Protein AF-0000000084756197 (afdb_homodimer)

Nearest PDB structures (foldseek):
  5mmh-assembly3_A  TM=7.586E-01  e=6.371E-16  Pseudomonas aeruginosa PAO1
  6xtv-assembly1_B  TM=6.267E-01  e=1.224E-10  Corynebacterium glutamicum MB001
  6xtu-assembly1_B  TM=6.298E-01  e=1.630E-09  Corynebacterium glutamicum MB001
  6xtv-assembly1_A  TM=5.946E-01  e=2.918E-09  Corynebacterium glutamicum MB001
  7xbe-assembly1_A-2  TM=7.175E-01  e=1.720E-07  Staphylococcus aureus

Sequence (410 aa):
MRLKAPTCAIRWLVPKLLEIERRYPELQVALTTTTEHSVNFKTEPYDAAIIFGTHQSAGDLLFEEA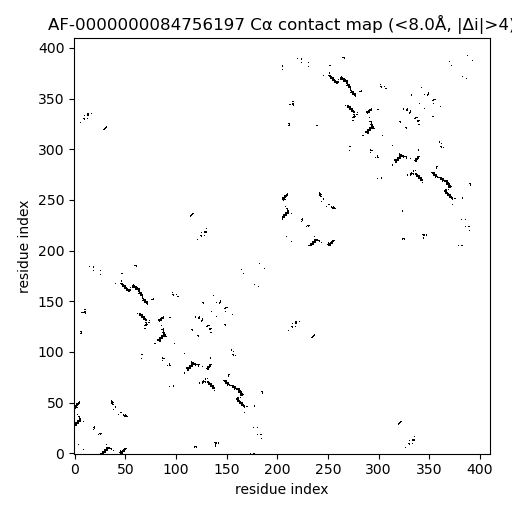LTPVASPDTPCDPQLSGTTFLHPTRDKTDWLLWLAHFPHETALKMHKNQYFDTMDLAITAAMQGLGVAMADETLVAGDLRTGRLCRPFSLSVKTGASYRLVVRRSQSKADGLARFRAALVNPASHDASSPDETAPAARAMRLKAPTCAIRWLVPKLLEIERRYPELQVALTTTTEHSVNFKTEPYDAAIIFGTHQSAGDLLFEEALTPVASPDTPCDPQLSGTTFLHPTRDKTDWLLWLAHFPHETALKMHKNQYFDTMDLAITAAMQGLGVAMADETLVAGDLRTGRLCRPFSLSVKTGASYRLVVRRSQSKADGLARFRAALVNPASHDASSPDETAPAARA

Secondary structure (DSSP, 8-state):
-EEEEEGGGHHHHHHHHHHHHHH-TT---EEEEES-----TTTS--SEEEEEEET--SSEEEEEEEEEEEE-TTS---TT-TTPEEEESSSSSHHHHHHHHHS--SS-----EEEE-SSHHHHHHHHHTTS-EEEEETTTTHHHHHTTSSB-S----EEEEEEEEEEE---STTHHHHHHHHHHHH-TTGGGG------------/-EEEEEGGGHHHHHHHHHHHHHH-TT---EEEEES-----TTTS--SEEEEEEET--SSEEEEEEEEEEEB-TTS---TT-TTPEEEESSSSSHHHHHHHTTS--SS-----EEEE-SSHHHHHHHHHTTS-EEEEETTTTHHHHHTTSSB-S----EEEEEEEEEEE---STTHHHHHHHHHHHH-TTGGGG------------

Radius of gyration: 24.74 Å; Cα contacts (8 Å, |Δi|>4): 752; chains: 2; bounding box: 66×105×84 Å

Organism: Klebsiella aerogenes (strain ATCC 13048 / DSM 30053 / CCUG 1429 / JCM 1235 / KCTC 2190 / NBRC 13534 / NCIMB 10102 / NCTC 10006 / CDC 819-56) (NCBI:txid1028307)

Foldseek 3Di:
DEEEEAPLCCLQVVVLVVVLCVVPVPQDYHYDHDNAQDDDVVVDPGQKYKHKDAPDDAAAFQWFFKKAKKAAPPADQDVLQVPFEEEEQPPDCVLVVQQQVPDDDPDRRDRPHYDYHHHQVVSVVCRLVGNGIYIDTCSSCVVCCVVRSMHGSDPDIGTPRMTIHMHGDPDDVCVVSVVSSSCCSRPVPPPPPPPPPCPDDPPPD/DEEEEAPLCCLQVVVLVVVLCVVPVVQDYHYDHDNAQDDDVVVDPGQKYKHKDAPDDAAAFQWFFKKAKKAAPPADQDVLQVPFEEEEQPPDCVLVVQQQVPDDDPDRRDRPHYDYHHHQVVSVVCRLVGNGIYIDTCSSCVVCCVVRSMHGSDPDIGTPNMTIHMHGDPDDPCVVSVVSSSCCSRPVPPPPPPPPPPPPPPPPD

pLDDT: mean 87.14, std 15.82, range [29.88, 98.5]

InterPro domains:
  IPR005119 LysR, substrate-binding [PF03466] (5-185)
  IPR058163 LysR-type transcriptional regulator, proteobacterial-type [PTHR30537] (5-197)

Solvent-accessible surface area (backbone atoms only — not comparable to full-atom values): 23181 Å² total; per-residue (Å²): 87,34,35,36,31,32,55,58,50,47,62,46,45,50,58,51,50,52,52,45,35,71,77,37,70,84,59,53,76,45,61,41,66,36,93,54,44,70,85,52,71,89,83,40,94,44,47,30,32,43,30,50,43,63,83,67,75,70,59,45,76,66,49,68,43,25,38,26,50,31,22,13,65,82,47,78,84,48,96,70,48,75,89,40,31,41,25,23,30,34,90,53,62,61,68,57,51,59,45,52,73,70,49,92,56,96,61,84,81,71,81,85,36,75,44,50,24,87,36,45,57,56,20,47,54,42,6,48,66,52,63,24,42,10,49,39,43,51,71,46,43,43,66,39,43,73,73,53,54,26,35,60,85,49,90,67,64,38,70,74,66,28,32,36,21,41,39,67,54,93,50,79,90,53,40,66,64,47,50,52,48,50,47,53,69,63,50,69,76,68,75,72,63,76,61,75,80,75,78,77,82,83,63,87,120,86,33,35,36,32,33,57,58,50,46,60,47,43,48,59,52,50,53,53,45,35,70,75,36,70,84,61,53,76,46,60,43,64,35,93,53,43,69,84,52,71,89,82,39,94,44,49,28,31,43,28,51,41,61,83,68,76,67,58,44,74,66,49,68,43,25,37,25,51,30,22,13,65,84,48,77,83,48,96,70,48,75,89,40,30,39,27,23,30,35,90,53,62,61,68,57,52,58,44,51,74,71,48,92,53,97,61,84,80,71,80,84,36,74,44,52,25,88,36,44,56,56,21,48,54,41,8,50,67,52,64,25,41,10,49,41,43,49,72,45,42,42,65,40,43,73,74,51,54,26,34,60,86,51,88,65,65,37,71,74,65,28,34,37,21,42,38,67,54,93,50,78,89,52,39,65,64,47,50,51,49,48,45,52,69,63,49,68,77,68,73,70,65,77,61,78,78,79,73,77,78,80,70,82,122

Structure (mmCIF, N/CA/C/O backbone):
data_AF-0000000084756197-model_v1
#
loop_
_entity.id
_entity.type
_entity.pdbx_description
1 polymer 'Transcriptional regulator, LysR family protein'
#
loop_
_atom_site.group_PDB
_atom_site.id
_atom_site.type_symbol
_atom_site.label_atom_id
_atom_site.label_alt_id
_atom_site.label_comp_id
_atom_site.label_asym_id
_atom_site.label_entity_id
_atom_site.label_seq_id
_atom_site.pdbx_PDB_ins_code
_atom_site.Cartn_x
_atom_site.Cartn_y
_atom_site.Cartn_z
_atom_site.occupancy
_atom_site.B_iso_or_equiv
_atom_site.auth_seq_id
_atom_site.auth_comp_id
_atom_site.auth_asym_id
_atom_site.auth_atom_id
_atom_site.pdbx_PDB_model_num
ATOM 1 N N . MET A 1 1 ? 8.32 -17.609 -15.234 1 91.81 1 MET A N 1
ATOM 2 C CA . MET A 1 1 ? 7.094 -17.141 -15.875 1 91.81 1 MET A CA 1
ATOM 3 C C . MET A 1 1 ? 6.742 -15.734 -15.422 1 91.81 1 MET A C 1
ATOM 5 O O . MET A 1 1 ? 6.969 -15.375 -14.258 1 91.81 1 MET A O 1
ATOM 9 N N . ARG A 1 2 ? 6.098 -14.938 -16.297 1 94.75 2 ARG A N 1
ATOM 10 C CA . ARG A 1 2 ? 5.715 -13.555 -16.016 1 94.75 2 ARG A CA 1
ATOM 11 C C . ARG A 1 2 ? 4.227 -13.445 -15.727 1 94.75 2 ARG A C 1
ATOM 13 O O . ARG A 1 2 ? 3.393 -13.828 -16.547 1 94.75 2 ARG A O 1
ATOM 20 N N . LEU A 1 3 ? 3.936 -12.945 -14.555 1 96.12 3 LEU A N 1
ATOM 21 C CA . LEU A 1 3 ? 2.559 -12.828 -14.086 1 96.12 3 LEU A CA 1
ATOM 22 C C . LEU A 1 3 ? 2.184 -11.359 -13.867 1 96.12 3 LEU A C 1
ATOM 24 O O . LEU A 1 3 ? 2.902 -10.633 -13.188 1 96.12 3 LEU A O 1
ATOM 28 N N . LYS A 1 4 ? 1.13 -10.914 -14.469 1 97.31 4 LYS A N 1
ATOM 29 C CA . LYS A 1 4 ? 0.555 -9.594 -14.25 1 97.31 4 LYS A CA 1
ATOM 30 C C . LYS A 1 4 ? -0.627 -9.656 -13.289 1 97.31 4 LYS A C 1
ATOM 32 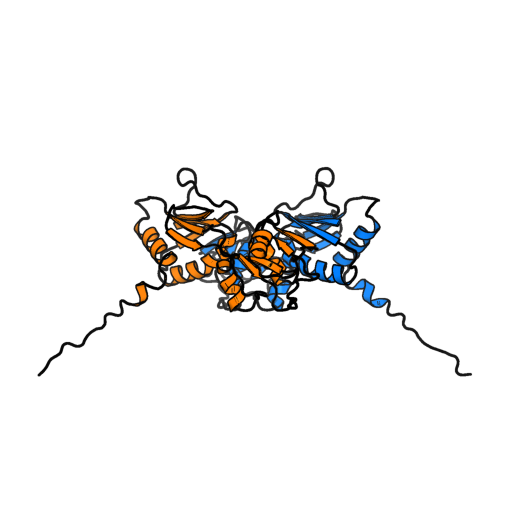O O . LYS A 1 4 ? -1.466 -10.555 -13.391 1 97.31 4 LYS A O 1
ATOM 37 N N . ALA A 1 5 ? -0.68 -8.781 -12.336 1 96.75 5 ALA A N 1
ATOM 38 C CA . ALA A 1 5 ? -1.797 -8.773 -11.398 1 96.75 5 ALA A CA 1
ATOM 39 C C . ALA A 1 5 ? -2.121 -7.352 -10.945 1 96.75 5 ALA A C 1
ATOM 41 O O . ALA A 1 5 ? -1.237 -6.496 -10.883 1 96.75 5 ALA A O 1
ATOM 42 N N . PRO A 1 6 ? -3.426 -7.102 -10.609 1 95.06 6 PRO A N 1
ATOM 43 C CA . PRO A 1 6 ? -3.729 -5.84 -9.938 1 95.06 6 PRO A CA 1
ATOM 44 C C . PRO A 1 6 ? -2.99 -5.688 -8.602 1 95.06 6 PRO A C 1
ATOM 46 O O . PRO A 1 6 ? -2.809 -6.672 -7.883 1 95.06 6 PRO A O 1
ATOM 49 N N . THR A 1 7 ? -2.631 -4.461 -8.227 1 91.81 7 THR A N 1
ATOM 50 C CA . THR A 1 7 ? -1.837 -4.184 -7.039 1 91.81 7 THR A CA 1
ATOM 51 C C . THR A 1 7 ? -2.535 -4.711 -5.789 1 91.81 7 THR A C 1
ATOM 53 O O . THR A 1 7 ? -1.888 -5.27 -4.898 1 91.81 7 THR A O 1
ATOM 56 N N . CYS A 1 8 ? -3.83 -4.609 -5.734 1 90.88 8 CYS A N 1
ATOM 57 C CA . CYS A 1 8 ? -4.539 -5.035 -4.535 1 90.88 8 CYS A CA 1
ATOM 58 C C . CYS A 1 8 ? -4.492 -6.551 -4.379 1 90.88 8 CYS A C 1
ATOM 60 O O . CYS A 1 8 ? -4.566 -7.066 -3.262 1 90.88 8 CYS A O 1
ATOM 62 N N . ALA A 1 9 ? -4.32 -7.25 -5.461 1 93.94 9 ALA A N 1
ATOM 63 C CA . ALA A 1 9 ? -4.344 -8.711 -5.426 1 93.94 9 ALA A CA 1
ATOM 64 C C . ALA A 1 9 ? -3.088 -9.266 -4.762 1 93.94 9 ALA A C 1
ATOM 66 O O . ALA A 1 9 ? -3.035 -10.445 -4.398 1 93.94 9 ALA A O 1
ATOM 67 N N . ILE A 1 10 ? -2.129 -8.453 -4.543 1 92.56 10 ILE A N 1
ATOM 68 C CA . ILE A 1 10 ? -0.869 -8.898 -3.961 1 92.56 10 ILE A CA 1
ATOM 69 C C . ILE A 1 10 ? -1.12 -9.484 -2.572 1 92.56 10 IL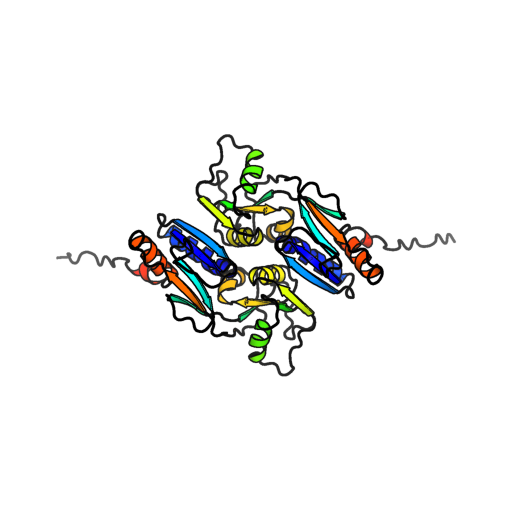E A C 1
ATOM 71 O O . ILE A 1 10 ? -0.471 -10.453 -2.174 1 92.56 10 ILE A O 1
ATOM 75 N N . ARG A 1 11 ? -2.014 -8.984 -1.9 1 93.44 11 ARG A N 1
ATOM 76 C CA . ARG A 1 11 ? -2.312 -9.398 -0.532 1 93.44 11 ARG A CA 1
ATOM 77 C C . ARG A 1 11 ? -2.777 -10.844 -0.484 1 93.44 11 ARG A C 1
ATOM 79 O O . ARG A 1 11 ? -2.49 -11.562 0.477 1 93.44 11 ARG A O 1
ATOM 86 N N . TRP A 1 12 ? -3.447 -11.219 -1.461 1 95.56 12 TRP A N 1
ATOM 87 C CA . TRP A 1 12 ? -3.914 -12.594 -1.588 1 95.56 12 TRP A CA 1
ATOM 88 C C . TRP A 1 12 ? -2.867 -13.461 -2.275 1 95.56 12 TRP A C 1
ATOM 90 O O . TRP A 1 12 ? -2.672 -14.625 -1.905 1 95.56 12 TRP A O 1
ATOM 100 N N . LEU A 1 13 ? -2.203 -12.914 -3.17 1 95.94 13 LEU A N 1
ATOM 101 C CA . LEU A 1 13 ? -1.354 -13.648 -4.102 1 95.94 13 LEU A CA 1
ATOM 102 C C . LEU A 1 13 ? -0.039 -14.047 -3.441 1 95.94 13 LEU A C 1
ATOM 104 O O . LEU A 1 13 ? 0.479 -15.141 -3.688 1 95.94 13 LEU A O 1
ATOM 108 N N . VAL A 1 14 ? 0.536 -13.266 -2.59 1 94.19 14 VAL A N 1
ATOM 109 C CA . VAL A 1 14 ? 1.859 -13.5 -2.023 1 94.19 14 VAL A CA 1
ATOM 110 C C . VAL A 1 14 ? 1.856 -14.805 -1.229 1 94.19 14 VAL A C 1
ATOM 112 O O . VAL A 1 14 ? 2.682 -15.688 -1.472 1 94.19 14 VAL A O 1
ATOM 115 N N . PRO A 1 15 ? 0.896 -15.016 -0.327 1 93 15 PRO A N 1
ATOM 116 C CA . PRO A 1 15 ? 0.879 -16.297 0.391 1 93 15 PRO A CA 1
ATOM 117 C C . PRO A 1 15 ? 0.755 -17.5 -0.544 1 93 15 PRO A C 1
ATOM 119 O O . PRO A 1 15 ? 1.354 -18.547 -0.291 1 93 15 PRO A O 1
ATOM 122 N N . LYS A 1 16 ? -0.017 -17.297 -1.565 1 94.5 16 LYS A N 1
ATOM 123 C CA . LYS A 1 16 ? -0.184 -18.391 -2.527 1 94.5 16 LYS A CA 1
ATOM 124 C C . LYS A 1 16 ? 1.117 -18.656 -3.271 1 94.5 16 LYS A C 1
ATOM 126 O O . LYS A 1 16 ? 1.471 -19.828 -3.502 1 94.5 16 LYS A O 1
ATOM 131 N N . LEU A 1 17 ? 1.787 -17.625 -3.658 1 93.5 17 LEU A N 1
ATOM 132 C CA . LEU A 1 17 ? 3.051 -17.766 -4.371 1 93.5 17 LEU A CA 1
ATOM 133 C C . LEU A 1 17 ? 4.09 -18.469 -3.504 1 93.5 17 LEU A C 1
ATOM 135 O O . LEU A 1 17 ? 4.863 -19.297 -3.998 1 93.5 17 LEU A O 1
ATOM 139 N N . LEU A 1 18 ? 4.125 -18.156 -2.254 1 91 18 LEU A N 1
ATOM 140 C CA . LEU A 1 18 ? 5.055 -18.797 -1.324 1 91 18 LEU A CA 1
ATOM 141 C C . LEU A 1 18 ? 4.797 -20.281 -1.229 1 91 18 LEU A C 1
ATOM 143 O O . LEU A 1 18 ? 5.738 -21.094 -1.235 1 91 18 LEU A O 1
ATOM 147 N N . GLU A 1 19 ? 3.559 -20.625 -1.162 1 92.19 19 GLU A N 1
ATOM 148 C CA . GLU A 1 19 ? 3.191 -22.047 -1.128 1 92.19 19 GLU A CA 1
ATOM 149 C C . GLU A 1 19 ? 3.592 -22.75 -2.42 1 92.19 19 GLU A C 1
ATOM 151 O O . GLU A 1 19 ? 4.113 -23.859 -2.389 1 92.19 19 GLU A O 1
ATOM 156 N N . ILE A 1 20 ? 3.35 -22.109 -3.492 1 92.38 20 ILE A N 1
ATOM 157 C CA . ILE A 1 20 ? 3.664 -22.672 -4.801 1 92.38 20 ILE A CA 1
ATOM 158 C C . ILE A 1 20 ? 5.176 -22.844 -4.934 1 92.38 20 ILE A C 1
ATOM 160 O O . ILE A 1 20 ? 5.641 -23.875 -5.438 1 92.38 20 ILE A O 1
ATOM 164 N N . GLU A 1 21 ? 5.906 -21.875 -4.531 1 87.62 21 GLU A N 1
ATOM 165 C CA . GLU A 1 21 ? 7.359 -21.953 -4.621 1 87.62 21 GLU A CA 1
ATOM 166 C C . GLU A 1 21 ? 7.902 -23.078 -3.746 1 87.62 21 GLU A C 1
ATOM 168 O O . GLU A 1 21 ? 8.898 -23.719 -4.094 1 87.62 21 GLU A O 1
ATOM 173 N N . ARG A 1 22 ? 7.34 -23.281 -2.633 1 89.06 22 ARG A N 1
ATOM 174 C CA . ARG A 1 22 ? 7.738 -24.375 -1.757 1 89.06 22 ARG A CA 1
ATOM 175 C C . ARG A 1 22 ? 7.465 -25.734 -2.412 1 89.06 22 ARG A C 1
ATOM 177 O O . ARG A 1 22 ? 8.297 -26.641 -2.344 1 89.06 22 ARG A O 1
ATOM 184 N N . ARG A 1 23 ? 6.332 -25.844 -3.072 1 90.12 23 ARG A N 1
ATOM 185 C CA . ARG A 1 23 ? 5.914 -27.094 -3.709 1 90.12 23 ARG A CA 1
ATOM 186 C C . ARG A 1 23 ? 6.66 -27.312 -5.02 1 90.12 23 ARG A C 1
ATOM 188 O O . ARG A 1 23 ? 7.004 -28.453 -5.363 1 90.12 23 ARG A O 1
ATOM 195 N N . TYR A 1 24 ? 6.883 -26.219 -5.699 1 91.44 24 TYR A N 1
ATOM 196 C CA . TYR A 1 24 ? 7.547 -26.266 -6.996 1 91.44 24 TYR A CA 1
ATOM 197 C C . TYR A 1 24 ? 8.688 -25.25 -7.062 1 91.44 24 TYR A C 1
ATOM 199 O O . TYR A 1 24 ? 8.578 -24.219 -7.727 1 91.44 24 TYR A O 1
ATOM 207 N N . PRO A 1 25 ? 9.844 -25.531 -6.527 1 87.88 25 PRO A N 1
ATOM 208 C CA . PRO A 1 25 ? 10.961 -24.594 -6.441 1 87.88 25 PRO A CA 1
ATOM 209 C C . PRO A 1 25 ? 11.484 -24.172 -7.812 1 87.88 25 PRO A C 1
ATOM 211 O O . PRO A 1 25 ? 12.125 -23.125 -7.938 1 87.88 25 PRO A O 1
ATOM 214 N N . GLU A 1 26 ? 11.203 -24.922 -8.781 1 87.44 26 GLU A N 1
ATOM 215 C CA . GLU A 1 26 ? 11.703 -24.641 -10.125 1 87.44 26 GLU A CA 1
ATOM 216 C C . GLU A 1 26 ? 10.844 -23.594 -10.828 1 87.44 26 GLU A C 1
ATOM 218 O O . GLU A 1 26 ? 11.25 -23.031 -11.844 1 87.44 26 GLU A O 1
ATOM 223 N N . LEU A 1 27 ? 9.648 -23.406 -10.273 1 87.56 27 LEU A N 1
ATOM 224 C CA . LEU A 1 27 ? 8.758 -22.406 -10.859 1 87.56 27 LEU A CA 1
ATOM 225 C C . LEU A 1 27 ? 9.141 -21 -10.406 1 87.56 27 LEU A C 1
ATOM 227 O O . LEU A 1 27 ? 9.078 -20.688 -9.219 1 87.56 27 LEU A O 1
ATOM 231 N N . GLN A 1 28 ? 9.758 -20.281 -11.188 1 85.25 28 GLN A N 1
ATOM 232 C CA . GLN A 1 28 ? 10.094 -18.891 -10.883 1 85.25 28 GLN A CA 1
ATOM 233 C C . GLN A 1 28 ? 9.047 -17.938 -11.445 1 85.25 28 GLN A C 1
ATOM 235 O O . GLN A 1 28 ? 8.828 -17.891 -12.656 1 85.25 28 GLN A O 1
ATOM 240 N N . VAL A 1 29 ? 8.391 -17.234 -10.594 1 91.56 29 VAL A N 1
ATOM 241 C CA . VAL A 1 29 ? 7.34 -16.312 -11 1 91.56 29 VAL A CA 1
ATOM 242 C C . VAL A 1 29 ? 7.84 -14.875 -10.875 1 91.56 29 VAL A C 1
ATOM 244 O O . VAL A 1 29 ? 8.273 -14.453 -9.797 1 91.56 29 VAL A O 1
ATOM 247 N N . ALA A 1 30 ? 7.859 -14.18 -11.961 1 92.81 30 ALA A N 1
ATOM 248 C CA . ALA A 1 30 ? 8.102 -12.734 -11.969 1 92.81 30 ALA A CA 1
ATOM 249 C C . ALA A 1 30 ? 6.785 -11.961 -11.961 1 92.81 30 ALA A C 1
ATOM 251 O O . ALA A 1 30 ? 6.082 -11.914 -12.977 1 92.81 30 ALA A O 1
ATOM 252 N N . LEU A 1 31 ? 6.535 -11.328 -10.883 1 95.06 31 LEU A N 1
ATOM 253 C CA . LEU A 1 31 ? 5.25 -10.664 -10.68 1 95.06 31 LEU A CA 1
ATOM 254 C C . LEU A 1 31 ? 5.34 -9.188 -11.047 1 95.06 31 LEU A C 1
ATOM 256 O O . LEU A 1 31 ? 6.262 -8.484 -10.617 1 95.06 31 LEU A O 1
ATOM 260 N N . THR A 1 32 ? 4.445 -8.742 -11.875 1 95.19 32 THR A N 1
ATOM 261 C CA . THR A 1 32 ? 4.234 -7.324 -12.141 1 95.19 32 THR A CA 1
ATOM 262 C C . THR A 1 32 ? 2.85 -6.887 -11.672 1 95.19 32 THR A C 1
ATOM 264 O O . THR A 1 32 ? 1.837 -7.441 -12.109 1 95.19 32 THR A O 1
ATOM 267 N N . THR A 1 33 ? 2.848 -5.902 -10.805 1 93 33 THR A N 1
ATOM 268 C CA . THR A 1 33 ? 1.572 -5.367 -10.336 1 93 33 THR A CA 1
ATOM 269 C C . THR A 1 33 ? 1.242 -4.059 -11.039 1 93 33 THR A C 1
ATOM 271 O O . THR A 1 33 ? 2.129 -3.238 -11.289 1 93 33 THR A O 1
ATOM 274 N N . THR A 1 34 ? -0.003 -3.922 -11.352 1 91.38 34 THR A N 1
ATOM 275 C CA . THR A 1 34 ? -0.477 -2.725 -12.039 1 91.38 34 THR A CA 1
ATOM 276 C C . THR A 1 34 ? -1.824 -2.277 -11.484 1 91.38 34 THR A C 1
ATOM 278 O O . THR A 1 34 ? -2.443 -2.994 -10.695 1 91.38 34 THR A O 1
ATOM 281 N N . THR A 1 35 ? -2.211 -1.047 -11.875 1 89.56 35 THR A N 1
ATOM 282 C CA . THR A 1 35 ? -3.551 -0.58 -11.531 1 89.56 35 THR A CA 1
ATOM 283 C C . THR A 1 35 ? -4.547 -0.952 -12.625 1 89.56 35 THR A C 1
ATOM 285 O O . THR A 1 35 ? -5.758 -0.787 -12.453 1 89.56 35 THR A O 1
ATOM 288 N N . GLU A 1 36 ? -4.02 -1.545 -13.664 1 90.5 36 GLU A N 1
ATOM 289 C CA . GLU A 1 36 ? -4.898 -2.035 -14.727 1 90.5 36 GLU A CA 1
ATOM 290 C C . GLU A 1 36 ? -5.531 -3.371 -14.344 1 90.5 36 GLU A C 1
ATOM 292 O O . GLU A 1 36 ? -4.906 -4.184 -13.656 1 90.5 36 GLU A O 1
ATOM 297 N N . HIS A 1 37 ? -6.746 -3.627 -14.883 1 92.81 37 HIS A N 1
ATOM 298 C CA . HIS A 1 37 ? -7.512 -4.793 -14.461 1 92.81 37 HIS A CA 1
ATOM 299 C C . HIS A 1 37 ? -7.652 -5.805 -15.594 1 92.81 37 HIS A C 1
ATOM 301 O O . HIS A 1 37 ? -8.453 -6.738 -15.5 1 92.81 37 HIS A O 1
ATOM 307 N N . SER A 1 38 ? -7.008 -5.508 -16.672 1 94.56 38 SER A N 1
ATOM 308 C CA . SER A 1 38 ? -7.07 -6.395 -17.828 1 94.56 38 SER A CA 1
ATOM 309 C C . SER A 1 38 ? -5.676 -6.695 -18.359 1 94.56 38 SER A C 1
ATOM 311 O O . SER A 1 38 ? -4.68 -6.199 -17.844 1 94.56 38 SER A O 1
ATOM 313 N N . VAL A 1 39 ? -5.586 -7.637 -19.312 1 96.25 39 VAL A N 1
ATOM 314 C CA . VAL A 1 39 ? -4.332 -7.984 -19.969 1 96.25 39 VAL A CA 1
ATOM 315 C C . VAL A 1 39 ? -4.57 -8.164 -21.469 1 96.25 39 VAL A C 1
ATOM 317 O O . VAL A 1 39 ? -5.637 -8.625 -21.891 1 96.25 39 VAL A O 1
ATOM 320 N N . ASN A 1 40 ? -3.729 -7.707 -22.266 1 96.81 40 ASN A N 1
ATOM 321 C CA . ASN A 1 40 ? -3.668 -8.008 -23.688 1 96.81 40 ASN A CA 1
ATOM 322 C C . ASN A 1 40 ? -2.418 -8.812 -24.047 1 96.81 40 ASN A C 1
ATOM 324 O O . ASN A 1 40 ? -1.341 -8.242 -24.234 1 96.81 40 ASN A O 1
ATOM 328 N N . PHE A 1 41 ? -2.559 -10.133 -24.234 1 95.12 41 PHE A N 1
ATOM 329 C CA . PHE A 1 41 ? -1.425 -11.023 -24.438 1 95.12 41 PHE A CA 1
ATOM 330 C C . PHE A 1 41 ? -0.76 -10.773 -25.781 1 95.12 41 PHE A C 1
ATOM 332 O O . PHE A 1 41 ? 0.365 -11.211 -26.016 1 95.12 41 PHE A O 1
ATOM 339 N N . LYS A 1 42 ? -1.436 -10.133 -26.641 1 94.94 42 LYS A N 1
ATOM 340 C CA . LYS A 1 42 ? -0.859 -9.836 -27.953 1 94.94 42 LYS A CA 1
ATOM 341 C C . LYS A 1 42 ? 0.167 -8.711 -27.859 1 94.94 42 LYS A C 1
ATOM 343 O O . LYS A 1 42 ? 1.143 -8.688 -28.609 1 94.94 42 LYS A O 1
ATOM 348 N N . THR A 1 43 ? -0.048 -7.832 -26.906 1 96.56 43 THR A N 1
ATOM 349 C CA . THR A 1 43 ? 0.782 -6.633 -26.875 1 96.56 43 THR A CA 1
ATOM 350 C C . THR A 1 43 ? 1.629 -6.59 -25.609 1 96.56 43 THR A C 1
ATOM 352 O O . THR A 1 43 ? 2.549 -5.777 -25.5 1 96.56 43 THR A O 1
ATOM 355 N N . GLU A 1 44 ? 1.281 -7.414 -24.656 1 96.06 44 GLU A N 1
ATOM 356 C CA . GLU A 1 44 ? 2.004 -7.406 -23.391 1 96.06 44 GLU A CA 1
ATOM 357 C C . GLU A 1 44 ? 2.762 -8.711 -23.172 1 96.06 44 GLU A C 1
ATOM 359 O O . GLU A 1 44 ? 2.279 -9.781 -23.547 1 96.06 44 GLU A O 1
ATOM 364 N N . PRO A 1 45 ? 3.896 -8.633 -22.547 1 95.06 45 PRO A N 1
ATOM 365 C CA . PRO A 1 45 ? 4.789 -9.789 -22.438 1 95.06 45 PRO A CA 1
ATOM 366 C C . PRO A 1 45 ? 4.523 -10.625 -21.188 1 95.06 45 PRO A C 1
ATOM 368 O O . PRO A 1 45 ? 5.453 -10.945 -20.453 1 95.06 45 PRO A O 1
ATOM 371 N N . TYR A 1 46 ? 3.328 -10.992 -20.922 1 96.5 46 TYR A N 1
ATOM 372 C CA . TYR A 1 46 ? 2.996 -11.789 -19.734 1 96.5 46 TYR A CA 1
ATOM 373 C C . TYR A 1 46 ? 2.553 -13.195 -20.141 1 96.5 46 TYR A C 1
ATOM 375 O O . TYR A 1 46 ? 2.006 -13.391 -21.234 1 96.5 46 TYR A O 1
ATOM 383 N N . ASP A 1 47 ? 2.902 -14.188 -19.312 1 96.12 47 ASP A N 1
ATOM 384 C CA . ASP A 1 47 ? 2.496 -15.578 -19.531 1 96.12 47 ASP A CA 1
ATOM 385 C C . ASP A 1 47 ? 1.121 -15.844 -18.922 1 96.12 47 ASP A C 1
ATOM 387 O O . ASP A 1 47 ? 0.392 -16.719 -19.391 1 96.12 47 ASP A O 1
ATOM 391 N N . ALA A 1 48 ? 0.813 -15.188 -17.891 1 96.5 48 ALA A N 1
ATOM 392 C CA . ALA A 1 48 ? -0.468 -15.266 -17.188 1 96.5 48 ALA A CA 1
ATOM 393 C C . ALA A 1 48 ? -0.827 -13.922 -16.562 1 96.5 48 ALA A C 1
ATOM 395 O O . ALA A 1 48 ? 0.028 -13.039 -16.422 1 96.5 48 ALA A O 1
ATOM 396 N N . ALA A 1 49 ? -2.092 -13.789 -16.25 1 97.38 49 ALA A N 1
ATOM 397 C CA . ALA A 1 49 ? -2.543 -12.57 -15.586 1 97.38 49 ALA A CA 1
ATOM 398 C C . ALA A 1 49 ? -3.734 -12.844 -14.672 1 97.38 49 ALA A C 1
ATOM 400 O O . ALA A 1 49 ? -4.543 -13.734 -14.953 1 97.38 49 ALA A O 1
ATOM 401 N N . ILE A 1 50 ? -3.754 -12.18 -13.625 1 97.19 50 ILE A N 1
ATOM 402 C CA . ILE A 1 50 ? -4.977 -12.047 -12.844 1 97.19 50 ILE A CA 1
ATOM 403 C C . ILE A 1 50 ? -5.738 -10.797 -13.281 1 97.19 50 ILE A C 1
ATOM 405 O O . ILE A 1 50 ? -5.188 -9.695 -13.273 1 97.19 50 ILE A O 1
ATOM 409 N N . ILE A 1 51 ? -6.93 -10.984 -13.695 1 97.38 51 ILE A N 1
ATOM 410 C CA . ILE A 1 51 ? -7.754 -9.867 -14.156 1 97.38 51 ILE A CA 1
ATOM 411 C C . ILE A 1 51 ? -8.93 -9.664 -13.195 1 97.38 51 ILE A C 1
ATOM 413 O O . ILE A 1 51 ? -9.227 -10.539 -12.383 1 97.38 51 ILE A O 1
ATOM 417 N N . PHE A 1 52 ? -9.516 -8.523 -13.242 1 96.56 52 PHE A N 1
ATOM 418 C CA . PHE A 1 52 ? -10.602 -8.148 -12.344 1 96.56 52 PHE A CA 1
ATOM 419 C C . PHE A 1 52 ? -11.703 -7.426 -13.109 1 96.56 52 PHE A C 1
ATOM 421 O O . PHE A 1 52 ? -11.43 -6.59 -13.977 1 96.56 52 PHE A O 1
ATOM 428 N N . GLY A 1 53 ? -12.898 -7.734 -12.773 1 95.44 53 GLY A N 1
ATOM 429 C CA . GLY A 1 53 ? -14.031 -7.035 -13.352 1 95.44 53 GLY A CA 1
ATOM 430 C C . GLY A 1 53 ? -15.359 -7.738 -13.102 1 95.44 53 GLY A C 1
ATOM 431 O O . GLY A 1 53 ? -15.391 -8.82 -12.516 1 95.44 53 GLY A O 1
ATOM 432 N N . THR A 1 54 ? -16.328 -6.988 -13.523 1 91 54 THR A N 1
ATOM 433 C CA . THR A 1 54 ? -17.672 -7.551 -13.414 1 91 54 THR A CA 1
ATOM 434 C C . THR A 1 54 ? -18 -8.406 -14.641 1 91 54 THR A C 1
ATOM 436 O O . THR A 1 54 ? -17.5 -8.141 -15.734 1 91 54 THR A O 1
ATOM 439 N N . HIS A 1 55 ? -18.797 -9.43 -14.445 1 82.38 55 HIS A N 1
ATOM 440 C CA . HIS A 1 55 ? -19.328 -10.273 -15.508 1 82.38 55 HIS A CA 1
ATOM 441 C C . HIS A 1 55 ? -18.219 -10.852 -16.375 1 82.38 55 HIS A C 1
ATOM 443 O O . HIS A 1 55 ? -18.344 -10.898 -17.609 1 82.38 55 HIS A O 1
ATOM 449 N N . GLN A 1 56 ? -17.141 -11.047 -15.789 1 82 56 GLN A N 1
ATOM 450 C CA . GLN A 1 56 ? -16.047 -11.68 -16.516 1 82 56 GLN A CA 1
ATOM 451 C C . GLN A 1 56 ? -16.234 -13.195 -16.594 1 82 56 GLN A C 1
ATOM 453 O O . GLN A 1 56 ? -16.656 -13.82 -15.617 1 82 56 GLN A O 1
ATOM 458 N N . SER A 1 57 ? -15.977 -13.703 -17.766 1 85.88 57 SER A N 1
ATOM 459 C CA . SER A 1 57 ? -16.094 -15.148 -17.891 1 85.88 57 SER A CA 1
ATOM 460 C C . SER A 1 57 ? -14.789 -15.773 -18.375 1 85.88 57 SER A C 1
ATOM 462 O O . SER A 1 57 ? -14.656 -17 -18.406 1 85.88 57 SER A O 1
ATOM 464 N N . ALA A 1 58 ? -13.891 -14.953 -18.609 1 90.75 58 ALA A N 1
ATOM 465 C CA . ALA A 1 58 ? -12.625 -15.469 -19.125 1 90.75 58 ALA A CA 1
ATOM 466 C C . ALA A 1 58 ? -11.797 -16.094 -18 1 90.75 58 ALA A C 1
ATOM 468 O O . ALA A 1 58 ? -11.797 -15.594 -16.859 1 90.75 58 ALA A O 1
ATOM 469 N N . GLY A 1 59 ? -11.117 -17.172 -18.344 1 94.5 59 GLY A N 1
ATOM 470 C CA . GLY A 1 59 ? -10.141 -17.75 -17.422 1 94.5 59 GLY A CA 1
ATOM 471 C C . GLY A 1 59 ? -10.781 -18.469 -16.25 1 94.5 59 GLY A C 1
ATOM 472 O O . GLY A 1 59 ? -11.938 -18.891 -16.328 1 94.5 59 GLY A O 1
ATOM 473 N N . ASP A 1 60 ? -10.016 -18.75 -15.195 1 96.38 60 ASP A N 1
ATOM 474 C CA . ASP A 1 60 ? -10.445 -19.469 -14 1 96.38 60 ASP A CA 1
ATOM 475 C C . ASP A 1 60 ? -10.805 -18.516 -12.875 1 96.38 60 ASP A C 1
ATOM 477 O O . ASP A 1 60 ? -10.047 -17.578 -12.578 1 96.38 60 ASP A O 1
ATOM 481 N N . LEU A 1 61 ? -11.953 -18.812 -12.273 1 96.25 61 LEU A N 1
ATOM 482 C CA . LEU A 1 61 ? -12.344 -18.016 -11.109 1 96.25 61 LEU A CA 1
ATOM 483 C C . LEU A 1 61 ? -11.414 -18.281 -9.938 1 96.25 61 LEU A C 1
ATOM 485 O O . LEU A 1 61 ? -11.211 -19.438 -9.547 1 96.25 61 LEU A O 1
ATOM 489 N N . LEU A 1 62 ? -10.797 -17.25 -9.445 1 96.5 62 LEU A N 1
ATOM 490 C CA . LEU A 1 62 ? -9.992 -17.391 -8.234 1 96.5 62 LEU A CA 1
ATOM 491 C C . LEU A 1 62 ? -10.836 -17.109 -6.996 1 96.5 62 LEU A C 1
ATOM 493 O O . LEU A 1 62 ? -10.945 -17.969 -6.113 1 96.5 62 LEU A O 1
ATOM 497 N N . PHE A 1 63 ? -11.469 -15.914 -6.941 1 96 63 PHE A N 1
ATOM 498 C CA . PHE A 1 63 ? -12.414 -15.562 -5.891 1 96 63 PHE A CA 1
ATOM 499 C C . PHE A 1 63 ? -13.266 -14.367 -6.309 1 96 63 PHE A C 1
ATOM 501 O O . PHE A 1 63 ? -12.906 -13.633 -7.227 1 96 63 PHE A O 1
ATOM 508 N N . GLU A 1 64 ? -14.406 -14.266 -5.66 1 96.88 64 GLU A N 1
ATOM 509 C CA . GLU A 1 64 ? -15.312 -13.148 -5.898 1 96.88 64 GLU A CA 1
ATOM 510 C C . GLU A 1 64 ? -15.047 -12 -4.934 1 96.88 64 GLU A C 1
ATOM 512 O O . GLU A 1 64 ? -14.703 -12.227 -3.773 1 96.88 64 GLU A O 1
ATOM 517 N N . GLU A 1 65 ? -15.219 -10.805 -5.461 1 97.38 65 GLU A N 1
ATOM 518 C CA . GLU A 1 65 ? -15.086 -9.648 -4.582 1 97.38 65 GLU A CA 1
ATOM 519 C C . GLU A 1 65 ? -16.234 -9.578 -3.578 1 97.38 65 GLU A C 1
ATOM 521 O O . GLU A 1 65 ? -17.406 -9.68 -3.953 1 97.38 65 GLU A O 1
ATOM 526 N N . ALA A 1 66 ? -15.922 -9.445 -2.379 1 98.38 66 ALA A N 1
ATOM 527 C CA . ALA A 1 66 ? -16.859 -9.164 -1.291 1 98.38 66 ALA A CA 1
ATOM 528 C C . ALA A 1 66 ? -16.344 -8.039 -0.402 1 98.38 66 ALA A C 1
ATOM 530 O O . ALA A 1 66 ? -15.258 -8.125 0.163 1 98.38 66 ALA A O 1
ATOM 531 N N . LEU A 1 67 ? -17.156 -7.004 -0.283 1 98.44 67 LEU A N 1
ATOM 532 C CA . LEU A 1 67 ? -16.75 -5.793 0.42 1 98.44 67 LEU A CA 1
ATOM 533 C C . LEU A 1 67 ? -17.078 -5.895 1.907 1 98.44 67 LEU A C 1
ATOM 535 O O . LEU A 1 67 ? -18.141 -6.387 2.285 1 98.44 67 LEU A O 1
ATOM 539 N N . THR A 1 68 ? -16.188 -5.422 2.715 1 97.81 68 THR A N 1
ATOM 540 C CA . THR A 1 68 ? -16.391 -5.363 4.16 1 97.81 68 THR A CA 1
ATOM 541 C C . THR A 1 68 ? -15.602 -4.207 4.766 1 97.81 68 THR A C 1
ATOM 543 O O . THR A 1 68 ? -14.484 -3.912 4.328 1 97.81 68 THR A O 1
ATOM 546 N N . PRO A 1 69 ? -16.141 -3.525 5.762 1 96.5 69 PRO A N 1
ATOM 547 C CA . PRO A 1 69 ? -15.367 -2.502 6.465 1 96.5 69 PRO A CA 1
ATOM 548 C C . PRO A 1 69 ? -14.273 -3.096 7.352 1 96.5 69 PRO A C 1
ATOM 550 O O . PRO A 1 69 ? -14.484 -4.137 7.98 1 96.5 69 PRO A O 1
ATOM 553 N N . VAL A 1 70 ? -13.094 -2.42 7.363 1 97.06 70 VAL A N 1
ATOM 554 C CA . VAL A 1 70 ? -12.008 -2.84 8.242 1 97.06 70 VAL A CA 1
ATOM 555 C C . VAL A 1 70 ? -11.398 -1.62 8.93 1 97.06 70 VAL A C 1
ATOM 557 O O . VAL A 1 70 ? -11.469 -0.505 8.406 1 97.06 70 VAL A O 1
ATOM 560 N N . ALA A 1 71 ? -10.82 -1.862 10.086 1 96.38 71 ALA A N 1
ATOM 561 C CA . ALA A 1 71 ? -10.203 -0.814 10.891 1 96.38 71 ALA A CA 1
ATOM 562 C C . ALA A 1 71 ? -9.055 -1.374 11.727 1 96.38 71 ALA A C 1
ATOM 564 O O . ALA A 1 71 ? -8.836 -2.588 11.766 1 96.38 71 ALA A O 1
ATOM 565 N N . SER A 1 72 ? -8.281 -0.427 12.234 1 94.25 72 SER A N 1
ATOM 566 C CA . SER A 1 72 ? -7.289 -0.852 13.219 1 94.25 72 SER A CA 1
ATOM 567 C C . SER A 1 72 ? -7.957 -1.494 14.43 1 94.25 72 SER A C 1
ATOM 569 O O . SER A 1 72 ? -9.023 -1.059 14.859 1 94.25 72 SER A O 1
ATOM 571 N N . PRO A 1 73 ? -7.332 -2.521 15.039 1 91.81 73 PRO A N 1
ATOM 572 C CA . PRO A 1 73 ? -7.898 -3.139 16.234 1 91.81 73 PRO A CA 1
ATOM 573 C C . PRO A 1 73 ? -8.039 -2.152 17.391 1 91.81 73 PRO A C 1
ATOM 575 O O . PRO A 1 73 ? -8.828 -2.383 18.312 1 91.81 73 PRO A O 1
ATOM 578 N N . ASP A 1 74 ? -7.312 -1.103 17.344 1 86.06 74 ASP A N 1
ATOM 579 C CA . ASP A 1 74 ? -7.328 -0.113 18.406 1 86.06 74 ASP A CA 1
ATOM 580 C C . ASP A 1 74 ? -8.438 0.914 18.188 1 86.06 74 ASP A C 1
ATOM 582 O O . ASP A 1 74 ? -8.68 1.762 19.047 1 86.06 74 ASP A O 1
ATOM 586 N N . THR A 1 75 ? -9 0.818 17.062 1 80.81 75 THR A N 1
ATOM 587 C CA . THR A 1 75 ? -10.078 1.748 16.766 1 80.81 75 THR A CA 1
ATOM 588 C C . THR A 1 75 ? -11.352 1.358 17.516 1 80.81 75 THR A C 1
ATOM 590 O O . THR A 1 75 ? -11.789 0.209 17.453 1 80.81 75 THR A O 1
ATOM 593 N N . PRO A 1 76 ? -11.859 2.287 18.266 1 72.69 76 PRO A N 1
ATOM 594 C CA . PRO A 1 76 ? -13.078 1.967 19.016 1 72.69 76 PRO A CA 1
ATOM 595 C C . PRO A 1 76 ? -14.227 1.525 18.109 1 72.69 76 PRO A C 1
ATOM 597 O O . PRO A 1 76 ? -14.383 2.049 17 1 72.69 76 PRO A O 1
ATOM 600 N N . CYS A 1 77 ? -14.812 0.53 18.609 1 66.69 77 CYS A N 1
ATOM 601 C CA . CYS A 1 77 ? -15.992 0.043 17.891 1 66.69 77 CYS A CA 1
ATOM 602 C C . CYS A 1 77 ? -17.172 0.992 18.078 1 66.69 77 CYS A C 1
AT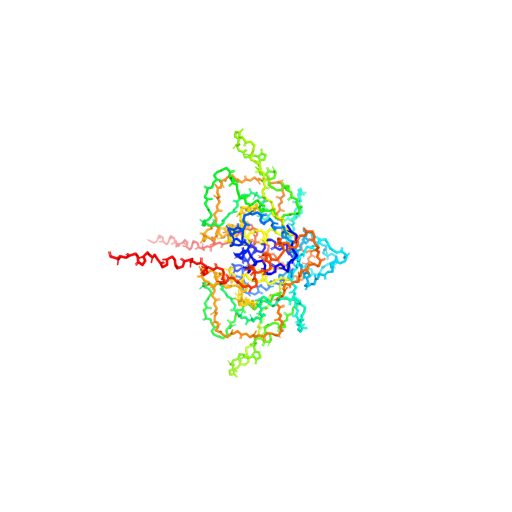OM 604 O O . CYS A 1 77 ? -17.609 1.243 19.203 1 66.69 77 CYS A O 1
ATOM 606 N N . ASP A 1 78 ? -17.469 1.711 17.156 1 75.56 78 ASP A N 1
ATOM 607 C CA . ASP A 1 78 ? -18.703 2.496 17.125 1 75.56 78 ASP A CA 1
ATOM 608 C C . ASP A 1 78 ? -19.656 1.97 16.047 1 75.56 78 ASP A C 1
ATOM 610 O O . ASP A 1 78 ? -19.422 2.154 14.852 1 75.56 78 ASP A O 1
ATOM 614 N N . PRO A 1 79 ? -20.672 1.292 16.578 1 72.06 79 PRO A N 1
ATOM 615 C CA . PRO A 1 79 ? -21.594 0.72 15.594 1 72.06 79 PRO A CA 1
ATOM 616 C C . PRO A 1 79 ? -22.203 1.773 14.672 1 72.06 79 PRO A C 1
ATOM 618 O O . PRO A 1 79 ? -22.672 1.447 13.578 1 72.06 79 PRO A O 1
ATOM 621 N N . GLN A 1 80 ? -22.203 2.98 15.133 1 75.44 80 GLN A N 1
ATOM 622 C CA . GLN A 1 80 ? -22.812 4.031 14.328 1 75.44 80 GLN A CA 1
ATOM 623 C C . GLN A 1 80 ? -21.766 4.766 13.5 1 75.44 80 GLN A C 1
ATOM 625 O O . GLN A 1 80 ? -22.094 5.641 12.695 1 75.44 80 GLN A O 1
ATOM 630 N N . LEU A 1 81 ? -20.594 4.398 13.602 1 82.31 81 LEU A N 1
ATOM 631 C CA . LEU A 1 81 ? -19.469 4.988 12.883 1 82.31 81 LEU A CA 1
ATOM 632 C C . LEU A 1 81 ? -19.5 6.512 12.977 1 82.31 81 LEU A C 1
ATOM 634 O O . LEU A 1 81 ? -19.156 7.207 12.023 1 82.31 81 LEU A O 1
ATOM 638 N N . SER A 1 82 ? -20.078 6.914 14.164 1 80.44 82 SER A N 1
ATOM 639 C CA . SER A 1 82 ? -20.188 8.359 14.359 1 80.44 82 SER A CA 1
ATOM 640 C C . SER A 1 82 ? -18.812 8.992 14.531 1 80.44 82 SER A C 1
ATOM 642 O O . SER A 1 82 ? -17.984 8.5 15.312 1 80.44 82 SER A O 1
ATOM 644 N N . GLY A 1 83 ? -18.438 9.867 13.711 1 81.19 83 GLY A N 1
ATOM 645 C CA . GLY A 1 83 ? -17.203 10.602 13.859 1 81.19 83 GLY A CA 1
ATOM 646 C C . GLY A 1 83 ? -16.031 9.938 13.164 1 81.19 83 GLY A C 1
ATOM 647 O O . GLY A 1 83 ? -14.906 10.453 13.195 1 81.19 83 GLY A O 1
ATOM 648 N N . THR A 1 84 ? -16.297 8.781 12.609 1 88.94 84 THR A N 1
ATOM 649 C CA . THR A 1 84 ? -15.242 8.039 11.93 1 88.94 84 THR A CA 1
ATOM 650 C C . THR A 1 84 ? -14.969 8.625 10.547 1 88.94 84 THR A C 1
ATOM 652 O O . THR A 1 84 ? -15.867 9.188 9.922 1 88.94 84 THR A O 1
ATOM 655 N N . THR A 1 85 ? -13.711 8.578 10.195 1 93.19 85 THR A N 1
ATOM 656 C CA . THR A 1 85 ? -13.391 8.883 8.805 1 93.19 85 THR A CA 1
ATOM 657 C C . THR A 1 85 ? -13.625 7.668 7.91 1 93.19 85 THR A C 1
ATOM 659 O O . THR A 1 85 ? -13.062 6.598 8.156 1 93.19 85 THR A O 1
ATOM 662 N N . PHE A 1 86 ? -14.547 7.859 6.918 1 95.69 86 PHE A N 1
ATOM 663 C CA . PHE A 1 86 ? -14.758 6.809 5.93 1 95.69 86 PHE A CA 1
ATOM 664 C C . PHE A 1 86 ? -13.641 6.801 4.895 1 95.69 86 PHE A C 1
ATOM 666 O O . PHE A 1 86 ? -13.43 7.793 4.195 1 95.69 86 PHE A O 1
ATOM 673 N N . LEU A 1 87 ? -12.914 5.719 4.875 1 97.12 87 LEU A N 1
ATOM 674 C CA . LEU A 1 87 ? -11.82 5.578 3.918 1 97.12 87 LEU A CA 1
ATOM 675 C C . LEU A 1 87 ? -12.281 4.832 2.672 1 97.12 87 LEU A C 1
ATOM 677 O O . LEU A 1 87 ? -12.734 3.686 2.758 1 97.12 87 LEU A O 1
ATOM 681 N N . HIS A 1 88 ? -12.203 5.523 1.579 1 98.06 88 HIS A N 1
ATOM 682 C CA . HIS A 1 88 ? -12.656 4.992 0.3 1 98.06 88 HIS A CA 1
ATOM 683 C C . HIS A 1 88 ? -11.484 4.48 -0.534 1 98.06 88 HIS A C 1
ATOM 685 O O . HIS A 1 88 ? -10.531 5.215 -0.782 1 98.06 88 HIS A O 1
ATOM 691 N N . PRO A 1 89 ? -11.547 3.197 -1.027 1 96 89 PRO A N 1
ATOM 692 C CA . PRO A 1 89 ? -10.438 2.646 -1.811 1 96 89 PRO A CA 1
ATOM 693 C C . PRO A 1 89 ? -10.438 3.141 -3.256 1 96 89 PRO A C 1
ATOM 695 O O . PRO A 1 89 ? -9.633 2.676 -4.07 1 96 89 PRO A O 1
ATOM 698 N N . THR A 1 90 ? -11.398 3.949 -3.654 1 92.69 90 THR A N 1
ATOM 699 C CA . THR A 1 90 ? -11.523 4.594 -4.957 1 92.69 90 THR A CA 1
ATOM 700 C C . THR A 1 90 ? -11.758 6.094 -4.797 1 92.69 90 THR A C 1
ATOM 702 O O . THR A 1 90 ? -11.781 6.605 -3.678 1 92.69 90 THR A O 1
ATOM 705 N N . ARG A 1 91 ? -11.898 6.727 -5.914 1 91.25 91 ARG A N 1
ATOM 706 C CA . ARG A 1 91 ? -12.039 8.18 -5.883 1 91.25 91 ARG A CA 1
ATOM 707 C C . ARG A 1 91 ? -13.5 8.586 -5.688 1 91.25 91 ARG A C 1
ATOM 709 O O . ARG A 1 91 ? -13.867 9.727 -5.945 1 91.25 91 ARG A O 1
ATOM 716 N N . ASP A 1 92 ? -14.297 7.645 -5.352 1 95.25 92 ASP A N 1
ATOM 717 C CA . ASP A 1 92 ? -15.711 7.922 -5.094 1 95.25 92 ASP A CA 1
ATOM 718 C C . ASP A 1 92 ? -16.234 7.09 -3.922 1 95.25 92 ASP A C 1
ATOM 720 O O . ASP A 1 92 ? -15.445 6.441 -3.225 1 95.25 92 ASP A O 1
ATOM 724 N N . LYS A 1 93 ? -17.547 7.184 -3.686 1 96.62 93 LYS A N 1
ATOM 725 C CA . LYS A 1 93 ? -18.141 6.543 -2.514 1 96.62 93 LYS A CA 1
ATOM 726 C C . LYS A 1 93 ? -18.812 5.223 -2.887 1 96.62 93 LYS A C 1
ATOM 728 O O . LYS A 1 93 ? -19.562 4.66 -2.094 1 96.62 93 LYS A O 1
ATOM 733 N N . THR A 1 94 ? -18.531 4.703 -4.082 1 96.12 94 THR A N 1
ATOM 734 C CA . THR A 1 94 ? -19.281 3.602 -4.68 1 96.12 94 THR A CA 1
ATOM 735 C C . THR A 1 94 ? -19.25 2.377 -3.77 1 96.12 94 THR A C 1
ATOM 737 O O . THR A 1 94 ? -20.312 1.805 -3.465 1 96.12 94 THR A O 1
ATOM 740 N N . ASP A 1 95 ? -18.125 2.035 -3.266 1 97.12 95 ASP A N 1
ATOM 741 C CA . ASP A 1 95 ? -18 0.801 -2.496 1 97.12 95 ASP A CA 1
ATOM 742 C C . ASP A 1 95 ? -18.719 0.91 -1.157 1 97.12 95 ASP A C 1
ATOM 744 O O . ASP A 1 95 ? -19.422 -0.019 -0.746 1 97.12 95 ASP A O 1
ATOM 748 N N . TRP A 1 96 ? -18.578 1.995 -0.51 1 96.38 96 TRP A N 1
ATOM 749 C CA . TRP A 1 96 ? -19.281 2.203 0.751 1 96.38 96 TRP A CA 1
ATOM 750 C C . TRP A 1 96 ? -20.797 2.223 0.537 1 96.38 96 TRP A C 1
ATOM 752 O O . TRP A 1 96 ? -21.547 1.638 1.318 1 96.38 96 TRP A O 1
ATOM 762 N N . LEU A 1 97 ? -21.203 2.93 -0.482 1 95.31 97 LEU A N 1
ATOM 763 C CA . LEU A 1 97 ? -22.641 3.012 -0.762 1 95.31 97 LEU A CA 1
ATOM 764 C C . LEU A 1 97 ? -23.219 1.634 -1.066 1 95.31 97 LEU A C 1
ATOM 766 O O . LEU A 1 97 ? -24.312 1.309 -0.633 1 95.31 97 LEU A O 1
ATOM 770 N N . LEU A 1 98 ? -22.484 0.842 -1.821 1 95.56 98 LEU A N 1
ATOM 771 C CA . LEU A 1 98 ? -22.922 -0.523 -2.105 1 95.56 98 LEU A CA 1
ATOM 772 C C . LEU A 1 98 ? -23.062 -1.327 -0.817 1 95.56 98 LEU A C 1
ATOM 774 O O . LEU A 1 98 ? -24.062 -2.023 -0.621 1 95.56 98 LEU A O 1
ATOM 778 N N . TRP A 1 99 ? -22.078 -1.247 0.04 1 95.88 99 TRP A N 1
ATOM 779 C CA . TRP A 1 99 ? -22.109 -1.967 1.31 1 95.88 99 TRP A CA 1
ATOM 780 C C . TRP A 1 99 ? -23.266 -1.469 2.182 1 95.88 99 TRP A C 1
ATOM 782 O O . TRP A 1 99 ? -24.016 -2.27 2.746 1 95.88 99 TRP A O 1
ATOM 792 N N . LEU A 1 100 ? -23.469 -0.169 2.271 1 92.38 100 LEU A N 1
ATOM 793 C CA . LEU A 1 100 ? -24.484 0.439 3.121 1 92.38 100 LEU A CA 1
ATOM 794 C C . LEU A 1 100 ? -25.875 0.057 2.652 1 92.38 100 LEU A C 1
ATOM 796 O O . LEU A 1 100 ? -26.812 -0.028 3.459 1 92.38 100 LEU A O 1
ATOM 800 N N . ALA A 1 101 ? -26.031 -0.116 1.38 1 93.06 101 ALA A N 1
ATOM 801 C CA . ALA A 1 101 ? -27.328 -0.502 0.828 1 93.06 101 ALA A CA 1
ATOM 802 C C . ALA A 1 101 ? -27.797 -1.833 1.408 1 93.06 101 ALA A C 1
ATOM 804 O O . ALA A 1 101 ? -29 -2.117 1.436 1 93.06 101 ALA A O 1
ATOM 805 N N . HIS A 1 102 ? -26.844 -2.621 1.883 1 93.56 102 HIS A N 1
ATOM 806 C CA . HIS A 1 102 ? -27.188 -3.936 2.414 1 93.56 102 HIS A CA 1
ATOM 807 C C . HIS A 1 102 ? -27.094 -3.955 3.936 1 93.56 102 HIS A C 1
ATOM 809 O O . HIS A 1 102 ? -27.422 -4.965 4.566 1 93.56 102 HIS A O 1
ATOM 815 N N . PHE A 1 103 ? -26.562 -2.912 4.461 1 87.5 103 PHE A N 1
ATOM 816 C CA . PHE A 1 103 ? -26.406 -2.811 5.91 1 87.5 103 PHE A CA 1
ATOM 817 C C . PHE A 1 103 ? -27.734 -2.459 6.57 1 87.5 103 PHE A C 1
ATOM 819 O O . PHE A 1 103 ? -28.406 -1.515 6.156 1 87.5 103 PHE A O 1
ATOM 826 N N . PRO A 1 104 ? -28.141 -3.416 7.598 1 78.25 104 PRO A N 1
ATOM 827 C CA . PRO A 1 104 ? -29.406 -3.133 8.281 1 78.25 104 PRO A CA 1
ATOM 828 C C . PRO A 1 104 ? -29.344 -1.903 9.18 1 78.25 104 PRO A C 1
ATOM 830 O O . PRO A 1 104 ? -28.438 -1.808 10.023 1 78.25 104 PRO A O 1
ATOM 833 N N . HIS A 1 105 ? -29.625 -0.783 8.75 1 67.81 105 HIS A N 1
ATOM 834 C CA . HIS A 1 105 ? -29.609 0.335 9.688 1 67.81 105 HIS A CA 1
ATOM 835 C C . HIS A 1 105 ? -30.969 1.033 9.742 1 67.81 105 HIS A C 1
ATOM 837 O O . HIS A 1 105 ? -31.656 1.134 8.727 1 67.81 105 HIS A O 1
ATOM 843 N N . GLU A 1 106 ? -31.469 1.073 10.992 1 61.5 106 GLU A N 1
ATOM 844 C CA . GLU A 1 106 ? -32.688 1.838 11.18 1 61.5 106 GLU A CA 1
ATOM 845 C C . GLU A 1 106 ? -32.531 3.275 10.695 1 61.5 106 GLU A C 1
ATOM 847 O O . GLU A 1 106 ? -33.438 3.842 10.094 1 61.5 106 GLU A O 1
ATOM 852 N N . THR A 1 107 ? -31.359 3.902 11.07 1 63.31 107 THR A N 1
ATOM 853 C CA . THR A 1 107 ? -31.047 5.273 10.672 1 63.31 107 THR A CA 1
ATOM 854 C C . THR A 1 107 ? -29.922 5.301 9.641 1 63.31 107 THR A C 1
ATOM 856 O O . THR A 1 107 ? -28.969 4.523 9.727 1 63.31 107 THR A O 1
ATOM 859 N N . ALA A 1 108 ? -30.172 5.98 8.625 1 68.88 108 ALA A N 1
ATOM 860 C CA . ALA A 1 108 ? -29.234 6.109 7.52 1 68.88 108 ALA A CA 1
ATOM 861 C C . ALA A 1 108 ? -27.859 6.551 8.016 1 68.88 108 ALA A C 1
ATOM 863 O O . ALA A 1 108 ? -27.734 7.582 8.68 1 68.88 108 ALA A O 1
ATOM 864 N N . LEU A 1 109 ? -26.828 5.684 7.961 1 77.81 109 LEU A N 1
ATOM 865 C CA . LEU A 1 109 ? -25.453 6.031 8.266 1 77.81 109 LEU A CA 1
ATOM 866 C C . LEU A 1 109 ? -24.938 7.102 7.309 1 77.81 109 LEU A C 1
ATOM 868 O O . LEU A 1 109 ? -25.016 6.945 6.09 1 77.81 109 LEU A O 1
ATOM 872 N N . LYS A 1 110 ? -24.672 8.289 7.934 1 84.56 110 LYS A N 1
ATOM 873 C CA . LYS A 1 110 ? -24.141 9.383 7.133 1 84.56 110 LYS A CA 1
ATOM 874 C C . LYS A 1 110 ? -22.609 9.406 7.18 1 84.56 110 LYS A C 1
ATOM 876 O O . LYS A 1 110 ? -22.016 9.305 8.258 1 84.56 110 LYS A O 1
ATOM 881 N N . MET A 1 111 ? -22.016 9.492 6.012 1 91.38 111 MET A N 1
ATOM 882 C CA . MET A 1 111 ? -20.562 9.578 5.906 1 91.38 111 MET A CA 1
ATOM 883 C C . MET A 1 111 ? -20.094 11.023 6.02 1 91.38 111 MET A C 1
ATOM 885 O O . MET A 1 111 ? -19.828 11.672 5.008 1 91.38 111 MET A O 1
ATOM 889 N N . HIS A 1 112 ? -19.906 11.508 7.25 1 89.56 112 HIS A N 1
ATOM 890 C CA . HIS A 1 112 ? -19.594 12.906 7.512 1 89.56 112 HIS A CA 1
ATOM 891 C C . HIS A 1 112 ? -18.156 13.242 7.102 1 89.56 112 HIS A C 1
ATOM 893 O O . HIS A 1 112 ? -17.906 14.305 6.527 1 89.56 112 HIS A O 1
ATOM 899 N N . LYS A 1 113 ? -17.219 12.406 7.438 1 92 113 LYS A N 1
ATOM 900 C CA . LYS A 1 113 ? -15.805 12.578 7.074 1 92 113 LYS A CA 1
ATOM 901 C C . LYS A 1 113 ? -15.352 11.5 6.094 1 92 113 LYS A C 1
ATOM 903 O O . LYS A 1 113 ? -15.547 10.312 6.34 1 92 113 LYS A O 1
ATOM 908 N N . ASN A 1 114 ? -14.773 11.992 4.969 1 95.44 114 ASN A N 1
ATOM 909 C CA . ASN A 1 114 ? -14.383 11.07 3.902 1 95.44 114 ASN A CA 1
ATOM 910 C C . ASN A 1 114 ? -12.945 11.312 3.457 1 95.44 114 ASN A C 1
ATOM 912 O O . ASN A 1 114 ? -12.508 12.453 3.34 1 95.44 114 ASN A O 1
ATOM 916 N N . GLN A 1 115 ? -12.219 10.258 3.309 1 95.69 115 GLN A N 1
ATOM 917 C CA . GLN A 1 115 ? -10.898 10.273 2.688 1 95.69 115 GLN A CA 1
ATOM 918 C C . GLN A 1 115 ? -10.82 9.266 1.542 1 95.69 115 GLN A C 1
ATOM 920 O O . GLN A 1 115 ? -11.188 8.102 1.707 1 95.69 115 GLN A O 1
ATOM 925 N N . TYR A 1 116 ? -10.344 9.75 0.394 1 96.31 116 TYR A N 1
ATOM 926 C CA . TYR A 1 116 ? -10.289 8.938 -0.815 1 96.31 116 TYR A CA 1
ATOM 927 C C . TYR A 1 116 ? -8.859 8.523 -1.137 1 96.31 116 TYR A C 1
ATOM 929 O O . TYR A 1 116 ? -7.93 9.32 -0.99 1 96.31 116 TYR A O 1
ATOM 937 N N . PHE A 1 117 ? -8.703 7.312 -1.58 1 94.69 117 PHE A N 1
ATOM 938 C CA . PHE A 1 117 ? -7.41 6.789 -1.999 1 94.69 117 PHE A CA 1
ATOM 939 C C . PHE A 1 117 ? -7.484 6.223 -3.412 1 94.69 117 PHE A C 1
ATOM 941 O O . PHE A 1 117 ? -8.562 5.824 -3.869 1 94.69 117 PHE A O 1
ATOM 948 N N . ASP A 1 118 ? -6.305 6.113 -4.043 1 89.94 118 ASP A N 1
ATOM 949 C CA . ASP A 1 118 ? -6.262 5.625 -5.414 1 89.94 118 ASP A CA 1
ATOM 950 C C . ASP A 1 118 ? -6.297 4.098 -5.453 1 89.94 118 ASP A C 1
ATOM 952 O O . ASP A 1 118 ? -6.621 3.504 -6.484 1 89.94 118 ASP A O 1
ATOM 956 N N . THR A 1 119 ? -5.852 3.514 -4.371 1 91.38 119 THR A N 1
ATOM 957 C CA . THR A 1 119 ? -5.84 2.057 -4.324 1 91.38 119 THR A CA 1
ATOM 958 C C . THR A 1 119 ? -6.398 1.553 -2.994 1 91.38 119 THR A C 1
ATOM 960 O O . THR A 1 119 ? -6.32 2.248 -1.98 1 91.38 119 THR A O 1
ATOM 963 N N . MET A 1 120 ? -6.918 0.388 -3.043 1 93.88 120 MET A N 1
ATOM 964 C CA . MET A 1 120 ? -7.422 -0.256 -1.833 1 93.88 120 MET A CA 1
ATOM 965 C C . MET A 1 120 ? -6.297 -0.473 -0.824 1 93.88 120 MET A C 1
ATOM 967 O O . MET A 1 120 ? -6.5 -0.311 0.38 1 93.88 120 MET A O 1
ATOM 971 N N . ASP A 1 121 ? -5.152 -0.797 -1.319 1 91.88 121 ASP A N 1
ATOM 972 C CA . ASP A 1 121 ? -4.004 -1.031 -0.449 1 91.88 121 ASP A CA 1
ATOM 973 C C . ASP A 1 121 ? -3.689 0.204 0.39 1 91.88 121 ASP A C 1
ATOM 975 O O . ASP A 1 121 ? -3.361 0.091 1.573 1 91.88 121 ASP A O 1
ATOM 979 N N . LEU A 1 122 ? -3.77 1.348 -0.174 1 93.19 122 LEU A N 1
ATOM 980 C CA . LEU A 1 122 ? -3.512 2.588 0.549 1 93.19 122 LEU A CA 1
ATOM 981 C C . LEU A 1 122 ? -4.57 2.822 1.623 1 93.19 122 LEU A C 1
ATOM 983 O O . LEU A 1 122 ? -4.242 3.213 2.746 1 93.19 122 LEU A O 1
ATOM 987 N N . ALA A 1 123 ? -5.777 2.576 1.279 1 96.38 123 ALA A N 1
ATOM 988 C CA . ALA A 1 123 ? -6.863 2.73 2.246 1 96.38 123 ALA A CA 1
ATOM 989 C C . ALA A 1 123 ? -6.684 1.782 3.428 1 96.38 123 ALA A C 1
ATOM 991 O O . ALA A 1 123 ? -6.879 2.174 4.582 1 96.38 123 ALA A O 1
ATOM 992 N N . ILE A 1 124 ? -6.305 0.591 3.117 1 95.56 124 ILE A N 1
ATOM 993 C CA . ILE A 1 124 ? -6.094 -0.419 4.148 1 95.56 124 ILE A CA 1
ATOM 994 C C . ILE A 1 124 ? -4.941 0.002 5.055 1 95.56 124 ILE A C 1
ATOM 996 O O . ILE A 1 124 ? -5.035 -0.098 6.281 1 95.56 124 ILE A O 1
ATOM 1000 N N . THR A 1 125 ? -3.852 0.489 4.484 1 92.5 125 THR A N 1
ATOM 1001 C CA . THR A 1 125 ? -2.701 0.955 5.25 1 92.5 125 THR A CA 1
ATOM 1002 C C . THR A 1 125 ? -3.104 2.09 6.191 1 92.5 125 THR A C 1
ATOM 1004 O O . THR A 1 125 ? -2.73 2.09 7.367 1 92.5 125 THR A O 1
ATOM 1007 N N . ALA A 1 126 ? -3.881 3.002 5.699 1 94.75 126 ALA A N 1
ATOM 1008 C CA . ALA A 1 126 ? -4.363 4.109 6.516 1 94.75 126 ALA A CA 1
ATOM 1009 C C . ALA A 1 126 ? -5.246 3.609 7.656 1 94.75 126 ALA A C 1
ATOM 1011 O O . ALA A 1 126 ? -5.137 4.086 8.789 1 94.75 126 ALA A O 1
ATOM 1012 N N . ALA A 1 127 ? -6.094 2.652 7.352 1 95.56 127 ALA A N 1
ATOM 1013 C CA . ALA A 1 127 ? -6.961 2.07 8.375 1 95.56 127 ALA A CA 1
ATOM 1014 C C . ALA A 1 127 ? -6.145 1.386 9.461 1 95.56 127 ALA A C 1
ATOM 1016 O O . ALA A 1 127 ? -6.434 1.538 10.648 1 95.56 127 ALA A O 1
ATOM 1017 N N . MET A 1 128 ? -5.133 0.707 9.055 1 92.62 128 MET A N 1
ATOM 1018 C CA . MET A 1 128 ? -4.27 0.002 10 1 92.62 128 MET A CA 1
ATOM 1019 C C . MET A 1 128 ? -3.623 0.976 10.977 1 92.62 128 MET A C 1
ATOM 1021 O O . MET A 1 128 ? -3.346 0.618 12.125 1 92.62 128 MET A O 1
ATOM 1025 N N . GLN A 1 129 ? -3.473 2.18 10.578 1 91.69 129 GLN A N 1
ATOM 1026 C CA . GLN A 1 129 ? -2.826 3.186 11.414 1 91.69 129 GLN A CA 1
ATOM 1027 C C . GLN A 1 129 ? -3.855 3.988 12.203 1 91.69 129 GLN A C 1
ATOM 1029 O O . GLN A 1 129 ? -3.504 4.934 12.914 1 91.69 129 GLN A O 1
ATOM 1034 N N . GLY A 1 130 ? -5.121 3.666 11.969 1 92.25 130 GLY A N 1
ATOM 1035 C CA . GLY A 1 130 ? -6.16 4.23 12.812 1 92.25 130 GLY A CA 1
ATOM 1036 C C . GLY A 1 130 ? -6.824 5.453 12.211 1 92.25 130 GLY A C 1
ATOM 1037 O O . GLY A 1 130 ? -7.559 6.168 12.891 1 92.25 130 GLY A O 1
ATOM 1038 N N . LEU A 1 131 ? -6.57 5.73 10.938 1 93.44 131 LEU A N 1
ATOM 1039 C CA . LEU A 1 131 ? -7.121 6.945 10.344 1 93.44 131 LEU A CA 1
ATOM 1040 C C . LEU A 1 131 ? -8.641 6.875 10.281 1 93.44 131 LEU A C 1
ATOM 1042 O O . LEU A 1 131 ? -9.32 7.906 10.336 1 93.44 131 LEU A O 1
ATOM 1046 N N . GLY A 1 132 ? -9.148 5.676 10.117 1 94.94 132 GLY A N 1
ATOM 1047 C CA . GLY A 1 132 ? -10.578 5.477 9.961 1 94.94 132 GLY A CA 1
ATOM 1048 C C . GLY A 1 132 ? -10.953 4.039 9.656 1 94.94 132 GLY A C 1
ATOM 1049 O O . GLY A 1 132 ? -10.242 3.113 10.047 1 94.94 132 GLY A O 1
ATOM 1050 N N . VAL A 1 133 ? -12.18 3.9 9.055 1 96.19 133 VAL A N 1
ATOM 1051 C CA . VAL A 1 133 ? -12.695 2.604 8.641 1 96.19 133 VAL A CA 1
ATOM 1052 C C . VAL A 1 133 ? -12.672 2.502 7.117 1 96.19 133 VAL A C 1
ATOM 1054 O O . VAL A 1 133 ? -13.266 3.328 6.422 1 96.19 133 VAL A O 1
ATOM 1057 N N . ALA A 1 134 ? -11.969 1.514 6.613 1 97.56 134 ALA A N 1
ATOM 1058 C CA . ALA A 1 134 ? -11.781 1.373 5.172 1 97.56 134 ALA A CA 1
ATOM 1059 C C . ALA A 1 134 ? -12.688 0.283 4.605 1 97.56 134 ALA A C 1
ATOM 1061 O O . ALA A 1 134 ? -12.883 -0.76 5.234 1 97.56 134 ALA A O 1
ATOM 1062 N N . MET A 1 135 ? -13.281 0.576 3.457 1 97.75 135 MET A N 1
ATOM 1063 C CA . MET A 1 135 ? -13.883 -0.512 2.695 1 97.75 135 MET A CA 1
ATOM 1064 C C . MET A 1 135 ? -12.812 -1.355 2.008 1 97.75 135 MET A C 1
ATOM 1066 O O . MET A 1 135 ? -11.953 -0.823 1.308 1 97.75 135 MET A O 1
ATOM 1070 N N . ALA A 1 136 ? -12.812 -2.645 2.256 1 98.25 136 ALA A N 1
ATOM 1071 C CA . ALA A 1 136 ? -11.828 -3.566 1.691 1 98.25 136 ALA A CA 1
ATOM 1072 C C . ALA A 1 136 ? -12.508 -4.801 1.103 1 98.25 136 ALA A C 1
ATOM 1074 O O . ALA A 1 136 ? -13.734 -4.914 1.131 1 98.25 136 ALA A O 1
ATOM 1075 N N . ASP A 1 137 ? -11.766 -5.59 0.381 1 98.06 137 ASP A N 1
ATOM 1076 C CA . ASP A 1 137 ? -12.18 -6.926 -0.032 1 98.06 137 ASP A CA 1
ATOM 1077 C C . ASP A 1 137 ? -11.859 -7.957 1.045 1 98.06 137 ASP A C 1
ATOM 1079 O O . ASP A 1 137 ? -10.719 -8.039 1.514 1 98.06 137 ASP A O 1
ATOM 1083 N N . GLU A 1 138 ? -12.828 -8.719 1.412 1 97.56 138 GLU A N 1
ATOM 1084 C CA . GLU A 1 138 ? -12.68 -9.664 2.516 1 97.56 138 GLU A CA 1
ATOM 1085 C C . GLU A 1 138 ? -11.531 -10.633 2.264 1 97.56 138 GLU A C 1
ATOM 1087 O O . GLU A 1 138 ? -10.773 -10.961 3.18 1 97.56 138 GLU A O 1
ATOM 1092 N N . THR A 1 139 ? -11.406 -11.102 1.064 1 97.44 139 THR A N 1
ATOM 1093 C CA . THR A 1 139 ? -10.359 -12.055 0.714 1 97.44 139 THR A CA 1
ATOM 1094 C C . THR A 1 139 ? -8.984 -11.406 0.785 1 97.44 139 THR A C 1
ATOM 1096 O O . THR A 1 139 ? -8.023 -12.023 1.253 1 97.44 139 THR A O 1
ATOM 1099 N N . LEU A 1 140 ? -8.883 -10.18 0.396 1 97.12 140 LEU A N 1
ATOM 1100 C CA . LEU A 1 140 ? -7.598 -9.484 0.32 1 97.12 140 LEU A CA 1
ATOM 1101 C C . LEU A 1 140 ? -7.094 -9.125 1.713 1 97.12 140 LEU A C 1
ATOM 1103 O O . LEU A 1 140 ? -5.887 -9.023 1.933 1 97.12 140 LEU A O 1
ATOM 1107 N N . VAL A 1 141 ? -7.98 -8.992 2.672 1 96.94 141 VAL A N 1
ATOM 1108 C CA . VAL A 1 141 ? -7.547 -8.586 4.004 1 96.94 141 VAL A CA 1
ATOM 1109 C C . VAL A 1 141 ? -7.598 -9.781 4.953 1 96.94 141 VAL A C 1
ATOM 1111 O O . VAL A 1 141 ? -7.402 -9.633 6.16 1 96.94 141 VAL A O 1
ATOM 1114 N N . ALA A 1 142 ? -7.828 -11 4.488 1 96.06 142 ALA A N 1
ATOM 1115 C CA . ALA A 1 142 ? -7.992 -12.18 5.332 1 96.06 142 ALA A CA 1
ATOM 1116 C C . ALA A 1 142 ? -6.762 -12.406 6.207 1 96.06 142 ALA A C 1
ATOM 1118 O O . ALA A 1 142 ? -6.887 -12.695 7.398 1 96.06 142 ALA A O 1
ATOM 1119 N N . GLY A 1 143 ? -5.621 -12.273 5.598 1 92.19 143 GLY A N 1
ATOM 1120 C CA . GLY A 1 143 ? -4.402 -12.461 6.367 1 92.19 143 GLY A CA 1
ATOM 1121 C C . GLY A 1 143 ? -4.254 -11.453 7.496 1 92.19 143 GLY A C 1
ATOM 1122 O O . GLY A 1 143 ? -3.852 -11.812 8.609 1 92.19 143 GLY A O 1
ATOM 1123 N N . ASP A 1 144 ? -4.523 -10.195 7.207 1 92.94 144 ASP A N 1
ATOM 1124 C CA . ASP A 1 144 ? -4.426 -9.133 8.203 1 92.94 144 ASP A CA 1
ATOM 1125 C C . ASP A 1 144 ? -5.445 -9.344 9.32 1 92.94 144 ASP A C 1
ATOM 1127 O O . ASP A 1 144 ? -5.164 -9.031 10.484 1 92.94 144 ASP A O 1
ATOM 1131 N N . LEU A 1 145 ? -6.586 -9.844 8.984 1 94.69 145 LEU A N 1
ATOM 1132 C CA . LEU A 1 145 ? -7.605 -10.125 9.992 1 94.69 145 LEU A CA 1
ATOM 1133 C C . LEU A 1 145 ? -7.18 -11.297 10.883 1 94.69 145 LEU A C 1
ATOM 1135 O O . LEU A 1 145 ? -7.316 -11.227 12.102 1 94.69 145 LEU A O 1
ATOM 1139 N N . ARG A 1 146 ? -6.605 -12.25 10.281 1 92.81 146 ARG A N 1
ATOM 1140 C CA . ARG A 1 146 ? -6.176 -13.445 11 1 92.81 146 ARG A CA 1
ATOM 1141 C C . ARG A 1 146 ? -5.059 -13.117 11.984 1 92.81 146 ARG A C 1
ATOM 1143 O O . ARG A 1 146 ? -5.035 -13.641 13.102 1 92.81 146 ARG A O 1
ATOM 1150 N N . THR A 1 147 ? -4.191 -12.258 11.617 1 87.06 147 THR A N 1
ATOM 1151 C CA . THR A 1 147 ? -3.025 -11.945 12.438 1 87.06 147 THR A CA 1
ATOM 1152 C C . THR A 1 147 ? -3.326 -10.805 13.398 1 87.06 147 THR A C 1
ATOM 1154 O O . THR A 1 147 ? -2.469 -10.406 14.195 1 87.06 147 THR A O 1
ATOM 1157 N N . GLY A 1 148 ? -4.535 -10.219 13.227 1 89.75 148 GLY A N 1
ATOM 1158 C CA . GLY A 1 148 ? -4.957 -9.18 14.156 1 89.75 148 GLY A CA 1
ATOM 1159 C C . GLY A 1 148 ? -4.438 -7.805 13.797 1 89.75 148 GLY A C 1
ATOM 1160 O O . GLY A 1 148 ? -4.508 -6.875 14.602 1 89.75 148 GLY A O 1
ATOM 1161 N N . ARG A 1 149 ? -3.9 -7.617 12.688 1 89 149 ARG A N 1
ATOM 1162 C CA . ARG A 1 149 ? -3.453 -6.309 12.219 1 89 149 ARG A CA 1
ATOM 1163 C C . ARG A 1 149 ? -4.641 -5.414 11.875 1 89 149 ARG A C 1
ATOM 1165 O O . ARG A 1 149 ? -4.523 -4.188 11.898 1 89 149 ARG A O 1
ATOM 1172 N N . LEU A 1 150 ? -5.719 -6.07 11.469 1 94.38 150 LEU A N 1
ATOM 1173 C CA . LEU A 1 150 ? -6.992 -5.406 11.211 1 94.38 150 LEU A CA 1
ATOM 1174 C C . LEU A 1 150 ? -8.125 -6.09 11.969 1 94.38 150 LEU A C 1
ATOM 1176 O O . LEU A 1 150 ? -7.98 -7.227 12.422 1 94.38 150 LEU A O 1
ATOM 1180 N N . CYS A 1 151 ? -9.211 -5.43 12.117 1 95.38 151 CYS A N 1
ATOM 1181 C CA . CYS A 1 151 ? -10.453 -6.004 12.609 1 95.38 151 CYS A CA 1
ATOM 1182 C C . CYS A 1 151 ? -11.625 -5.629 11.711 1 95.38 151 CYS A C 1
ATOM 1184 O O . CYS A 1 151 ? -11.508 -4.723 10.883 1 95.38 151 CYS A O 1
ATOM 1186 N N . ARG A 1 152 ? -12.664 -6.359 11.828 1 94.5 152 ARG A N 1
ATOM 1187 C CA . ARG A 1 152 ? -13.922 -6.086 11.148 1 94.5 152 ARG A CA 1
ATOM 1188 C C . ARG A 1 152 ? -14.969 -5.562 12.125 1 94.5 152 ARG A C 1
ATOM 1190 O O . ARG A 1 152 ? -15.578 -6.34 12.867 1 94.5 152 ARG A O 1
ATOM 1197 N N . PRO A 1 153 ? -15.234 -4.289 12.07 1 92.31 153 PRO A N 1
ATOM 1198 C CA . PRO A 1 153 ? -16.234 -3.766 13.008 1 92.31 153 PRO A CA 1
ATOM 1199 C C . PRO A 1 153 ? -17.641 -4.309 12.742 1 92.31 153 PRO A C 1
ATOM 1201 O O . PRO A 1 153 ? -18.5 -4.246 13.625 1 92.31 153 PRO A O 1
ATOM 1204 N N . PHE A 1 154 ? -17.859 -4.793 11.562 1 91.31 154 PHE A N 1
ATOM 1205 C CA . PHE A 1 154 ? -19.125 -5.398 11.18 1 91.31 154 PHE A CA 1
ATOM 1206 C C . PHE A 1 154 ? -18.906 -6.742 10.492 1 91.31 154 PHE A C 1
ATOM 1208 O O . PHE A 1 154 ? -17.938 -6.906 9.734 1 91.31 154 PHE A O 1
ATOM 1215 N N . SER A 1 155 ? -19.812 -7.629 10.672 1 91.94 155 SER A N 1
ATOM 1216 C CA . SER A 1 155 ? -19.656 -8.969 10.109 1 91.94 155 SER A CA 1
ATOM 1217 C C . SER A 1 155 ? -20.141 -9.016 8.656 1 91.94 155 SER A C 1
ATOM 1219 O O . SER A 1 155 ? -19.766 -9.922 7.91 1 91.94 155 SER A O 1
ATOM 1221 N N . LEU A 1 156 ? -20.891 -8 8.281 1 93.88 156 LEU A N 1
ATOM 1222 C CA . LEU A 1 156 ? -21.516 -8.016 6.961 1 93.88 156 LEU A CA 1
ATOM 1223 C C . LEU A 1 156 ? -20.453 -7.91 5.867 1 93.88 156 LEU A C 1
ATOM 1225 O O . LEU A 1 156 ? -19.547 -7.074 5.945 1 93.88 156 LEU A O 1
ATOM 1229 N N . SER A 1 157 ? -20.469 -8.75 4.883 1 97.5 157 SER A N 1
ATOM 1230 C CA . SER A 1 157 ? -19.734 -8.711 3.625 1 97.5 157 SER A CA 1
ATOM 1231 C C . SER A 1 157 ? -20.688 -8.711 2.43 1 97.5 157 SER A C 1
ATOM 1233 O O . SER A 1 157 ? -21.656 -9.469 2.398 1 97.5 157 SER A O 1
ATOM 1235 N N . VAL A 1 158 ? -20.438 -7.852 1.477 1 97.94 158 VAL A N 1
ATOM 1236 C CA . VAL A 1 158 ? -21.359 -7.691 0.358 1 97.94 158 VAL A CA 1
ATOM 1237 C C . VAL A 1 158 ? -20.641 -8.031 -0.951 1 97.94 158 VAL A C 1
ATOM 1239 O O . VAL A 1 158 ? -19.641 -7.402 -1.302 1 97.94 158 VAL A O 1
ATOM 1242 N N . LYS A 1 159 ? -21.188 -9.008 -1.655 1 97.5 159 LYS A N 1
ATOM 1243 C CA . LYS A 1 159 ? -20.672 -9.336 -2.982 1 97.5 159 LYS A CA 1
ATOM 1244 C C . LYS A 1 159 ? -21.031 -8.25 -3.996 1 97.5 159 LYS A C 1
ATOM 1246 O O . LYS A 1 159 ? -22.156 -7.758 -4.004 1 97.5 159 LYS A O 1
ATOM 1251 N N . THR A 1 160 ? -20.094 -7.887 -4.812 1 96.56 160 THR A N 1
ATOM 1252 C CA . THR A 1 160 ? -20.328 -6.805 -5.766 1 96.56 160 THR A CA 1
ATOM 1253 C C . THR A 1 160 ? -20.703 -7.363 -7.137 1 96.56 160 THR A C 1
ATOM 1255 O O . THR A 1 160 ? -21.188 -6.625 -8 1 96.56 160 THR A O 1
ATOM 1258 N N . GLY A 1 161 ? -20.438 -8.625 -7.371 1 95.88 161 GLY A N 1
ATOM 1259 C CA . GLY A 1 161 ? -20.578 -9.219 -8.688 1 95.88 161 GLY A CA 1
ATOM 1260 C C . GLY A 1 161 ? -19.281 -9.258 -9.469 1 95.88 161 GLY A C 1
ATOM 1261 O O . GLY A 1 161 ? -19.172 -9.945 -10.484 1 95.88 161 GLY A O 1
ATOM 1262 N N . ALA A 1 162 ? -18.328 -8.555 -9 1 96.5 162 ALA A N 1
ATOM 1263 C CA . ALA A 1 162 ? -17 -8.609 -9.617 1 96.5 162 ALA A CA 1
ATOM 1264 C C . ALA A 1 162 ? -16.203 -9.812 -9.117 1 96.5 162 ALA A C 1
ATOM 1266 O O . ALA A 1 162 ? -16.547 -10.406 -8.094 1 96.5 162 ALA A O 1
ATOM 1267 N N . SER A 1 163 ? -15.203 -10.18 -9.875 1 97.06 163 SER A N 1
ATOM 1268 C CA . SER A 1 163 ? -14.391 -11.328 -9.477 1 97.06 163 SER A CA 1
ATOM 1269 C C . SER A 1 163 ? -12.961 -11.195 -9.984 1 97.06 163 SER A C 1
ATOM 1271 O O . SER A 1 163 ? -12.695 -10.461 -10.938 1 97.06 163 SER A O 1
ATOM 1273 N N . TYR A 1 164 ? -12.062 -11.852 -9.328 1 97 164 TYR A N 1
ATOM 1274 C CA . TYR A 1 164 ? -10.68 -12.055 -9.75 1 97 164 TYR A CA 1
ATOM 1275 C C . TYR A 1 164 ? -10.516 -13.391 -10.469 1 97 164 TYR A C 1
ATOM 1277 O O . TYR A 1 164 ? -10.922 -14.438 -9.945 1 97 164 TYR A O 1
ATOM 1285 N N . ARG A 1 165 ? -9.938 -13.312 -11.625 1 97.81 165 ARG A N 1
ATOM 1286 C CA . ARG A 1 165 ? -9.828 -14.508 -12.453 1 97.81 165 ARG A CA 1
ATOM 1287 C C . ARG A 1 165 ? -8.43 -14.656 -13.031 1 97.81 165 ARG A C 1
ATOM 1289 O O . ARG A 1 165 ? -7.75 -13.656 -13.297 1 97.81 165 ARG A O 1
ATOM 1296 N N . LEU A 1 166 ? -7.977 -15.891 -13.219 1 97.25 166 LEU A N 1
ATOM 1297 C CA . LEU A 1 166 ? -6.684 -16.188 -13.836 1 97.25 166 LEU A CA 1
ATOM 1298 C C . LEU A 1 166 ? -6.84 -16.469 -15.32 1 97.25 166 LEU A C 1
ATOM 1300 O O . LEU A 1 166 ? -7.629 -17.344 -15.711 1 97.25 166 LEU A O 1
ATOM 1304 N N . VAL A 1 167 ? -6.152 -15.695 -16.141 1 96.75 167 VAL A N 1
ATOM 1305 C CA . VAL A 1 167 ? -6.074 -15.984 -17.562 1 96.75 167 VAL A CA 1
ATOM 1306 C C . VAL A 1 167 ? -4.641 -16.359 -17.938 1 96.75 167 VAL A C 1
ATOM 1308 O O . VAL A 1 167 ? -3.684 -15.789 -17.406 1 96.75 167 VAL A O 1
ATOM 1311 N N . VAL A 1 168 ? -4.48 -17.344 -18.766 1 95.31 168 VAL A N 1
ATOM 1312 C CA . VAL A 1 168 ? -3.168 -17.859 -19.141 1 95.31 168 VAL A CA 1
ATOM 1313 C C . VAL A 1 168 ? -2.982 -17.766 -20.656 1 95.31 168 VAL A C 1
ATOM 1315 O O . VAL A 1 168 ? -3.91 -18.047 -21.406 1 95.31 168 VAL A O 1
ATOM 1318 N N . ARG A 1 169 ? -1.796 -17.25 -20.969 1 93.56 169 ARG A N 1
ATOM 1319 C CA . ARG A 1 169 ? -1.446 -17.203 -22.391 1 93.56 169 ARG A CA 1
ATOM 1320 C C . ARG A 1 169 ? -1.412 -18.594 -22.984 1 93.56 169 ARG A C 1
ATOM 1322 O O . ARG A 1 169 ? -0.866 -19.531 -22.391 1 93.56 169 ARG A O 1
ATOM 1329 N N . ARG A 1 170 ? -1.995 -18.672 -24.172 1 85.44 170 ARG A N 1
ATOM 1330 C CA . ARG A 1 170 ? -1.926 -19.953 -24.891 1 85.44 170 ARG A CA 1
ATOM 1331 C C . ARG A 1 170 ? -0.549 -20.141 -25.516 1 85.44 170 ARG A C 1
ATOM 1333 O O . ARG A 1 170 ? -0.125 -19.359 -26.359 1 85.44 170 ARG A O 1
ATOM 1340 N N . SER A 1 171 ? 0.388 -20.562 -24.719 1 75.75 171 SER A N 1
ATOM 1341 C CA . SER A 1 171 ? 1.702 -20.797 -25.312 1 75.75 171 SER A CA 1
ATOM 1342 C C . SER A 1 171 ? 2.145 -22.25 -25.109 1 75.75 171 SER A C 1
ATOM 1344 O O . SER A 1 171 ? 1.825 -22.859 -24.078 1 75.75 171 SER A O 1
ATOM 1346 N N . GLN A 1 172 ? 2.779 -22.812 -26.125 1 68.44 172 GLN A N 1
ATOM 1347 C CA . GLN A 1 172 ? 3.297 -24.188 -26.062 1 68.44 172 GLN A CA 1
ATOM 1348 C C . GLN A 1 172 ? 4.586 -24.25 -25.266 1 68.44 172 GLN A C 1
ATOM 1350 O O . GLN A 1 172 ? 4.836 -25.234 -24.562 1 68.44 172 GLN A O 1
ATOM 1355 N N . SER A 1 173 ? 5.457 -23.281 -25.25 1 70.12 173 SER A N 1
ATOM 1356 C CA . SER A 1 173 ? 6.805 -23.359 -24.688 1 70.12 173 SER A CA 1
ATOM 1357 C C . SER A 1 173 ? 6.766 -23.438 -23.172 1 70.12 173 SER A C 1
ATOM 1359 O O . SER A 1 173 ? 7.602 -24.094 -22.547 1 70.12 173 SER A O 1
ATOM 1361 N N . LYS A 1 174 ? 5.816 -22.891 -22.531 1 77.25 174 LYS A N 1
ATOM 1362 C CA . LYS A 1 174 ? 5.762 -22.875 -21.062 1 77.25 174 LYS A CA 1
ATOM 1363 C C . LYS A 1 174 ? 4.527 -23.609 -20.562 1 77.25 174 LYS A C 1
ATOM 1365 O O . LYS A 1 174 ? 4.027 -23.312 -19.469 1 77.25 174 LYS A O 1
ATOM 1370 N N . ALA A 1 175 ? 4.145 -24.594 -21.266 1 80.56 175 ALA A N 1
ATOM 1371 C CA . ALA A 1 175 ? 2.836 -25.188 -21.016 1 80.56 175 ALA A CA 1
ATOM 1372 C C . ALA A 1 175 ? 2.818 -25.938 -19.688 1 80.56 175 ALA A C 1
ATOM 1374 O O . ALA A 1 175 ? 1.896 -25.781 -18.891 1 80.56 175 ALA A O 1
ATOM 1375 N N . ASP A 1 176 ? 3.926 -26.609 -19.422 1 85.31 176 ASP A N 1
ATOM 1376 C CA . ASP A 1 176 ? 3.932 -27.422 -18.219 1 85.31 176 ASP A CA 1
ATOM 1377 C C . ASP A 1 176 ? 3.984 -26.562 -16.969 1 85.31 176 ASP A C 1
ATOM 1379 O O . ASP A 1 176 ? 3.201 -26.75 -16.031 1 85.31 176 ASP A O 1
ATOM 1383 N N . GLY A 1 177 ? 4.934 -25.578 -16.953 1 87.69 177 GLY A N 1
ATOM 1384 C CA . GLY A 1 177 ? 5.051 -24.672 -15.82 1 87.69 177 GLY A CA 1
ATOM 1385 C C . GLY A 1 177 ? 3.783 -23.891 -15.555 1 87.69 177 GLY A C 1
ATOM 1386 O O . GLY A 1 177 ? 3.363 -23.734 -14.398 1 87.69 177 GLY A O 1
ATOM 1387 N N . LEU A 1 178 ? 3.172 -23.5 -16.625 1 91 178 LEU A N 1
ATOM 1388 C CA . LEU A 1 178 ? 1.943 -22.719 -16.516 1 91 178 LEU A CA 1
ATOM 1389 C C . LEU A 1 178 ? 0.796 -23.578 -16 1 91 178 LEU A C 1
ATOM 1391 O O . LEU A 1 178 ? -0.025 -23.109 -15.211 1 91 178 LEU A O 1
ATOM 1395 N N . ALA A 1 179 ? 0.743 -24.766 -16.469 1 90.88 179 ALA A N 1
ATOM 1396 C CA . ALA A 1 179 ? -0.298 -25.688 -16.016 1 90.88 179 ALA A CA 1
ATOM 1397 C C . ALA A 1 179 ? -0.17 -25.969 -14.531 1 90.88 179 ALA A C 1
ATOM 1399 O O . ALA A 1 179 ? -1.171 -26.016 -13.812 1 90.88 179 ALA A O 1
ATOM 1400 N N . ARG A 1 180 ? 1.034 -26.172 -14.109 1 90.38 180 ARG A N 1
ATOM 1401 C CA . ARG A 1 180 ? 1.277 -26.406 -12.688 1 90.38 180 ARG A CA 1
ATOM 1402 C C . ARG A 1 180 ? 0.904 -25.188 -11.859 1 90.38 180 ARG A C 1
ATOM 1404 O O . ARG A 1 180 ? 0.272 -25.312 -10.805 1 90.38 180 ARG A O 1
ATOM 1411 N N . PHE A 1 181 ? 1.323 -24.062 -12.367 1 93.75 181 PHE A N 1
ATOM 1412 C CA . PHE A 1 181 ? 1 -22.812 -11.688 1 93.75 181 PHE A CA 1
ATOM 1413 C C . PHE A 1 181 ? -0.509 -22.641 -11.57 1 93.75 181 PHE A C 1
ATOM 1415 O O . PHE A 1 181 ? -1.023 -22.344 -10.484 1 93.75 181 PHE A O 1
ATOM 1422 N N . ARG A 1 182 ? -1.168 -22.797 -12.664 1 93.69 182 ARG A N 1
ATOM 1423 C CA . ARG A 1 182 ? -2.621 -22.672 -12.719 1 93.69 182 ARG A CA 1
ATOM 1424 C C . ARG A 1 182 ? -3.291 -23.625 -11.734 1 93.69 182 ARG A C 1
ATOM 1426 O O . ARG A 1 182 ? -4.172 -23.219 -10.969 1 93.69 182 ARG A O 1
ATOM 1433 N N . ALA A 1 183 ? -2.93 -24.844 -11.719 1 92.06 183 ALA A N 1
ATOM 1434 C CA . ALA A 1 183 ? -3.516 -25.859 -10.844 1 92.06 183 ALA A CA 1
ATOM 1435 C C . ALA A 1 183 ? -3.301 -25.5 -9.375 1 92.06 183 ALA A C 1
ATOM 1437 O O . ALA A 1 183 ? -4.211 -25.641 -8.555 1 92.06 183 ALA A O 1
ATOM 1438 N N . ALA A 1 184 ? -2.123 -25.031 -9.062 1 92 184 ALA A N 1
ATOM 1439 C CA . ALA A 1 184 ? -1.777 -24.688 -7.684 1 92 184 ALA A CA 1
ATOM 1440 C C . ALA A 1 184 ? -2.564 -23.469 -7.203 1 92 184 ALA A C 1
ATOM 1442 O O . ALA A 1 184 ? -2.912 -23.375 -6.027 1 92 184 ALA A O 1
ATOM 1443 N N . LEU A 1 185 ? -2.816 -22.516 -8.078 1 93 185 LEU A N 1
ATOM 1444 C CA . LEU A 1 185 ? -3.471 -21.266 -7.703 1 93 185 LEU A CA 1
ATOM 1445 C C . LEU A 1 185 ? -4.98 -21.453 -7.625 1 93 185 LEU A C 1
ATOM 1447 O O . LEU A 1 185 ? -5.637 -20.859 -6.758 1 93 185 LEU A O 1
ATOM 1451 N N . VAL A 1 186 ? -5.574 -22.203 -8.5 1 91.69 186 VAL A N 1
ATOM 1452 C CA . VAL A 1 186 ? -7.02 -22.375 -8.617 1 91.69 186 VAL A CA 1
ATOM 1453 C C . VAL A 1 186 ? -7.504 -23.422 -7.625 1 91.69 186 VAL A C 1
ATOM 1455 O O . VAL A 1 186 ? -8.547 -23.25 -6.992 1 91.69 186 VAL A O 1
ATOM 1458 N N . ASN A 1 187 ? -6.852 -24.656 -7.465 1 77.94 187 ASN A N 1
ATOM 1459 C CA . ASN A 1 187 ? -7.242 -25.766 -6.598 1 77.94 187 ASN A CA 1
ATOM 1460 C C . ASN A 1 187 ? -6.164 -26.078 -5.562 1 77.94 187 ASN A C 1
ATOM 1462 O O . ASN A 1 187 ? -5.438 -27.062 -5.691 1 77.94 187 ASN A O 1
ATOM 1466 N N . PRO A 1 188 ? -6 -25.312 -4.52 1 64.69 188 PRO A N 1
ATOM 1467 C CA . PRO A 1 188 ? -4.883 -25.578 -3.611 1 64.69 188 PRO A CA 1
ATOM 1468 C C . PRO A 1 188 ? -4.992 -26.938 -2.916 1 64.69 188 PRO A C 1
ATOM 1470 O O . PRO A 1 188 ? -3.975 -27.531 -2.568 1 64.69 188 PRO A O 1
ATOM 1473 N N . ALA A 1 189 ? -6.152 -27.531 -2.352 1 56.94 189 ALA A N 1
ATOM 1474 C CA . ALA A 1 189 ? -6.301 -28.75 -1.573 1 56.94 189 ALA A CA 1
ATOM 1475 C C . ALA A 1 189 ? -5.863 -29.969 -2.383 1 56.94 189 ALA A C 1
ATOM 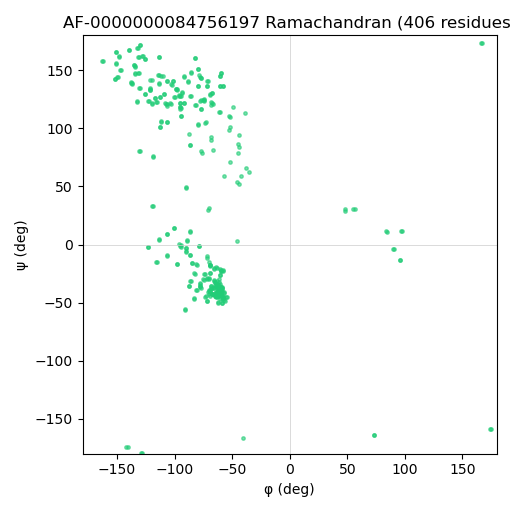1477 O O . ALA A 1 189 ? -5.59 -31.031 -1.82 1 56.94 189 ALA A O 1
ATOM 1478 N N . SER A 1 190 ? -5.98 -30.062 -3.604 1 45.53 190 SER A N 1
ATOM 1479 C CA . SER A 1 190 ? -6.082 -31.359 -4.262 1 45.53 190 SER A CA 1
ATOM 1480 C C . SER A 1 190 ? -4.84 -32.219 -4.008 1 45.53 190 SER A C 1
ATOM 1482 O O . SER A 1 190 ? -4.898 -33.438 -4.09 1 45.53 190 SER A O 1
ATOM 1484 N N . HIS A 1 191 ? -3.588 -31.781 -4.059 1 47.5 191 HIS A N 1
ATOM 1485 C CA . HIS A 1 191 ? -2.578 -32.812 -4.254 1 47.5 191 HIS A CA 1
ATOM 1486 C C . HIS A 1 191 ? -2.098 -33.375 -2.918 1 47.5 191 HIS A C 1
ATOM 1488 O O . HIS A 1 191 ? -1.094 -34.094 -2.863 1 47.5 191 HIS A O 1
ATOM 1494 N N . ASP A 1 192 ? -2.615 -33 -1.775 1 41.12 192 ASP A N 1
ATOM 1495 C CA . ASP A 1 192 ? -2.002 -33.719 -0.677 1 41.12 192 ASP A CA 1
ATOM 1496 C C . ASP A 1 192 ? -2.254 -35.219 -0.819 1 41.12 192 ASP A C 1
ATOM 1498 O O . ASP A 1 192 ? -1.778 -36.031 -0.005 1 41.12 192 ASP A O 1
ATOM 1502 N N . ALA A 1 193 ? -3.369 -35.656 -1.425 1 40.72 193 ALA A N 1
ATOM 1503 C CA . ALA A 1 193 ? -3.879 -36.969 -1.065 1 40.72 193 ALA A CA 1
ATOM 1504 C C . ALA A 1 193 ? -2.953 -38.062 -1.572 1 40.72 193 ALA A C 1
ATOM 1506 O O . ALA A 1 193 ? -3.268 -39.25 -1.454 1 40.72 193 ALA A O 1
ATOM 1507 N N . SER A 1 194 ? -2.104 -37.844 -2.469 1 39.38 194 SER A N 1
ATOM 1508 C CA . SER A 1 194 ? -1.659 -39.156 -2.928 1 39.38 194 SER A CA 1
ATOM 1509 C C . SER A 1 194 ? -0.798 -39.844 -1.874 1 39.38 194 SER A C 1
ATOM 1511 O O . SER A 1 194 ? 0.432 -39.812 -1.94 1 39.38 194 SER A O 1
ATOM 1513 N N . SER A 1 195 ? -1.043 -39.562 -0.534 1 39.62 195 SER A N 1
ATOM 1514 C CA . SER A 1 195 ? -0.309 -40.5 0.31 1 39.62 195 SER A CA 1
ATOM 1515 C C . SER A 1 195 ? -0.597 -41.938 -0.086 1 39.62 195 SER A C 1
ATOM 1517 O O . SER A 1 195 ? -1.758 -42.344 -0.201 1 39.62 195 SER A O 1
ATOM 1519 N N . PRO A 1 196 ? 0.243 -42.562 -0.835 1 38.12 196 PRO A N 1
ATOM 1520 C CA . PRO A 1 196 ? 0.075 -44 -1.142 1 38.12 196 PRO A CA 1
ATOM 1521 C C . PRO A 1 196 ? -0.275 -44.812 0.091 1 38.12 196 PRO A C 1
ATOM 1523 O O . PRO A 1 196 ? 0.326 -44.625 1.153 1 38.12 196 PRO A O 1
ATOM 1526 N N . ASP A 1 197 ? -1.575 -44.969 0.522 1 37.78 197 ASP A N 1
ATOM 1527 C CA . ASP A 1 197 ? -1.987 -46.031 1.462 1 37.78 197 ASP A CA 1
ATOM 1528 C C . ASP A 1 197 ? -1.202 -47.312 1.235 1 37.78 197 ASP A C 1
ATOM 1530 O O . ASP A 1 197 ? -1.394 -48 0.226 1 37.78 197 ASP A O 1
ATOM 1534 N N . GLU A 1 198 ? 0.122 -47.312 1.415 1 37.44 198 GLU A N 1
ATOM 1535 C CA . GLU A 1 198 ? 0.9 -48.531 1.436 1 37.44 198 GLU A CA 1
ATOM 1536 C C . GLU A 1 198 ? 0.233 -49.594 2.309 1 37.44 198 GLU A C 1
ATOM 1538 O O . GLU A 1 198 ? 0.214 -49.469 3.535 1 37.44 198 GLU A O 1
ATOM 1543 N N . THR A 1 199 ? -1.04 -49.969 2.111 1 39.53 199 THR A N 1
ATOM 1544 C CA . THR A 1 199 ? -1.608 -51.188 2.676 1 39.53 199 THR A CA 1
ATOM 1545 C C . THR A 1 199 ? -0.653 -52.375 2.498 1 39.53 199 THR A C 1
ATOM 1547 O O . THR A 1 199 ? -0.388 -52.781 1.371 1 39.53 199 THR A O 1
ATOM 1550 N N . ALA A 1 200 ? 0.387 -52.5 3.338 1 38.56 200 ALA A N 1
ATOM 1551 C CA . ALA A 1 200 ? 1.406 -53.531 3.465 1 38.56 200 ALA A CA 1
ATOM 1552 C C . ALA A 1 200 ? 0.797 -54.938 3.297 1 38.56 200 ALA A C 1
ATOM 1554 O O . ALA A 1 200 ? -0.406 -55.125 3.496 1 38.56 200 ALA A O 1
ATOM 1555 N N . PRO A 1 201 ? 1.664 -56.062 3.713 1 40.75 201 PRO A N 1
ATOM 1556 C CA . PRO A 1 201 ? 2.039 -57.406 3.236 1 40.75 201 PRO A CA 1
ATOM 1557 C C . PRO A 1 201 ? 1.083 -58.5 3.715 1 40.75 201 PRO A C 1
ATOM 1559 O O . PRO A 1 201 ? 0.757 -58.531 4.902 1 40.75 201 PRO A O 1
ATOM 1562 N N . ALA A 1 202 ? 0.097 -58.906 3.002 1 41.94 202 ALA A N 1
ATOM 1563 C CA . ALA A 1 202 ? -0.843 -60 3.135 1 41.94 202 ALA A CA 1
ATOM 1564 C C . ALA A 1 202 ? -0.117 -61.312 3.502 1 41.94 202 ALA A C 1
ATOM 1566 O O . ALA A 1 202 ? -0.724 -62.375 3.531 1 41.94 202 ALA A O 1
ATOM 1567 N N . ALA A 1 203 ? 1.267 -61.25 3.705 1 36.88 203 ALA A N 1
ATOM 1568 C CA . ALA A 1 203 ? 1.82 -62.562 3.475 1 36.88 203 ALA A CA 1
ATOM 1569 C C . ALA A 1 203 ? 1.398 -63.531 4.574 1 36.88 203 ALA A C 1
ATOM 1571 O O . ALA A 1 203 ? 1.814 -64.688 4.582 1 36.88 203 ALA A O 1
ATOM 1572 N N . ARG A 1 204 ? 0.909 -63.156 5.77 1 36.88 204 ARG A N 1
ATOM 1573 C CA . ARG A 1 204 ? 1.263 -64.188 6.746 1 36.88 204 ARG A CA 1
ATOM 1574 C C . ARG A 1 204 ? 0.55 -65.5 6.449 1 36.88 204 ARG A C 1
ATOM 1576 O O . ARG A 1 204 ? -0.675 -65.562 6.566 1 36.88 204 ARG A O 1
ATOM 1583 N N . ALA A 1 205 ? 1.069 -66.25 5.551 1 30.92 205 ALA A N 1
ATOM 1584 C CA . ALA A 1 205 ? 0.816 -67.688 5.453 1 30.92 205 ALA A CA 1
ATOM 1585 C C . ALA A 1 205 ? 1.276 -68.438 6.711 1 30.92 205 ALA A C 1
ATOM 1587 O O . ALA A 1 205 ? 2.359 -68.125 7.234 1 30.92 205 ALA A O 1
ATOM 1588 N N . MET B 1 1 ? -8.453 22.109 4.492 1 91.69 1 MET B N 1
ATOM 1589 C CA . MET B 1 1 ? -7.273 22.359 3.666 1 91.69 1 MET B CA 1
ATOM 1590 C C . MET B 1 1 ? -6.938 21.125 2.824 1 91.69 1 MET B C 1
ATOM 1592 O O . MET B 1 1 ? -7.09 20 3.283 1 91.69 1 MET B O 1
ATOM 1596 N N . ARG B 1 2 ? -6.363 21.328 1.618 1 94.69 2 ARG B N 1
ATOM 1597 C CA . ARG B 1 2 ? -6.004 20.266 0.684 1 94.69 2 ARG B CA 1
ATOM 1598 C C . ARG B 1 2 ? -4.5 20 0.701 1 94.69 2 ARG B C 1
ATOM 1600 O O . ARG B 1 2 ? -3.707 20.906 0.438 1 94.69 2 ARG B O 1
ATOM 1607 N N . LEU B 1 3 ? -4.16 18.797 1.022 1 96.12 3 LEU B N 1
ATOM 1608 C CA . LEU B 1 3 ? -2.76 18.406 1.137 1 96.12 3 LEU B CA 1
ATOM 1609 C C . LEU B 1 3 ? -2.412 17.328 0.112 1 96.12 3 LEU B C 1
ATOM 1611 O O . LEU B 1 3 ? -3.104 16.312 0.013 1 96.12 3 LEU B O 1
ATOM 1615 N N . LYS B 1 4 ? -1.402 17.547 -0.682 1 97.31 4 LYS B N 1
ATOM 1616 C CA . LYS B 1 4 ? -0.849 16.562 -1.608 1 97.31 4 LYS B CA 1
ATOM 1617 C C . LYS B 1 4 ? 0.385 15.891 -1.019 1 97.31 4 LYS B C 1
ATOM 1619 O O . LYS B 1 4 ? 1.239 16.547 -0.425 1 97.31 4 LYS B O 1
ATOM 1624 N N . ALA B 1 5 ? 0.468 14.602 -1.11 1 96.75 5 ALA B N 1
ATOM 1625 C CA . ALA B 1 5 ? 1.635 13.891 -0.59 1 96.75 5 ALA B CA 1
ATOM 1626 C C . ALA B 1 5 ? 1.947 12.656 -1.432 1 96.75 5 ALA B C 1
ATOM 1628 O O . ALA B 1 5 ? 1.046 12.055 -2.016 1 96.75 5 ALA B O 1
ATOM 1629 N N . PRO B 1 6 ? 3.262 12.281 -1.489 1 95 6 PRO B N 1
ATOM 1630 C CA . PRO B 1 6 ? 3.57 10.977 -2.068 1 95 6 PRO B CA 1
ATOM 1631 C C . PRO B 1 6 ? 2.906 9.828 -1.316 1 95 6 PRO B C 1
ATOM 1633 O O . PRO B 1 6 ? 2.791 9.867 -0.089 1 95 6 PRO B O 1
ATOM 1636 N N . THR B 1 7 ? 2.535 8.75 -2.031 1 91.69 7 THR B N 1
ATOM 1637 C CA . THR B 1 7 ? 1.803 7.625 -1.463 1 91.69 7 THR B CA 1
ATOM 1638 C C . THR B 1 7 ? 2.584 6.996 -0.312 1 91.69 7 THR B C 1
ATOM 1640 O O . THR B 1 7 ? 2.004 6.633 0.713 1 91.69 7 THR B O 1
ATOM 1643 N N . CYS B 1 8 ? 3.875 6.93 -0.441 1 90.81 8 CYS B N 1
ATOM 1644 C CA . CYS B 1 8 ? 4.66 6.273 0.598 1 90.81 8 CYS B CA 1
ATOM 1645 C C . CYS B 1 8 ? 4.664 7.094 1.881 1 90.81 8 CYS B C 1
ATOM 1647 O O . CYS B 1 8 ? 4.824 6.547 2.973 1 90.81 8 CYS B O 1
ATOM 1649 N N . ALA B 1 9 ? 4.453 8.375 1.771 1 94 9 ALA B N 1
ATOM 1650 C CA . ALA B 1 9 ? 4.52 9.258 2.932 1 94 9 ALA B CA 1
ATOM 1651 C C . ALA B 1 9 ? 3.318 9.055 3.85 1 94 9 ALA B C 1
ATOM 1653 O O . ALA B 1 9 ? 3.322 9.5 5 1 94 9 ALA B O 1
ATOM 1654 N N . ILE B 1 10 ? 2.352 8.336 3.42 1 92.5 10 ILE B N 1
ATOM 1655 C CA . ILE B 1 10 ? 1.141 8.125 4.207 1 92.5 10 ILE B CA 1
ATOM 1656 C C . ILE B 1 10 ? 1.49 7.414 5.512 1 92.5 10 ILE B C 1
ATOM 1658 O O . ILE B 1 10 ? 0.894 7.691 6.555 1 92.5 10 ILE B O 1
ATOM 1662 N N . ARG B 1 11 ? 2.41 6.609 5.477 1 93.44 11 ARG B N 1
ATOM 1663 C CA . ARG B 1 11 ? 2.803 5.809 6.633 1 93.44 11 ARG B CA 1
ATOM 1664 C C . ARG B 1 11 ? 3.307 6.695 7.766 1 93.44 11 ARG B C 1
ATOM 1666 O O . ARG B 1 11 ? 3.1 6.383 8.938 1 93.44 11 ARG B O 1
ATOM 1673 N N . TRP B 1 12 ? 3.93 7.703 7.414 1 95.56 12 TRP B N 1
ATOM 1674 C CA . TRP B 1 12 ? 4.426 8.68 8.375 1 95.56 12 TRP B CA 1
ATOM 1675 C C . TRP B 1 12 ? 3.365 9.727 8.688 1 95.56 12 TRP B C 1
ATOM 1677 O O . TRP B 1 12 ? 3.223 10.156 9.836 1 95.56 12 TRP B O 1
ATOM 1687 N N . LEU B 1 13 ? 2.631 10.07 7.738 1 95.88 13 LEU B N 1
ATOM 1688 C CA . LEU B 1 13 ? 1.75 11.227 7.777 1 95.88 13 LEU B CA 1
ATOM 1689 C C . LEU B 1 13 ? 0.489 10.93 8.578 1 95.88 13 LEU B C 1
ATOM 1691 O O . LEU B 1 13 ? -0.011 11.789 9.305 1 95.88 13 LEU B O 1
ATOM 1695 N N . VAL B 1 14 ? -0.053 9.75 8.531 1 94.06 14 VAL B N 1
ATOM 1696 C CA . VAL B 1 14 ? -1.336 9.414 9.148 1 94.06 14 VAL B CA 1
ATOM 1697 C C . VAL B 1 14 ? -1.251 9.609 10.664 1 94.06 14 VAL B C 1
ATOM 1699 O O . VAL B 1 14 ? -2.064 10.328 11.25 1 94.06 14 VAL B O 1
ATOM 1702 N N . PRO B 1 15 ? -0.23 9.078 11.32 1 92.94 15 PRO B N 1
ATOM 1703 C CA . PRO B 1 15 ? -0.134 9.312 12.766 1 92.94 15 PRO B CA 1
ATOM 1704 C C . PRO B 1 15 ? -0.032 10.797 13.117 1 92.94 15 PRO B C 1
ATOM 1706 O O . PRO B 1 15 ? -0.585 11.234 14.125 1 92.94 15 PRO B O 1
ATOM 1709 N N . LYS B 1 16 ? 0.666 11.484 12.273 1 94.5 16 LYS B N 1
ATOM 1710 C CA . LYS B 1 16 ? 0.806 12.922 12.516 1 94.5 16 LYS B CA 1
ATOM 1711 C C . LYS B 1 16 ? -0.53 13.641 12.344 1 94.5 16 LYS B C 1
ATOM 1713 O O . LYS B 1 16 ? -0.865 14.531 13.125 1 94.5 16 LYS B O 1
ATOM 1718 N N . LEU B 1 17 ? -1.243 13.273 11.336 1 93.44 17 LEU B N 1
ATOM 1719 C CA . LEU B 1 17 ? -2.543 13.883 11.07 1 93.44 17 LEU B CA 1
ATOM 1720 C C . LEU B 1 17 ? -3.508 13.617 12.219 1 93.44 17 LEU B C 1
ATOM 1722 O O . LEU B 1 17 ? -4.289 14.492 12.602 1 93.44 17 LEU B O 1
ATOM 1726 N N . LEU B 1 18 ? -3.484 12.445 12.766 1 90.94 18 LEU B N 1
ATOM 1727 C CA . LEU B 1 18 ? -4.34 12.086 13.891 1 90.94 18 LEU B CA 1
ATOM 1728 C C . LEU B 1 18 ? -4.039 12.961 15.102 1 90.94 18 LEU B C 1
ATOM 1730 O O . LEU B 1 18 ? -4.957 13.43 15.781 1 90.94 18 LEU B O 1
ATOM 1734 N N . GLU B 1 19 ? -2.791 13.148 15.336 1 92.12 19 GLU B N 1
ATOM 1735 C CA . GLU B 1 19 ? -2.385 14.016 16.438 1 92.12 19 GLU B CA 1
ATOM 1736 C C . GLU B 1 19 ? -2.842 15.453 16.203 1 92.12 19 GLU B C 1
ATOM 1738 O O . GLU B 1 19 ? -3.332 16.109 17.125 1 92.12 19 GLU B O 1
ATOM 1743 N N . ILE B 1 20 ? -2.678 15.898 15.031 1 92.31 20 ILE B N 1
ATOM 1744 C CA . ILE B 1 20 ? -3.053 17.266 14.672 1 92.31 20 ILE B CA 1
ATOM 1745 C C . ILE B 1 20 ? -4.562 17.438 14.82 1 92.31 20 ILE B C 1
ATOM 1747 O O . ILE B 1 20 ? -5.031 18.453 15.328 1 92.31 20 ILE B O 1
ATOM 1751 N N . GLU B 1 21 ? -5.301 16.484 14.352 1 87.5 21 GLU B N 1
ATOM 1752 C CA . GLU B 1 21 ? -6.754 16.562 14.438 1 87.5 21 GLU B CA 1
ATOM 1753 C C . GLU B 1 21 ? -7.215 16.562 15.898 1 87.5 21 GLU B C 1
ATOM 1755 O O . GLU B 1 21 ? -8.211 17.203 16.234 1 87.5 21 GLU B O 1
ATOM 1760 N N . ARG B 1 22 ? -6.578 15.844 16.719 1 89.06 22 ARG B N 1
ATOM 1761 C CA . ARG B 1 22 ? -6.891 15.836 18.141 1 89.06 22 ARG B CA 1
ATOM 1762 C C . ARG B 1 22 ? -6.625 17.203 18.766 1 89.06 22 ARG B C 1
ATOM 1764 O O . ARG B 1 22 ? -7.426 17.688 19.578 1 89.06 22 ARG B O 1
ATOM 1771 N N . ARG B 1 23 ? -5.535 17.812 18.375 1 90.25 23 ARG B N 1
ATOM 1772 C CA . ARG B 1 23 ? -5.125 19.109 18.922 1 90.25 23 ARG B CA 1
ATOM 1773 C C . ARG B 1 23 ? -5.941 20.234 18.328 1 90.25 23 ARG B C 1
ATOM 1775 O O . ARG B 1 23 ? -6.281 21.203 19.016 1 90.25 23 ARG B O 1
ATOM 1782 N N . TYR B 1 24 ? -6.234 20.078 17.062 1 91.38 24 TYR B N 1
ATOM 1783 C CA . TYR B 1 24 ? -6.973 21.094 16.328 1 91.38 24 TYR B CA 1
ATOM 1784 C C . TYR B 1 24 ? -8.141 20.484 15.57 1 91.38 24 TYR B C 1
ATOM 1786 O O . TYR B 1 24 ? -8.094 20.359 14.344 1 91.38 24 TYR B O 1
ATOM 1794 N N . PRO B 1 25 ? -9.258 20.203 16.188 1 87.81 25 PRO B N 1
ATOM 1795 C CA . PRO B 1 25 ? -10.383 19.5 15.562 1 87.81 25 PRO B CA 1
ATOM 1796 C C . PRO B 1 25 ? -11 20.297 14.414 1 87.81 25 PRO B C 1
ATOM 1798 O O . PRO B 1 25 ? -11.68 19.719 13.555 1 87.81 25 PRO B O 1
ATOM 1801 N N . GLU B 1 26 ? -10.766 21.531 14.383 1 87.38 26 GLU B N 1
ATOM 1802 C CA . GLU B 1 26 ? -11.352 22.391 13.359 1 87.38 26 GLU B CA 1
ATOM 1803 C C . GLU B 1 26 ? -10.562 22.297 12.055 1 87.38 26 GLU B C 1
ATOM 1805 O O . GLU B 1 26 ? -11.047 22.734 11 1 87.38 26 GLU B O 1
ATOM 1810 N N . LEU B 1 27 ? -9.352 21.797 12.18 1 87.5 27 LEU B N 1
ATOM 1811 C CA . LEU B 1 27 ? -8.523 21.656 10.984 1 87.5 27 LEU B CA 1
ATOM 1812 C C . LEU B 1 27 ? -8.922 20.406 10.195 1 87.5 27 LEU B C 1
ATOM 1814 O O . LEU B 1 27 ? -8.812 19.297 10.695 1 87.5 27 LEU B O 1
ATOM 1818 N N . GLN B 1 28 ? -9.586 20.547 9.172 1 85.12 28 GLN B N 1
ATOM 1819 C CA . GLN B 1 28 ? -9.938 19.438 8.297 1 85.12 28 GLN B CA 1
ATOM 1820 C C . GLN B 1 28 ? -8.945 19.312 7.141 1 85.12 28 GLN B C 1
ATOM 1822 O O . GLN B 1 28 ? -8.805 20.234 6.34 1 85.12 28 GLN B O 1
ATOM 1827 N N . VAL B 1 29 ? -8.266 18.234 7.094 1 91.5 29 VAL B N 1
ATOM 1828 C CA . VAL B 1 29 ? -7.266 18.016 6.055 1 91.5 29 VAL B CA 1
ATOM 1829 C C . VAL B 1 29 ? -7.793 17 5.039 1 91.5 29 VAL B C 1
ATOM 1831 O O . VAL B 1 29 ? -8.172 15.883 5.402 1 91.5 29 VAL B O 1
ATOM 1834 N N . ALA B 1 30 ? -7.887 17.406 3.814 1 92.75 30 ALA B N 1
ATOM 1835 C CA . ALA B 1 30 ? -8.164 16.516 2.695 1 92.75 30 ALA B CA 1
ATOM 1836 C C . ALA B 1 30 ? -6.875 16.062 2.02 1 92.75 30 ALA B C 1
ATOM 1838 O O . ALA B 1 30 ? -6.234 16.844 1.311 1 92.75 30 ALA B O 1
ATOM 1839 N N . LEU B 1 31 ? -6.574 14.836 2.182 1 95 31 LEU B N 1
ATOM 1840 C CA . LEU B 1 31 ? -5.301 14.305 1.717 1 95 31 LEU B CA 1
ATOM 1841 C C . LEU B 1 31 ? -5.449 13.664 0.339 1 95 31 LEU B C 1
ATOM 1843 O O . LEU B 1 31 ? -6.363 12.867 0.115 1 95 31 LEU B O 1
ATOM 1847 N N . THR B 1 32 ? -4.609 14.055 -0.57 1 95.12 32 THR B N 1
ATOM 1848 C CA . THR B 1 32 ? -4.449 13.383 -1.855 1 95.12 32 THR B CA 1
ATOM 1849 C C . THR B 1 32 ? -3.051 12.789 -1.987 1 95.12 32 THR B C 1
ATOM 1851 O O . THR B 1 32 ? -2.055 13.5 -1.877 1 95.12 32 THR B O 1
ATOM 1854 N N . THR B 1 33 ? -3.033 11.5 -2.215 1 93 33 THR B N 1
ATOM 1855 C CA . THR B 1 33 ? -1.748 10.836 -2.412 1 93 33 THR B CA 1
ATOM 1856 C C . THR B 1 33 ? -1.492 10.586 -3.895 1 93 33 THR B C 1
ATOM 1858 O O . THR B 1 33 ? -2.412 10.234 -4.637 1 93 33 THR B O 1
ATOM 1861 N N . THR B 1 34 ? -0.271 10.781 -4.266 1 91.31 34 THR B N 1
ATOM 1862 C CA . THR B 1 34 ? 0.132 10.578 -5.652 1 91.31 34 THR B CA 1
ATOM 1863 C C . THR B 1 34 ? 1.498 9.906 -5.727 1 91.31 34 THR B C 1
ATOM 1865 O O . THR B 1 34 ? 2.18 9.758 -4.711 1 91.31 34 THR B O 1
ATOM 1868 N N . THR B 1 35 ? 1.838 9.445 -6.949 1 89.56 35 THR B N 1
ATOM 1869 C CA . THR B 1 35 ? 3.184 8.922 -7.176 1 89.56 35 THR B CA 1
ATOM 1870 C C . THR B 1 35 ? 4.121 10.039 -7.625 1 89.56 35 THR B C 1
ATOM 1872 O O . THR B 1 35 ? 5.336 9.844 -7.711 1 89.56 35 THR B O 1
ATOM 1875 N N . GLU B 1 36 ? 3.543 11.211 -7.781 1 90.5 36 GLU B N 1
ATOM 1876 C CA . GLU B 1 36 ? 4.367 12.375 -8.109 1 90.5 36 GLU B CA 1
ATOM 1877 C C . GLU B 1 36 ? 5.051 12.93 -6.863 1 90.5 36 GLU B C 1
ATOM 1879 O O . GLU B 1 36 ? 4.477 12.914 -5.77 1 90.5 36 GLU B O 1
ATOM 1884 N N . HIS B 1 37 ? 6.238 13.539 -7.074 1 92.81 37 HIS B N 1
ATOM 1885 C CA . HIS B 1 37 ? 7.055 13.953 -5.938 1 92.81 37 HIS B CA 1
ATOM 1886 C C . HIS B 1 37 ? 7.152 15.477 -5.859 1 92.81 37 HIS B C 1
ATOM 1888 O O . HIS B 1 37 ? 7.973 16.016 -5.109 1 92.81 37 HIS B O 1
ATOM 1894 N N . SER B 1 38 ? 6.445 16.125 -6.73 1 94.56 38 SER B N 1
ATOM 1895 C CA . SER B 1 38 ? 6.465 17.578 -6.758 1 94.56 38 SER B CA 1
ATOM 1896 C C . SER B 1 38 ? 5.047 18.141 -6.773 1 94.56 38 SER B C 1
ATOM 1898 O O . SER B 1 38 ? 4.07 17.391 -6.77 1 94.56 38 SER B O 1
ATOM 1900 N N . VAL B 1 39 ? 4.93 19.453 -6.625 1 96.31 39 VAL B N 1
ATOM 1901 C CA . VAL B 1 39 ? 3.65 20.156 -6.695 1 96.31 39 VAL B CA 1
ATOM 1902 C C . VAL B 1 39 ? 3.807 21.438 -7.5 1 96.31 39 VAL B C 1
ATOM 1904 O O . VAL B 1 39 ? 4.855 22.078 -7.457 1 96.31 39 VAL B O 1
ATOM 1907 N N . ASN B 1 40 ? 2.912 21.75 -8.305 1 96.75 40 ASN B N 1
ATOM 1908 C CA . ASN B 1 40 ? 2.775 23.047 -8.953 1 96.75 40 ASN B CA 1
ATOM 1909 C C . ASN B 1 40 ? 1.53 23.797 -8.469 1 96.75 40 ASN B C 1
ATOM 1911 O O . ASN B 1 40 ? 0.43 23.547 -8.969 1 96.75 40 ASN B O 1
ATOM 1915 N N . PHE B 1 41 ? 1.694 24.766 -7.574 1 95.06 41 PHE B N 1
ATOM 1916 C CA . PHE B 1 41 ? 0.576 25.453 -6.934 1 95.06 41 PHE B CA 1
ATOM 1917 C C . PHE B 1 41 ? -0.171 26.328 -7.934 1 95.06 41 PHE B C 1
ATOM 1919 O O . PHE B 1 41 ? -1.296 26.75 -7.672 1 95.06 41 PHE B O 1
ATOM 1926 N N . LYS B 1 42 ? 0.438 26.625 -9.008 1 94.88 42 LYS B N 1
ATOM 1927 C CA . LYS B 1 42 ? -0.219 27.438 -10.023 1 94.88 42 LYS B CA 1
ATOM 1928 C C . LYS B 1 42 ? -1.271 26.641 -10.781 1 94.88 42 LYS B C 1
ATOM 1930 O O . LYS B 1 42 ? -2.287 27.188 -11.211 1 94.88 42 LYS B O 1
ATOM 1935 N N . THR B 1 43 ? -1.024 25.344 -10.891 1 96.5 43 THR B N 1
ATOM 1936 C CA . THR B 1 43 ? -1.885 24.547 -11.758 1 96.5 43 THR B CA 1
ATOM 1937 C C . THR B 1 43 ? -2.658 23.516 -10.953 1 96.5 43 THR B C 1
ATOM 1939 O O . THR B 1 43 ? -3.592 22.891 -11.461 1 96.5 43 THR B O 1
ATOM 1942 N N . GLU B 1 44 ? -2.236 23.297 -9.742 1 96 44 GLU B N 1
ATOM 1943 C CA . GLU B 1 44 ? -2.887 22.281 -8.914 1 96 44 GLU B CA 1
ATOM 1944 C C . GLU B 1 44 ? -3.596 22.906 -7.719 1 96 44 GLU B C 1
ATOM 1946 O O . GLU B 1 44 ? -3.105 23.875 -7.145 1 96 44 GLU B O 1
ATOM 1951 N N . PRO B 1 45 ? -4.691 22.344 -7.324 1 95 45 PRO B N 1
ATOM 1952 C CA . PRO B 1 45 ? -5.547 22.953 -6.305 1 95 45 PRO B CA 1
ATOM 1953 C C . PRO B 1 45 ? -5.188 22.516 -4.891 1 95 45 PRO B C 1
ATOM 1955 O O . PRO B 1 45 ? -6.066 22.125 -4.117 1 95 45 PRO B O 1
ATOM 1958 N N . TYR B 1 46 ? -3.965 22.547 -4.508 1 96.38 46 TYR B N 1
ATOM 1959 C CA . TYR B 1 46 ? -3.547 22.141 -3.17 1 96.38 46 TYR B CA 1
ATOM 1960 C C . TYR B 1 46 ? -3.09 23.344 -2.352 1 96.38 46 TYR B C 1
ATOM 1962 O O . TYR B 1 46 ? -2.598 24.328 -2.906 1 96.38 46 TYR B O 1
ATOM 1970 N N . ASP B 1 47 ? -3.367 23.312 -1.032 1 96.06 47 ASP B N 1
ATOM 1971 C CA . ASP B 1 47 ? -2.938 24.359 -0.107 1 96.06 47 ASP B CA 1
ATOM 1972 C C . ASP B 1 47 ? -1.522 24.094 0.402 1 96.06 47 ASP B C 1
ATOM 1974 O O . ASP B 1 47 ? -0.797 25.031 0.753 1 96.06 47 ASP B O 1
ATOM 1978 N N . ALA B 1 48 ? -1.177 22.891 0.509 1 96.44 48 ALA B N 1
ATOM 1979 C CA . ALA B 1 48 ? 0.143 22.422 0.931 1 96.44 48 ALA B CA 1
ATOM 1980 C C . ALA B 1 48 ? 0.502 21.109 0.255 1 96.44 48 ALA B C 1
ATOM 1982 O O . ALA B 1 48 ? -0.367 20.422 -0.298 1 96.44 48 ALA B O 1
ATOM 1983 N N . ALA B 1 49 ? 1.786 20.812 0.288 1 97.31 49 ALA B N 1
ATOM 1984 C CA . ALA B 1 49 ? 2.24 19.547 -0.282 1 97.31 49 ALA B CA 1
ATOM 1985 C C . ALA B 1 49 ? 3.49 19.031 0.432 1 97.31 49 ALA B C 1
ATOM 1987 O O . ALA B 1 49 ? 4.309 19.828 0.902 1 97.31 49 ALA B O 1
ATOM 1988 N N . ILE B 1 50 ? 3.551 17.797 0.561 1 97.19 50 ILE B N 1
ATOM 1989 C CA . ILE B 1 50 ? 4.816 17.141 0.87 1 97.19 50 ILE B CA 1
ATOM 1990 C C . ILE B 1 50 ? 5.512 16.734 -0.424 1 97.19 50 ILE B C 1
ATOM 1992 O O . ILE B 1 50 ? 4.934 16.016 -1.249 1 97.19 50 ILE B O 1
ATOM 1996 N N . ILE B 1 51 ? 6.68 17.219 -0.601 1 97.38 51 ILE B N 1
ATOM 1997 C CA . ILE B 1 51 ? 7.445 16.891 -1.803 1 97.38 51 ILE B CA 1
ATOM 1998 C C . ILE B 1 51 ? 8.664 16.062 -1.433 1 97.38 51 ILE B C 1
ATOM 2000 O O . ILE B 1 51 ? 9.039 15.977 -0.26 1 97.38 51 ILE B O 1
ATOM 2004 N N . PHE B 1 52 ? 9.219 15.391 -2.387 1 96.56 52 PHE B N 1
ATOM 2005 C CA . PHE B 1 52 ? 10.344 14.484 -2.191 1 96.56 52 PHE B CA 1
ATOM 2006 C C . PHE B 1 52 ? 11.383 14.664 -3.291 1 96.56 52 PHE B C 1
ATOM 2008 O O . PHE B 1 52 ? 11.031 14.805 -4.465 1 96.56 52 PHE B O 1
ATOM 2015 N N . GLY B 1 53 ? 12.602 14.648 -2.916 1 95.38 53 GLY B N 1
ATOM 2016 C CA . GLY B 1 53 ? 13.688 14.695 -3.887 1 95.38 53 GLY B CA 1
ATOM 2017 C C . GLY B 1 53 ? 15.039 14.977 -3.26 1 95.38 53 GLY B C 1
ATOM 2018 O O . GLY B 1 53 ? 15.133 15.203 -2.051 1 95.38 53 GLY B O 1
ATOM 2019 N N . THR B 1 54 ? 15.969 14.859 -4.156 1 91 54 THR B N 1
ATOM 2020 C CA . THR B 1 54 ? 17.328 15.164 -3.732 1 91 54 THR B CA 1
ATOM 2021 C C . THR B 1 54 ? 17.609 16.656 -3.852 1 91 54 THR B C 1
ATOM 2023 O O . THR B 1 54 ? 17.047 17.328 -4.719 1 91 54 THR B O 1
ATOM 2026 N N . HIS B 1 55 ? 18.438 17.188 -2.984 1 82.44 55 HIS B N 1
ATOM 2027 C CA . HIS B 1 55 ? 18.938 18.547 -3.025 1 82.44 55 HIS B CA 1
ATOM 2028 C C . HIS B 1 55 ? 17.781 19.562 -3.039 1 82.44 55 HIS B C 1
ATOM 2030 O O . HIS B 1 55 ? 17.844 20.547 -3.764 1 82.44 55 HIS B O 1
ATOM 2036 N N . GLN B 1 56 ? 16.75 19.188 -2.447 1 82.19 56 GLN B N 1
ATOM 2037 C CA . GLN B 1 56 ? 15.633 20.109 -2.334 1 82.19 56 GLN B CA 1
ATOM 2038 C C . GLN B 1 56 ? 15.859 21.109 -1.209 1 82.19 56 GLN B C 1
ATOM 2040 O O . GLN B 1 56 ? 16.375 20.766 -0.15 1 82.19 56 GLN B O 1
ATOM 2045 N N . SER B 1 57 ? 15.539 22.328 -1.519 1 85.94 57 SER B N 1
ATOM 2046 C CA . SER B 1 57 ? 15.695 23.344 -0.477 1 85.94 57 SER B CA 1
ATOM 2047 C C . SER B 1 57 ? 14.383 24.078 -0.216 1 85.94 57 SER B C 1
ATOM 2049 O O . SER B 1 57 ? 14.281 24.859 0.73 1 85.94 57 SER B O 1
ATOM 2051 N N . ALA B 1 58 ? 13.445 23.719 -0.946 1 90.75 58 ALA B N 1
ATOM 2052 C CA . ALA B 1 58 ? 12.164 24.391 -0.789 1 90.75 58 ALA B CA 1
ATOM 2053 C C . ALA B 1 58 ? 11.43 23.891 0.447 1 90.75 58 ALA B C 1
ATOM 2055 O O . ALA B 1 58 ? 11.484 22.703 0.769 1 90.75 58 ALA B O 1
ATOM 2056 N N . GLY B 1 59 ? 10.75 24.828 1.112 1 94.56 59 GLY B N 1
ATOM 2057 C CA . GLY B 1 59 ? 9.844 24.438 2.186 1 94.56 59 GLY B CA 1
ATOM 2058 C C . GLY B 1 59 ? 10.57 23.984 3.441 1 94.56 59 GLY B C 1
ATOM 2059 O O . GLY B 1 59 ? 11.734 24.344 3.656 1 94.56 59 GLY B O 1
ATOM 2060 N N . ASP B 1 60 ? 9.875 23.312 4.355 1 96.38 60 ASP B N 1
ATOM 2061 C CA . ASP B 1 60 ? 10.391 22.844 5.637 1 96.38 60 ASP B CA 1
ATOM 2062 C C . ASP B 1 60 ? 10.789 21.375 5.57 1 96.38 60 ASP B C 1
ATOM 2064 O O . ASP B 1 60 ? 10.031 20.547 5.07 1 96.38 60 ASP B O 1
ATOM 2068 N N . LEU B 1 61 ? 11.984 21.125 6.102 1 96.31 61 LEU B N 1
ATOM 2069 C CA . LEU B 1 61 ? 12.422 19.734 6.188 1 96.31 61 LEU B CA 1
ATOM 2070 C C . LEU B 1 61 ? 11.57 18.953 7.184 1 96.31 61 LEU B C 1
ATOM 2072 O O . LEU B 1 61 ? 11.422 19.375 8.336 1 96.31 61 LEU B O 1
ATOM 2076 N N . LEU B 1 62 ? 10.961 17.922 6.715 1 96.5 62 LEU B N 1
ATOM 2077 C CA . LEU B 1 62 ? 10.234 17.031 7.621 1 96.5 62 LEU B CA 1
ATOM 2078 C C . LEU B 1 62 ? 11.133 15.914 8.125 1 96.5 62 LEU B C 1
ATOM 2080 O O . LEU B 1 62 ? 11.32 15.758 9.336 1 96.5 62 LEU B O 1
ATOM 2084 N N . PHE B 1 63 ? 11.734 15.148 7.184 1 96.06 63 PHE B N 1
ATOM 2085 C CA . PHE B 1 63 ? 12.734 14.133 7.504 1 96.06 63 PHE B CA 1
ATOM 2086 C C . PHE B 1 63 ? 13.531 13.742 6.262 1 96.06 63 PHE B C 1
ATOM 2088 O O . PHE B 1 63 ? 13.094 13.984 5.137 1 96.06 63 PHE B O 1
ATOM 2095 N N . GLU B 1 64 ? 14.711 13.203 6.52 1 96.88 64 GLU B N 1
ATOM 2096 C CA . GLU B 1 64 ? 15.57 12.719 5.449 1 96.88 64 GLU B CA 1
ATOM 2097 C C . GLU B 1 64 ? 15.328 11.234 5.168 1 96.88 64 GLU B C 1
ATOM 2099 O O . GLU B 1 64 ? 15.055 10.461 6.09 1 96.88 64 GLU B O 1
ATOM 2104 N N . GLU B 1 65 ? 15.438 10.906 3.9 1 97.38 65 GLU B N 1
ATOM 2105 C CA . GLU B 1 65 ? 15.32 9.492 3.553 1 97.38 65 GLU B CA 1
ATOM 2106 C C . GLU B 1 65 ? 16.516 8.695 4.059 1 97.38 65 GLU B C 1
ATOM 2108 O O . GLU B 1 65 ? 17.672 9.086 3.836 1 97.38 65 GLU B O 1
ATOM 2113 N N . ALA B 1 66 ? 16.281 7.672 4.715 1 98.38 66 ALA B N 1
ATOM 2114 C CA . ALA B 1 66 ? 17.281 6.68 5.117 1 98.38 66 ALA B CA 1
ATOM 2115 C C . ALA B 1 66 ? 16.781 5.266 4.816 1 98.38 66 ALA B C 1
ATOM 2117 O O . ALA B 1 66 ? 15.734 4.848 5.305 1 98.38 66 ALA B O 1
ATOM 2118 N N . LEU B 1 67 ? 17.578 4.547 4.035 1 98.5 67 LEU B N 1
ATOM 2119 C CA . LEU B 1 67 ? 17.172 3.23 3.553 1 98.5 67 LEU B CA 1
ATOM 2120 C C . LEU B 1 67 ? 17.578 2.141 4.539 1 98.5 67 LEU B C 1
ATOM 2122 O O . LEU B 1 67 ? 18.672 2.188 5.102 1 98.5 67 LEU B O 1
ATOM 2126 N N . THR B 1 68 ? 16.734 1.192 4.719 1 97.88 68 THR B N 1
ATOM 2127 C CA . THR B 1 68 ? 17.016 0.032 5.555 1 97.88 68 THR B CA 1
ATOM 2128 C C . THR B 1 68 ? 16.234 -1.184 5.074 1 97.88 68 THR B C 1
ATOM 2130 O O . THR B 1 68 ? 15.086 -1.055 4.633 1 97.88 68 THR B O 1
ATOM 2133 N N . PRO B 1 69 ? 16.812 -2.371 5.125 1 96.56 69 PRO B N 1
ATOM 2134 C CA . PRO B 1 69 ? 16.047 -3.582 4.809 1 96.56 69 PRO B CA 1
ATOM 2135 C C . PRO B 1 69 ? 15.023 -3.938 5.887 1 96.56 69 PRO B C 1
ATOM 2137 O O . PRO B 1 69 ? 15.297 -3.768 7.078 1 96.56 69 PRO B O 1
ATOM 2140 N N . VAL B 1 70 ? 13.836 -4.406 5.441 1 97.12 70 VAL B N 1
ATOM 2141 C CA . VAL B 1 70 ? 12.812 -4.863 6.379 1 97.12 70 VAL B CA 1
ATOM 2142 C C . VAL B 1 70 ? 12.219 -6.184 5.891 1 97.12 70 VAL B C 1
ATOM 2144 O O . VAL B 1 70 ? 12.227 -6.469 4.691 1 97.12 70 VAL B O 1
ATOM 2147 N N . ALA B 1 71 ? 11.719 -6.949 6.828 1 96.44 71 ALA B N 1
ATOM 2148 C CA . ALA B 1 71 ? 11.109 -8.25 6.547 1 96.44 71 ALA B CA 1
ATOM 2149 C C . ALA B 1 71 ? 10.031 -8.586 7.574 1 96.44 71 ALA B C 1
ATOM 2151 O O . ALA B 1 71 ? 9.852 -7.863 8.555 1 96.44 71 ALA B O 1
ATOM 2152 N N . SER B 1 72 ? 9.266 -9.594 7.195 1 94.31 72 SER B N 1
ATOM 2153 C CA . SER B 1 72 ? 8.344 -10.117 8.195 1 94.31 72 SER B CA 1
ATOM 2154 C C . SER B 1 72 ? 9.094 -10.648 9.414 1 94.31 72 SER B C 1
ATOM 2156 O O . SER B 1 72 ? 10.172 -11.227 9.273 1 94.31 72 SER B O 1
ATOM 2158 N N . PRO B 1 73 ? 8.539 -10.5 10.625 1 91.75 73 PRO B N 1
ATOM 2159 C CA . PRO B 1 73 ? 9.188 -11.039 11.82 1 91.75 73 PRO B CA 1
ATOM 2160 C C . PRO B 1 73 ? 9.375 -12.555 11.758 1 91.75 73 PRO B C 1
ATOM 2162 O O . PRO B 1 73 ? 10.227 -13.102 12.461 1 91.75 73 PRO B O 1
ATOM 2165 N N . ASP B 1 74 ? 8.609 -13.195 10.953 1 86.25 74 ASP B N 1
ATOM 2166 C CA . ASP B 1 74 ? 8.664 -14.648 10.844 1 86.25 74 ASP B CA 1
ATOM 2167 C C . ASP B 1 74 ? 9.727 -15.086 9.844 1 86.25 74 ASP B C 1
ATOM 2169 O O . ASP B 1 74 ? 10.008 -16.281 9.711 1 86.25 74 ASP B O 1
ATOM 2173 N N . THR B 1 75 ? 10.219 -14.133 9.18 1 81.06 75 THR B N 1
ATOM 2174 C CA . THR B 1 75 ? 11.258 -14.438 8.211 1 81.06 75 THR B CA 1
ATOM 2175 C C . THR B 1 75 ? 12.586 -14.734 8.906 1 81.06 75 THR B C 1
ATOM 2177 O O . THR B 1 75 ? 13.047 -13.938 9.727 1 81.06 75 THR B O 1
ATOM 2180 N N . PRO B 1 76 ? 13.117 -15.875 8.633 1 73.06 76 PRO B N 1
ATOM 2181 C CA . PRO B 1 76 ? 14.391 -16.203 9.281 1 73.06 76 PRO B CA 1
ATOM 2182 C C . PRO B 1 76 ? 15.492 -15.195 8.977 1 73.06 76 PRO B C 1
ATOM 2184 O O . PRO B 1 76 ? 15.562 -14.68 7.855 1 73.06 76 PRO B O 1
ATOM 2187 N N . CYS B 1 77 ? 16.125 -14.922 10.031 1 66.81 77 CYS B N 1
ATOM 2188 C CA . CYS B 1 77 ? 17.266 -14.023 9.875 1 66.81 77 CYS B CA 1
ATOM 2189 C C . CYS B 1 77 ? 18.422 -14.734 9.203 1 66.81 77 CYS B C 1
ATOM 2191 O O . CYS B 1 77 ? 18.922 -15.742 9.703 1 66.81 77 CYS B O 1
ATOM 2193 N N . ASP B 1 78 ? 18.656 -14.477 8.039 1 75.94 78 ASP B N 1
ATOM 2194 C CA . ASP B 1 78 ? 19.875 -14.914 7.348 1 75.94 78 ASP B CA 1
ATOM 2195 C C . ASP B 1 78 ? 20.766 -13.727 7.02 1 75.94 78 ASP B C 1
ATOM 2197 O O . ASP B 1 78 ? 20.469 -12.93 6.125 1 75.94 78 ASP B O 1
ATOM 2201 N N . PRO B 1 79 ? 21.828 -13.672 7.812 1 72.38 79 PRO B N 1
ATOM 2202 C CA . PRO B 1 79 ? 22.703 -12.523 7.582 1 72.38 79 PRO B CA 1
ATOM 2203 C C . PRO B 1 79 ? 23.234 -12.469 6.148 1 72.38 79 PRO B C 1
ATOM 2205 O O . PRO B 1 79 ? 23.641 -11.398 5.68 1 72.38 79 PRO B O 1
ATOM 2208 N N . GLN B 1 80 ? 23.234 -13.586 5.52 1 75.75 80 GLN B N 1
ATOM 2209 C CA . GLN B 1 80 ? 23.75 -13.617 4.16 1 75.75 80 GLN B CA 1
ATOM 2210 C C . GLN B 1 80 ? 22.641 -13.461 3.133 1 75.75 80 GLN B C 1
ATOM 2212 O O . GLN B 1 80 ? 22.906 -13.383 1.93 1 75.75 80 GLN B O 1
ATOM 2217 N N . LEU B 1 81 ? 21.469 -13.336 3.549 1 82.69 81 LEU B N 1
ATOM 2218 C CA . LEU B 1 81 ? 20.297 -13.172 2.701 1 82.69 81 LEU B CA 1
ATOM 2219 C C . LEU B 1 81 ? 20.281 -14.203 1.579 1 82.69 81 LEU B C 1
ATOM 2221 O O . LEU B 1 81 ? 19.859 -13.898 0.458 1 82.69 81 LEU B O 1
ATOM 2225 N N . SER B 1 82 ? 20.922 -15.359 1.971 1 80.56 82 SER B N 1
ATOM 2226 C CA . SER B 1 82 ? 20.984 -16.422 0.969 1 80.56 82 SER B CA 1
ATOM 2227 C C . SER B 1 82 ? 19.609 -16.984 0.67 1 80.56 82 SER B C 1
ATOM 2229 O O . SER B 1 82 ? 18.844 -17.312 1.589 1 80.56 82 SER B O 1
ATOM 2231 N N . GLY B 1 83 ? 19.172 -16.922 -0.504 1 81.44 83 GLY B N 1
ATOM 2232 C CA . GLY B 1 83 ? 17.906 -17.531 -0.911 1 81.44 83 GLY B CA 1
ATOM 2233 C C . GLY B 1 83 ? 16.719 -16.594 -0.756 1 81.44 83 GLY B C 1
ATOM 2234 O O . GLY B 1 83 ? 15.594 -16.969 -1.079 1 81.44 83 GLY B O 1
ATOM 2235 N N . THR B 1 84 ? 17 -15.43 -0.217 1 89.06 84 THR B N 1
ATOM 2236 C CA . THR B 1 84 ? 15.922 -14.469 -0.001 1 89.06 84 THR B CA 1
ATOM 2237 C C . THR B 1 84 ? 15.562 -13.758 -1.303 1 89.06 84 THR B C 1
ATOM 2239 O O . THR B 1 84 ? 16.406 -13.594 -2.18 1 89.06 84 THR B O 1
ATOM 2242 N N . THR B 1 85 ? 14.289 -13.461 -1.429 1 93.31 85 THR B N 1
ATOM 2243 C CA . THR B 1 85 ? 13.883 -12.578 -2.514 1 93.31 85 THR B CA 1
ATOM 2244 C C . THR B 1 85 ? 14.094 -11.117 -2.129 1 93.31 85 THR B C 1
ATOM 2246 O O . THR B 1 85 ? 13.578 -10.656 -1.108 1 93.31 85 THR B O 1
ATOM 2249 N N . PHE B 1 86 ? 14.961 -10.438 -2.945 1 95.81 86 PHE B N 1
ATOM 2250 C CA . PHE B 1 86 ? 15.148 -9.008 -2.75 1 95.81 86 PHE B CA 1
ATOM 2251 C C . PHE B 1 86 ? 13.977 -8.219 -3.322 1 95.81 86 PHE B C 1
ATOM 2253 O O . PHE B 1 86 ? 13.695 -8.297 -4.52 1 95.81 86 PHE B O 1
ATOM 2260 N N . LEU B 1 87 ? 13.281 -7.543 -2.457 1 97.19 87 LEU B N 1
ATOM 2261 C CA . LEU B 1 87 ? 12.133 -6.738 -2.875 1 97.19 87 LEU B CA 1
ATOM 2262 C C . LEU B 1 87 ? 12.547 -5.285 -3.094 1 97.19 87 LEU B C 1
ATOM 2264 O O . LEU B 1 87 ? 13.039 -4.629 -2.174 1 97.19 87 LEU B O 1
ATOM 2268 N N . HIS B 1 88 ? 12.383 -4.855 -4.301 1 98.12 88 HIS B N 1
ATOM 2269 C CA . HIS B 1 88 ? 12.781 -3.512 -4.707 1 98.12 88 HIS B CA 1
ATOM 2270 C C . HIS B 1 88 ? 11.578 -2.576 -4.766 1 98.12 88 HIS B C 1
ATOM 2272 O O . HIS B 1 88 ? 10.586 -2.871 -5.445 1 98.12 88 HIS B O 1
ATOM 2278 N N . PRO B 1 89 ? 11.633 -1.396 -4.086 1 96.06 89 PRO B N 1
ATOM 2279 C CA . PRO B 1 89 ? 10.492 -0.473 -4.086 1 96.06 89 PRO B CA 1
ATOM 2280 C C . PRO B 1 89 ? 10.398 0.346 -5.371 1 96.06 89 PRO B C 1
ATOM 2282 O O . PRO B 1 89 ? 9.562 1.252 -5.469 1 96.06 89 PRO B O 1
ATOM 2285 N N . THR B 1 90 ? 11.312 0.18 -6.297 1 92.81 90 THR B N 1
ATOM 2286 C CA . THR B 1 90 ? 11.359 0.8 -7.617 1 92.81 90 THR B CA 1
ATOM 2287 C C . THR B 1 90 ? 11.555 -0.254 -8.703 1 92.81 90 THR B C 1
ATOM 2289 O O . THR B 1 90 ? 11.625 -1.449 -8.406 1 92.81 90 THR B O 1
ATOM 2292 N N . ARG B 1 91 ? 11.625 0.224 -9.898 1 91.31 91 ARG B N 1
ATOM 2293 C CA . ARG B 1 91 ? 11.727 -0.703 -11.023 1 91.31 91 ARG B CA 1
ATOM 2294 C C . ARG B 1 91 ? 13.188 -1.07 -11.289 1 91.31 91 ARG B C 1
ATOM 2296 O O . ARG B 1 91 ? 13.508 -1.588 -12.359 1 91.31 91 ARG B O 1
ATOM 2303 N N . ASP B 1 92 ? 14.023 -0.715 -10.414 1 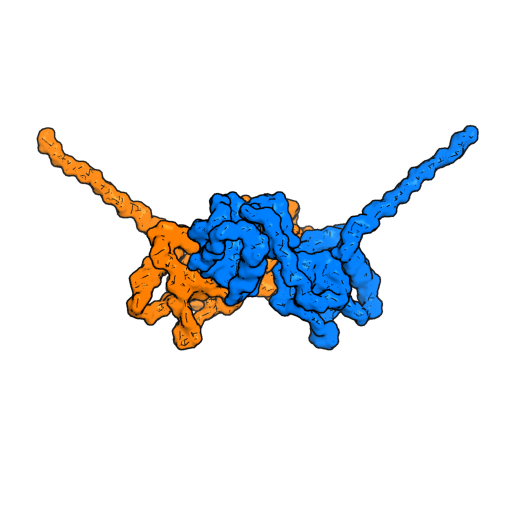95.38 92 ASP B N 1
ATOM 2304 C CA . ASP B 1 92 ? 15.438 -1.05 -10.547 1 95.38 92 ASP B CA 1
ATOM 2305 C C . ASP B 1 92 ? 16.047 -1.433 -9.195 1 95.38 92 ASP B C 1
ATOM 2307 O O . ASP B 1 92 ? 15.32 -1.603 -8.211 1 95.38 92 ASP B O 1
ATOM 2311 N N . LYS B 1 93 ? 17.359 -1.637 -9.188 1 96.75 93 LYS B N 1
ATOM 2312 C CA . LYS B 1 93 ? 18.031 -2.137 -7.992 1 96.75 93 LYS B CA 1
ATOM 2313 C C . LYS B 1 93 ? 18.719 -1.004 -7.23 1 96.75 93 LYS B C 1
ATOM 2315 O O . LYS B 1 93 ? 19.531 -1.252 -6.34 1 96.75 93 LYS B O 1
ATOM 2320 N N . THR B 1 94 ? 18.391 0.247 -7.547 1 96.12 94 THR B N 1
ATOM 2321 C CA . THR B 1 94 ? 19.125 1.42 -7.102 1 96.12 94 THR B CA 1
ATOM 2322 C C . THR B 1 94 ? 19.188 1.474 -5.578 1 96.12 94 THR B C 1
ATOM 2324 O O . THR B 1 94 ? 20.266 1.622 -5.004 1 96.12 94 THR B O 1
ATOM 2327 N N . ASP B 1 95 ? 18.109 1.264 -4.934 1 97.19 95 ASP B N 1
ATOM 2328 C CA . ASP B 1 95 ? 18.047 1.429 -3.486 1 97.19 95 ASP B CA 1
ATOM 2329 C C . ASP B 1 95 ? 18.859 0.337 -2.779 1 97.19 95 ASP B C 1
ATOM 2331 O O . ASP B 1 95 ? 19.594 0.616 -1.839 1 97.19 95 ASP B O 1
ATOM 2335 N N . TRP B 1 96 ? 18.719 -0.851 -3.213 1 96.44 96 TRP B N 1
ATOM 2336 C CA . TRP B 1 96 ? 19.5 -1.943 -2.631 1 96.44 96 TRP B CA 1
ATOM 2337 C C . TRP B 1 96 ? 20.984 -1.741 -2.867 1 96.44 96 TRP B C 1
ATOM 2339 O O . TRP B 1 96 ? 21.797 -1.963 -1.966 1 96.44 96 TRP B O 1
ATOM 2349 N N . LEU B 1 97 ? 21.328 -1.373 -4.078 1 95.31 97 LEU B N 1
ATOM 2350 C CA . LEU B 1 97 ? 22.734 -1.163 -4.398 1 95.31 97 LEU B CA 1
ATOM 2351 C C . LEU B 1 97 ? 23.312 -0.045 -3.547 1 95.31 97 LEU B C 1
ATOM 2353 O O . LEU B 1 97 ? 24.453 -0.145 -3.088 1 95.31 97 LEU B O 1
ATOM 2357 N N . LEU B 1 98 ? 22.578 1.014 -3.355 1 95.56 98 LEU B N 1
ATOM 2358 C CA . LEU B 1 98 ? 23.016 2.102 -2.49 1 95.56 98 LEU B CA 1
ATOM 2359 C C . LEU B 1 98 ? 23.266 1.603 -1.068 1 95.56 98 LEU B C 1
ATOM 2361 O O . LEU B 1 98 ? 24.281 1.917 -0.46 1 95.56 98 LEU B O 1
ATOM 2365 N N . TRP B 1 99 ? 22.328 0.845 -0.552 1 95.94 99 TRP B N 1
ATOM 2366 C CA . TRP B 1 99 ? 22.469 0.304 0.797 1 95.94 99 TRP B CA 1
ATOM 2367 C C . TRP B 1 99 ? 23.656 -0.651 0.885 1 95.94 99 TRP B C 1
ATOM 2369 O O . TRP B 1 99 ? 24.453 -0.57 1.817 1 95.94 99 TRP B O 1
ATOM 2379 N N . LEU B 1 100 ? 23.812 -1.519 -0.081 1 92.5 100 LEU B N 1
ATOM 2380 C CA . LEU B 1 100 ? 24.859 -2.531 -0.085 1 92.5 100 LEU B CA 1
ATOM 2381 C C . LEU B 1 100 ? 26.25 -1.886 -0.159 1 92.5 100 LEU B C 1
ATOM 2383 O O . LEU B 1 100 ? 27.219 -2.434 0.358 1 92.5 100 LEU B O 1
ATOM 2387 N N . ALA B 1 101 ? 26.328 -0.785 -0.826 1 93.12 101 ALA B N 1
ATOM 2388 C CA . ALA B 1 101 ? 27.594 -0.075 -0.942 1 93.12 101 ALA B CA 1
ATOM 2389 C C . ALA B 1 101 ? 28.125 0.313 0.432 1 93.12 101 ALA B C 1
ATOM 2391 O O . ALA B 1 101 ? 29.344 0.506 0.601 1 93.12 101 ALA B O 1
ATOM 2392 N N . HIS B 1 102 ? 27.25 0.404 1.402 1 93.62 102 HIS B N 1
ATOM 2393 C CA . HIS B 1 102 ? 27.656 0.817 2.74 1 93.62 102 HIS B CA 1
ATOM 2394 C C . HIS B 1 102 ? 27.656 -0.363 3.707 1 93.62 102 HIS B C 1
ATOM 2396 O O . HIS B 1 102 ? 28.016 -0.216 4.875 1 93.62 102 HIS B O 1
ATOM 2402 N N . PHE B 1 103 ? 27.125 -1.44 3.236 1 87.44 103 PHE B N 1
ATOM 2403 C CA . PHE B 1 103 ? 27.047 -2.639 4.066 1 87.44 103 PHE B CA 1
ATOM 2404 C C . PHE B 1 103 ? 28.391 -3.338 4.133 1 87.44 103 PHE B C 1
ATOM 2406 O O . PHE B 1 103 ? 29.016 -3.594 3.102 1 87.44 103 PHE B O 1
ATOM 2413 N N . PRO B 1 104 ? 28.891 -3.521 5.496 1 78.19 104 PRO B N 1
ATOM 2414 C CA . PRO B 1 104 ? 30.188 -4.195 5.629 1 78.19 104 PRO B CA 1
ATOM 2415 C C . PRO B 1 104 ? 30.125 -5.668 5.238 1 78.19 104 PRO B C 1
ATOM 2417 O O . PRO B 1 104 ? 29.281 -6.41 5.742 1 78.19 104 PRO B O 1
ATOM 2420 N N . HIS B 1 105 ? 30.375 -6.043 4.078 1 67.44 105 HIS B N 1
ATOM 2421 C CA . HIS B 1 105 ? 30.375 -7.473 3.797 1 67.44 105 HIS B CA 1
ATOM 2422 C C . HIS B 1 105 ? 31.703 -7.922 3.217 1 67.44 105 HIS B C 1
ATOM 2424 O O . HIS B 1 105 ? 32.344 -7.172 2.486 1 67.44 105 HIS B O 1
ATOM 2430 N N . GLU B 1 106 ? 32.281 -8.906 3.918 1 61.5 106 GLU B N 1
ATOM 2431 C CA . GLU B 1 106 ? 33.469 -9.508 3.371 1 61.5 106 GLU B CA 1
ATOM 2432 C C . GLU B 1 106 ? 33.25 -10.023 1.954 1 61.5 106 GLU B C 1
ATOM 2434 O O . GLU B 1 106 ? 34.094 -9.875 1.082 1 61.5 106 GLU B O 1
ATOM 2439 N N . THR B 1 107 ? 32.062 -10.742 1.757 1 63.56 107 THR B N 1
ATOM 2440 C CA . THR B 1 107 ? 31.703 -11.289 0.455 1 63.56 107 THR B CA 1
ATOM 2441 C C . THR B 1 107 ? 30.531 -10.531 -0.143 1 63.56 107 THR B C 1
ATOM 2443 O O . THR B 1 107 ? 29.594 -10.148 0.573 1 63.56 107 THR B O 1
ATOM 2446 N N . ALA B 1 108 ? 30.703 -10.148 -1.313 1 69.19 108 ALA B N 1
ATOM 2447 C CA . ALA B 1 108 ? 29.703 -9.383 -2.049 1 69.19 108 ALA B CA 1
ATOM 2448 C C . ALA B 1 108 ? 28.344 -10.078 -2.006 1 69.19 108 ALA B C 1
ATOM 2450 O O . ALA B 1 108 ? 28.219 -11.234 -2.416 1 69.19 108 ALA B O 1
ATOM 2451 N N . LEU B 1 109 ? 27.344 -9.531 -1.292 1 78.31 109 LEU B N 1
ATOM 2452 C CA . LEU B 1 109 ? 25.969 -10.016 -1.293 1 78.31 109 LEU B CA 1
ATOM 2453 C C . LEU B 1 109 ? 25.375 -9.953 -2.693 1 78.31 109 LEU B C 1
ATOM 2455 O O . LEU B 1 109 ? 25.391 -8.898 -3.33 1 78.31 109 LEU B O 1
ATOM 2459 N N . LYS B 1 110 ? 25.109 -11.18 -3.219 1 84.75 110 LYS B N 1
ATOM 2460 C CA . LYS B 1 110 ? 24.5 -11.25 -4.543 1 84.75 110 LYS B CA 1
ATOM 2461 C C . LYS B 1 110 ? 22.984 -11.344 -4.438 1 84.75 110 LYS B C 1
ATOM 2463 O O . LYS B 1 110 ? 22.453 -12.148 -3.658 1 84.75 110 LYS B O 1
ATOM 2468 N N . MET B 1 111 ? 22.312 -10.516 -5.203 1 91.62 111 MET B N 1
ATOM 2469 C CA . MET B 1 111 ? 20.859 -10.531 -5.258 1 91.62 111 MET B CA 1
ATOM 2470 C C . MET B 1 111 ? 20.359 -11.539 -6.293 1 91.62 111 MET B C 1
ATOM 2472 O O . MET B 1 111 ? 20.016 -11.156 -7.414 1 91.62 111 MET B O 1
ATOM 2476 N N . HIS B 1 112 ? 20.219 -12.797 -5.895 1 89.81 112 HIS B N 1
ATOM 2477 C CA . HIS B 1 112 ? 19.891 -13.883 -6.812 1 89.81 112 HIS B CA 1
ATOM 2478 C C . HIS B 1 112 ? 18.438 -13.812 -7.246 1 89.81 112 HIS B C 1
ATOM 2480 O O . HIS B 1 112 ? 18.109 -14.031 -8.414 1 89.81 112 HIS B O 1
ATOM 2486 N N . LYS B 1 113 ? 17.531 -13.586 -6.328 1 92.19 113 LYS B N 1
ATOM 2487 C CA . LYS B 1 113 ? 16.109 -13.453 -6.609 1 92.19 113 LYS B CA 1
ATOM 2488 C C . LYS B 1 113 ? 15.625 -12.031 -6.352 1 92.19 113 LYS B C 1
ATOM 2490 O O . LYS B 1 113 ? 15.867 -11.477 -5.277 1 92.19 113 LYS B O 1
ATOM 2495 N N . ASN B 1 114 ? 14.961 -11.469 -7.395 1 95.56 114 ASN B N 1
ATOM 2496 C CA . ASN B 1 114 ? 14.539 -10.078 -7.316 1 95.56 114 ASN B CA 1
ATOM 2497 C C . ASN B 1 114 ? 13.07 -9.914 -7.699 1 95.56 114 ASN B C 1
ATOM 2499 O O . ASN B 1 114 ? 12.594 -10.555 -8.641 1 95.56 114 ASN B O 1
ATOM 2503 N N . GLN B 1 115 ? 12.367 -9.164 -6.93 1 95.81 115 GLN B N 1
ATOM 2504 C CA . GLN B 1 115 ? 11.016 -8.719 -7.25 1 95.81 115 GLN B CA 1
ATOM 2505 C C . GLN B 1 115 ? 10.898 -7.203 -7.172 1 95.81 115 GLN B C 1
ATOM 2507 O O . GLN B 1 115 ? 11.305 -6.594 -6.18 1 95.81 115 GLN B O 1
ATOM 2512 N N . TYR B 1 116 ? 10.344 -6.625 -8.234 1 96.38 116 TYR B N 1
ATOM 2513 C CA . TYR B 1 116 ? 10.242 -5.172 -8.344 1 96.38 116 TYR B CA 1
ATOM 2514 C C . TYR B 1 116 ? 8.805 -4.703 -8.141 1 96.38 116 TYR B C 1
ATOM 2516 O O . TYR B 1 116 ? 7.867 -5.344 -8.609 1 96.38 116 TYR B O 1
ATOM 2524 N N . PHE B 1 117 ? 8.656 -3.611 -7.461 1 94.75 117 PHE B N 1
ATOM 2525 C CA . PHE B 1 117 ? 7.355 -2.99 -7.238 1 94.75 117 PHE B CA 1
ATOM 2526 C C . PHE B 1 117 ? 7.367 -1.532 -7.68 1 94.75 117 PHE B C 1
ATOM 2528 O O . PHE B 1 117 ? 8.43 -0.899 -7.723 1 94.75 117 PHE B O 1
ATOM 2535 N N . ASP B 1 118 ? 6.152 -1.002 -7.922 1 90.06 118 ASP B N 1
ATOM 2536 C CA . ASP B 1 118 ? 6.047 0.377 -8.391 1 90.06 118 ASP B CA 1
ATOM 2537 C C . ASP B 1 118 ? 6.117 1.357 -7.219 1 90.06 118 ASP B C 1
ATOM 2539 O O . ASP B 1 118 ? 6.391 2.545 -7.414 1 90.06 118 ASP B O 1
ATOM 2543 N N . THR B 1 119 ? 5.754 0.858 -6.062 1 91.56 119 THR B N 1
ATOM 2544 C CA . THR B 1 119 ? 5.781 1.729 -4.895 1 91.56 119 THR B CA 1
ATOM 2545 C C . THR B 1 119 ? 6.434 1.024 -3.709 1 91.56 119 THR B C 1
ATOM 2547 O O . THR B 1 119 ? 6.398 -0.205 -3.615 1 91.56 119 THR B O 1
ATOM 2550 N N . MET B 1 120 ? 6.988 1.811 -2.867 1 94.06 120 MET B N 1
ATOM 2551 C CA . MET B 1 120 ? 7.578 1.286 -1.64 1 94.06 120 MET B CA 1
ATOM 2552 C C . MET B 1 120 ? 6.52 0.607 -0.774 1 94.06 120 MET B C 1
ATOM 2554 O O . MET B 1 120 ? 6.785 -0.427 -0.16 1 94.06 120 MET B O 1
ATOM 2558 N N . ASP B 1 121 ? 5.355 1.151 -0.764 1 92.06 121 ASP B N 1
ATOM 2559 C CA . ASP B 1 121 ? 4.266 0.586 0.028 1 92.06 121 ASP B CA 1
ATOM 2560 C C . ASP B 1 121 ? 3.967 -0.85 -0.397 1 92.06 121 ASP B C 1
ATOM 2562 O O . ASP B 1 121 ? 3.715 -1.713 0.447 1 92.06 121 ASP B O 1
ATOM 2566 N N . LEU B 1 122 ? 3.982 -1.125 -1.639 1 93.31 122 LEU B N 1
ATOM 2567 C CA . LEU B 1 122 ? 3.732 -2.471 -2.143 1 93.31 122 LEU B CA 1
ATOM 2568 C C . LEU B 1 122 ? 4.844 -3.426 -1.719 1 93.31 122 LEU B C 1
ATOM 2570 O O . LEU B 1 122 ? 4.57 -4.559 -1.31 1 93.31 122 LEU B O 1
ATOM 2574 N N . ALA B 1 123 ? 6.035 -2.965 -1.82 1 96.44 123 ALA B N 1
ATOM 2575 C CA . ALA B 1 123 ? 7.168 -3.785 -1.402 1 96.44 123 ALA B CA 1
ATOM 2576 C C . ALA B 1 123 ? 7.086 -4.121 0.083 1 96.44 123 ALA B C 1
ATOM 2578 O O . ALA B 1 123 ? 7.332 -5.262 0.483 1 96.44 123 ALA B O 1
ATOM 2579 N N . ILE B 1 124 ? 6.727 -3.148 0.854 1 95.62 124 ILE B N 1
ATOM 2580 C CA . ILE B 1 124 ? 6.605 -3.33 2.297 1 95.62 124 ILE B CA 1
ATOM 2581 C C . ILE B 1 124 ? 5.492 -4.332 2.6 1 95.62 124 ILE B C 1
ATOM 2583 O O . ILE B 1 124 ? 5.664 -5.223 3.432 1 95.62 124 ILE B O 1
ATOM 2587 N N . THR B 1 125 ? 4.359 -4.223 1.927 1 92.56 125 THR B N 1
ATOM 2588 C CA . THR B 1 125 ? 3.244 -5.145 2.109 1 92.56 125 THR B CA 1
ATOM 2589 C C . THR B 1 125 ? 3.662 -6.574 1.784 1 92.56 125 THR B C 1
ATOM 2591 O O . THR B 1 125 ? 3.357 -7.5 2.537 1 92.56 125 THR B O 1
ATOM 2594 N N . ALA B 1 126 ? 4.391 -6.738 0.713 1 94.81 126 ALA B N 1
ATOM 2595 C CA . ALA B 1 126 ? 4.887 -8.055 0.326 1 94.81 126 ALA B CA 1
ATOM 2596 C C . ALA B 1 126 ? 5.844 -8.609 1.374 1 94.81 126 ALA B C 1
ATOM 2598 O O . ALA B 1 126 ? 5.789 -9.797 1.714 1 94.81 126 ALA B O 1
ATOM 2599 N N . ALA B 1 127 ? 6.707 -7.754 1.882 1 95.62 127 ALA B N 1
ATOM 2600 C CA . ALA B 1 127 ? 7.648 -8.172 2.92 1 95.62 127 ALA B CA 1
ATOM 2601 C C . ALA B 1 127 ? 6.914 -8.617 4.18 1 95.62 127 ALA B C 1
ATOM 2603 O O . ALA B 1 127 ? 7.262 -9.633 4.781 1 95.62 127 ALA B O 1
ATOM 2604 N N . MET B 1 128 ? 5.898 -7.895 4.523 1 92.75 128 MET B N 1
ATOM 2605 C CA . MET B 1 128 ? 5.109 -8.211 5.711 1 92.75 128 MET B CA 1
ATOM 2606 C C . MET B 1 128 ? 4.492 -9.602 5.594 1 92.75 128 MET B C 1
ATOM 2608 O O . MET B 1 128 ? 4.293 -10.281 6.602 1 92.75 128 MET B O 1
ATOM 2612 N N . GLN B 1 129 ? 4.285 -10.047 4.418 1 91.75 129 GLN B N 1
ATOM 2613 C CA . GLN B 1 129 ? 3.66 -11.352 4.188 1 91.75 129 GLN B CA 1
ATOM 2614 C C . GLN B 1 129 ? 4.707 -12.438 3.986 1 91.75 129 GLN B C 1
ATOM 2616 O O . GLN B 1 129 ? 4.367 -13.586 3.705 1 91.75 129 GLN B O 1
ATOM 2621 N N . GLY B 1 130 ? 5.965 -12.016 4.02 1 92.31 130 GLY B N 1
ATOM 2622 C CA . GLY B 1 130 ? 7.035 -13 4.043 1 92.31 130 GLY B CA 1
ATOM 2623 C C . GLY B 1 130 ? 7.625 -13.273 2.672 1 92.31 130 GLY B C 1
ATOM 2624 O O . GLY B 1 130 ? 8.375 -14.234 2.496 1 92.31 130 GLY B O 1
ATOM 2625 N N . LEU B 1 131 ? 7.297 -12.461 1.673 1 93.5 131 LEU B N 1
ATOM 2626 C CA . LEU B 1 131 ? 7.777 -12.742 0.323 1 93.5 131 LEU B CA 1
ATOM 2627 C C . LEU B 1 131 ? 9.297 -12.602 0.248 1 93.5 131 LEU B C 1
ATOM 2629 O O . LEU B 1 131 ? 9.938 -13.266 -0.565 1 93.5 131 LEU B O 1
ATOM 2633 N N . GLY B 1 132 ? 9.828 -11.719 1.063 1 95.06 132 GLY B N 1
ATOM 2634 C CA . GLY B 1 132 ? 11.258 -11.43 1.035 1 95.06 132 GLY B CA 1
ATOM 2635 C C . GLY B 1 132 ? 11.648 -10.281 1.945 1 95.06 132 GLY B C 1
ATOM 2636 O O . GLY B 1 132 ? 10.992 -10.031 2.957 1 95.06 132 GLY B O 1
ATOM 2637 N N . VAL B 1 133 ? 12.836 -9.703 1.61 1 96.25 133 VAL B N 1
ATOM 2638 C CA . VAL B 1 133 ? 13.375 -8.555 2.332 1 96.25 133 VAL B CA 1
ATOM 2639 C C . VAL B 1 133 ? 13.258 -7.301 1.463 1 96.25 133 VAL B C 1
ATOM 2641 O O . VAL B 1 133 ? 13.789 -7.262 0.35 1 96.25 133 VAL B O 1
ATOM 2644 N N . ALA B 1 134 ? 12.555 -6.309 1.964 1 97.62 134 ALA B N 1
ATOM 2645 C CA . ALA B 1 134 ? 12.297 -5.102 1.186 1 97.62 134 ALA B CA 1
ATOM 2646 C C . ALA B 1 134 ? 13.195 -3.953 1.635 1 97.62 134 ALA B C 1
ATOM 2648 O O . ALA B 1 134 ? 13.445 -3.783 2.83 1 97.62 134 ALA B O 1
ATOM 2649 N N . MET B 1 135 ? 13.711 -3.221 0.664 1 97.81 135 MET B N 1
ATOM 2650 C CA . MET B 1 135 ? 14.297 -1.927 1.007 1 97.81 135 MET B CA 1
ATOM 2651 C C . MET B 1 135 ? 13.211 -0.9 1.308 1 97.81 135 MET B C 1
ATOM 2653 O O . MET B 1 135 ? 12.281 -0.721 0.516 1 97.81 135 MET B O 1
ATOM 2657 N N . ALA B 1 136 ? 13.258 -0.282 2.459 1 98.25 136 ALA B N 1
ATOM 2658 C CA . ALA B 1 136 ? 12.273 0.704 2.889 1 98.25 136 ALA B CA 1
ATOM 2659 C C . ALA B 1 136 ? 12.953 1.953 3.443 1 98.25 136 ALA B C 1
ATOM 2661 O O . ALA B 1 136 ? 14.18 2.041 3.467 1 98.25 136 ALA B O 1
ATOM 2662 N N . ASP B 1 137 ? 12.195 2.99 3.664 1 98.06 137 ASP B N 1
ATOM 2663 C CA . ASP B 1 137 ? 12.625 4.16 4.426 1 98.06 137 ASP B CA 1
ATOM 2664 C C . ASP B 1 137 ? 12.391 3.953 5.922 1 98.06 137 ASP B C 1
ATOM 2666 O O . ASP B 1 137 ? 11.289 3.609 6.344 1 98.06 137 ASP B O 1
ATOM 2670 N N . GLU B 1 138 ? 13.406 4.16 6.691 1 97.62 138 GLU B N 1
ATOM 2671 C CA . GLU B 1 138 ? 13.344 3.883 8.125 1 97.62 138 GLU B CA 1
ATOM 2672 C C . GLU B 1 138 ? 12.211 4.656 8.789 1 97.62 138 GLU B C 1
ATOM 2674 O O . GLU B 1 138 ? 11.516 4.121 9.656 1 97.62 138 GLU B O 1
ATOM 2679 N N . THR B 1 139 ? 12.031 5.887 8.414 1 97.5 139 THR B N 1
ATOM 2680 C CA . THR B 1 139 ? 10.992 6.73 9.008 1 97.5 139 THR B CA 1
ATOM 2681 C C . THR B 1 139 ? 9.602 6.227 8.617 1 97.5 139 THR B C 1
ATOM 2683 O O . THR B 1 139 ? 8.695 6.219 9.445 1 97.5 139 THR B O 1
ATOM 2686 N N . LEU B 1 140 ? 9.445 5.762 7.43 1 97.12 140 LEU B N 1
ATOM 2687 C CA . LEU B 1 140 ? 8.148 5.348 6.918 1 97.12 140 LEU B CA 1
ATOM 2688 C C . LEU B 1 140 ? 7.711 4.023 7.531 1 97.12 140 LEU B C 1
ATOM 2690 O O . LEU B 1 140 ? 6.516 3.754 7.66 1 97.12 140 LEU B O 1
ATOM 2694 N N . VAL B 1 141 ? 8.641 3.223 7.969 1 96.94 141 VAL B N 1
ATOM 2695 C CA . VAL B 1 141 ? 8.273 1.915 8.5 1 96.94 141 VAL B CA 1
ATOM 2696 C C . VAL B 1 141 ? 8.414 1.92 10.023 1 96.94 141 VAL B C 1
ATOM 2698 O O . VAL B 1 141 ? 8.281 0.877 10.664 1 96.94 141 VAL B O 1
ATOM 2701 N N . ALA B 1 142 ? 8.648 3.045 10.672 1 96.06 142 ALA B N 1
ATOM 2702 C CA . ALA B 1 142 ? 8.891 3.131 12.109 1 96.06 142 ALA B CA 1
ATOM 2703 C C . ALA B 1 142 ? 7.719 2.549 12.898 1 96.06 142 ALA B C 1
ATOM 2705 O O . ALA B 1 142 ? 7.918 1.803 13.859 1 96.06 142 ALA B O 1
ATOM 2706 N N . GLY B 1 143 ? 6.535 2.91 12.492 1 92.25 143 GLY B N 1
ATOM 2707 C CA . GLY B 1 143 ? 5.367 2.385 13.18 1 92.25 143 GLY B CA 1
ATOM 2708 C C . GLY B 1 143 ? 5.258 0.874 13.102 1 92.25 143 GLY B C 1
ATOM 2709 O O . GLY B 1 143 ? 4.934 0.221 14.102 1 92.25 143 GLY B O 1
ATOM 2710 N N . ASP B 1 144 ? 5.484 0.323 11.914 1 93 144 ASP B N 1
ATOM 2711 C CA . ASP B 1 144 ? 5.418 -1.121 11.719 1 93 144 ASP B CA 1
ATOM 2712 C C . ASP B 1 144 ? 6.504 -1.837 12.516 1 93 144 ASP B C 1
ATOM 2714 O O . ASP B 1 144 ? 6.285 -2.943 13.016 1 93 144 ASP B O 1
ATOM 2718 N N . LEU B 1 145 ? 7.641 -1.228 12.633 1 94.75 145 LEU B N 1
ATOM 2719 C CA . LEU B 1 145 ? 8.719 -1.806 13.422 1 94.75 145 LEU B CA 1
ATOM 2720 C C . LEU B 1 145 ? 8.375 -1.785 14.914 1 94.75 145 LEU B C 1
ATOM 2722 O O . LEU B 1 145 ? 8.586 -2.777 15.617 1 94.75 145 LEU B O 1
ATOM 2726 N N . ARG B 1 146 ? 7.805 -0.727 15.32 1 92.88 146 ARG B N 1
ATOM 2727 C CA . ARG B 1 146 ? 7.453 -0.56 16.734 1 92.88 146 ARG B CA 1
ATOM 2728 C C . ARG B 1 146 ? 6.387 -1.567 17.141 1 92.88 146 ARG B C 1
ATOM 2730 O O . ARG B 1 146 ? 6.445 -2.115 18.25 1 92.88 146 ARG B O 1
ATOM 2737 N N . THR B 1 147 ? 5.469 -1.85 16.297 1 87.12 147 THR B N 1
ATOM 2738 C CA . THR B 1 147 ? 4.344 -2.717 16.625 1 87.12 147 THR B CA 1
ATOM 2739 C C . THR B 1 147 ? 4.672 -4.176 16.312 1 87.12 147 THR B C 1
ATOM 2741 O O . THR B 1 147 ? 3.857 -5.066 16.562 1 87.12 147 THR B O 1
ATOM 2744 N N . GLY B 1 148 ? 5.859 -4.363 15.688 1 89.88 148 GLY B N 1
ATOM 2745 C CA . GLY B 1 148 ? 6.309 -5.723 15.43 1 89.88 148 GLY B CA 1
ATOM 2746 C C . GLY B 1 148 ? 5.73 -6.316 14.164 1 89.88 148 GLY B C 1
ATOM 2747 O O . GLY B 1 148 ? 5.828 -7.523 13.93 1 89.88 148 GLY B O 1
ATOM 2748 N N . ARG B 1 149 ? 5.121 -5.582 13.352 1 89.06 149 ARG B N 1
ATOM 2749 C CA . ARG B 1 149 ? 4.613 -6.051 12.07 1 89.06 149 ARG B CA 1
ATOM 2750 C C . ARG B 1 149 ? 5.754 -6.309 11.086 1 89.06 149 ARG B C 1
ATOM 2752 O O . ARG B 1 149 ? 5.605 -7.094 10.148 1 89.06 149 ARG B O 1
ATOM 2759 N N . LEU B 1 150 ? 6.828 -5.555 11.289 1 94.38 150 LEU B N 1
ATOM 2760 C CA . LEU B 1 150 ? 8.062 -5.727 10.531 1 94.38 150 LEU B CA 1
ATOM 2761 C C . LEU B 1 150 ? 9.258 -5.863 11.469 1 94.38 150 LEU B C 1
ATOM 2763 O O . LEU B 1 150 ? 9.172 -5.512 12.648 1 94.38 150 LEU B O 1
ATOM 2767 N N . CYS B 1 151 ? 10.32 -6.352 10.969 1 95.38 151 CYS B N 1
ATOM 2768 C CA . CYS B 1 151 ? 11.609 -6.344 11.656 1 95.38 151 CYS B CA 1
ATOM 2769 C C . CYS B 1 151 ? 12.719 -5.84 10.734 1 95.38 151 CYS B C 1
ATOM 2771 O O . CYS B 1 151 ? 12.523 -5.758 9.523 1 95.38 151 CYS B O 1
ATOM 2773 N N . ARG B 1 152 ? 13.781 -5.449 11.312 1 94.62 152 ARG B N 1
ATOM 2774 C CA . ARG B 1 152 ? 14.992 -5.051 10.602 1 94.62 152 ARG B CA 1
ATOM 2775 C C . ARG B 1 152 ? 16.078 -6.109 10.742 1 94.62 152 ARG B C 1
ATOM 2777 O O . ARG B 1 152 ? 16.75 -6.184 11.781 1 94.62 152 ARG B O 1
ATOM 2784 N N . PRO B 1 153 ? 16.312 -6.848 9.711 1 92.38 153 PRO B N 1
ATOM 2785 C CA . PRO B 1 153 ? 17.344 -7.879 9.828 1 92.38 153 PRO B CA 1
ATOM 2786 C C . PRO B 1 153 ? 18.734 -7.289 10.016 1 92.38 153 PRO B C 1
ATOM 2788 O O . PRO B 1 153 ? 19.656 -7.988 10.461 1 92.38 153 PRO B O 1
ATOM 2791 N N . PHE B 1 154 ? 18.906 -6.059 9.633 1 91.44 154 PHE B N 1
ATOM 2792 C CA . PHE B 1 154 ? 20.172 -5.344 9.789 1 91.44 154 PHE B CA 1
ATOM 2793 C C . PHE B 1 154 ? 19.953 -3.977 10.422 1 91.44 154 PHE B C 1
ATOM 2795 O O . PHE B 1 154 ? 18.953 -3.311 10.141 1 91.44 154 PHE B O 1
ATOM 2802 N N . SER B 1 155 ? 20.891 -3.539 11.18 1 92.06 155 SER B N 1
ATOM 2803 C CA . SER B 1 155 ? 20.734 -2.271 11.883 1 92.06 155 SER B CA 1
ATOM 2804 C C . SER B 1 155 ? 21.125 -1.094 11 1 92.06 155 SER B C 1
ATOM 2806 O O . SER B 1 155 ? 20.734 0.046 11.266 1 92.06 155 SER B O 1
ATOM 2808 N N . LEU B 1 156 ? 21.828 -1.405 9.93 1 94 156 LEU B N 1
ATOM 2809 C CA . LEU B 1 156 ? 22.375 -0.344 9.078 1 94 156 LEU B CA 1
ATOM 2810 C C . LEU B 1 156 ? 21.25 0.414 8.383 1 94 156 LEU B C 1
ATOM 2812 O O . LEU B 1 156 ? 20.328 -0.198 7.828 1 94 156 LEU B O 1
ATOM 2816 N N . SER B 1 157 ? 21.234 1.709 8.422 1 97.56 157 SER B N 1
ATOM 2817 C CA . SER B 1 157 ? 20.422 2.645 7.648 1 97.56 15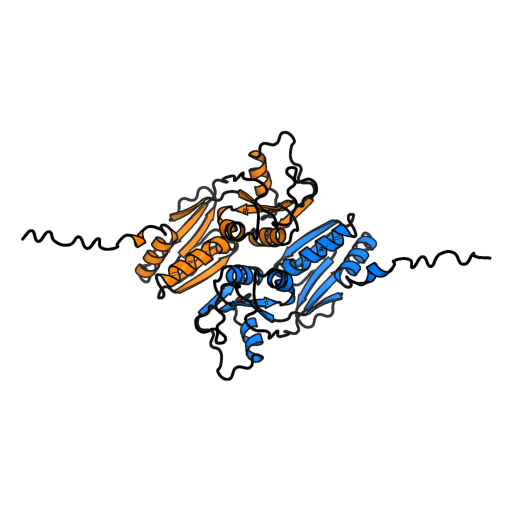7 SER B CA 1
ATOM 2818 C C . SER B 1 157 ? 21.297 3.602 6.848 1 97.56 157 SER B C 1
ATOM 2820 O O . SER B 1 157 ? 22.281 4.125 7.359 1 97.56 157 SER B O 1
ATOM 2822 N N . VAL B 1 158 ? 20.953 3.807 5.602 1 97.94 158 VAL B N 1
ATOM 2823 C CA . VAL B 1 158 ? 21.812 4.605 4.723 1 97.94 158 VAL B CA 1
ATOM 2824 C C . VAL B 1 158 ? 21.031 5.82 4.215 1 97.94 158 VAL B C 1
ATOM 2826 O O . VAL B 1 158 ? 19.984 5.676 3.572 1 97.94 158 VAL B O 1
ATOM 2829 N N . LYS B 1 159 ? 21.547 6.984 4.508 1 97.5 159 LYS B N 1
ATOM 2830 C CA . LYS B 1 159 ? 20.969 8.211 3.971 1 97.5 159 LYS B CA 1
ATOM 2831 C C . LYS B 1 159 ? 21.25 8.344 2.477 1 97.5 159 LYS B C 1
ATOM 2833 O O . LYS B 1 159 ? 22.359 8.07 2.018 1 97.5 159 LYS B O 1
ATOM 2838 N N . THR B 1 160 ? 20.266 8.734 1.746 1 96.56 160 THR B N 1
ATOM 2839 C CA . THR B 1 160 ? 20.406 8.812 0.296 1 96.56 160 THR B CA 1
ATOM 2840 C C . THR B 1 160 ? 20.719 10.234 -0.145 1 96.56 160 THR B C 1
ATOM 2842 O O . THR B 1 160 ? 21.125 10.469 -1.284 1 96.56 160 THR B O 1
ATOM 2845 N N . GLY B 1 161 ? 20.484 11.188 0.72 1 95.88 161 GLY B N 1
ATOM 2846 C CA . GLY B 1 161 ? 20.562 12.594 0.356 1 95.88 161 GLY B CA 1
ATOM 2847 C C . GLY B 1 161 ? 19.203 13.188 -0.02 1 95.88 161 GLY B C 1
ATOM 2848 O O . GLY B 1 161 ? 19.062 14.414 -0.107 1 95.88 161 GLY B O 1
ATOM 2849 N N . ALA B 1 162 ? 18.266 12.359 -0.229 1 96.5 162 ALA B N 1
ATOM 2850 C CA . ALA B 1 162 ? 16.906 12.836 -0.498 1 96.5 162 ALA B CA 1
ATOM 2851 C C . ALA B 1 162 ? 16.172 13.172 0.799 1 96.5 162 ALA B C 1
ATOM 2853 O O . ALA B 1 162 ? 16.594 12.758 1.881 1 96.5 162 ALA B O 1
ATOM 2854 N N . SER B 1 163 ? 15.133 13.961 0.667 1 97.12 163 SER B N 1
ATOM 2855 C CA . SER B 1 163 ? 14.383 14.344 1.858 1 97.12 163 SER B CA 1
ATOM 2856 C C . SER B 1 163 ? 12.922 14.617 1.526 1 97.12 163 SER B C 1
ATOM 2858 O O . SER B 1 163 ? 12.586 14.898 0.373 1 97.12 163 SER B O 1
ATOM 2860 N N . TYR B 1 164 ? 12.078 14.484 2.496 1 97 164 TYR B N 1
ATOM 2861 C CA . TYR B 1 164 ? 10.68 14.906 2.477 1 97 164 TYR B CA 1
ATOM 2862 C C . TYR B 1 164 ? 10.516 16.297 3.082 1 97 164 TYR B C 1
ATOM 2864 O O . TYR B 1 164 ? 10.977 16.547 4.195 1 97 164 TYR B O 1
ATOM 2872 N N . ARG B 1 165 ? 9.859 17.141 2.324 1 97.81 165 ARG B N 1
ATOM 2873 C CA . ARG B 1 165 ? 9.742 18.531 2.746 1 97.81 165 ARG B CA 1
ATOM 2874 C C . ARG B 1 165 ? 8.312 19.031 2.584 1 97.81 165 ARG B C 1
ATOM 2876 O O . ARG B 1 165 ? 7.602 18.609 1.674 1 97.81 165 ARG B O 1
ATOM 2883 N N . LEU B 1 166 ? 7.879 19.922 3.459 1 97.25 166 LEU B N 1
ATOM 2884 C CA . LEU B 1 166 ? 6.562 20.547 3.387 1 97.25 166 LEU B CA 1
ATOM 2885 C C . LEU B 1 166 ? 6.641 21.891 2.674 1 97.25 166 LEU B C 1
ATOM 2887 O O . LEU B 1 166 ? 7.43 22.766 3.059 1 97.25 166 LEU B O 1
ATOM 2891 N N . VAL B 1 167 ? 5.891 22.031 1.604 1 96.69 167 VAL B N 1
ATOM 2892 C CA . VAL B 1 167 ? 5.738 23.328 0.941 1 96.69 167 VAL B CA 1
ATOM 2893 C C . VAL B 1 167 ? 4.297 23.812 1.082 1 96.69 167 VAL B C 1
ATOM 2895 O O . VAL B 1 167 ? 3.357 23.016 1.024 1 96.69 167 VAL B O 1
ATOM 2898 N N . VAL B 1 168 ? 4.117 25.062 1.351 1 95.31 168 VAL B N 1
ATOM 2899 C CA . VAL B 1 168 ? 2.797 25.641 1.595 1 95.31 168 VAL B CA 1
ATOM 2900 C C . VAL B 1 168 ? 2.525 26.75 0.585 1 95.31 168 VAL B C 1
ATOM 2902 O O . VAL B 1 168 ? 3.414 27.547 0.273 1 95.31 168 VAL B O 1
ATOM 2905 N N . ARG B 1 169 ? 1.31 26.641 0.054 1 93.5 169 ARG B N 1
ATOM 2906 C CA . ARG B 1 169 ? 0.876 27.703 -0.849 1 93.5 169 ARG B CA 1
ATOM 2907 C C . ARG B 1 169 ? 0.847 29.047 -0.134 1 93.5 169 ARG B C 1
ATOM 2909 O O . ARG B 1 169 ? 0.361 29.156 0.995 1 93.5 169 ARG B O 1
ATOM 2916 N N . ARG B 1 170 ? 1.366 30.047 -0.857 1 85.19 170 ARG B N 1
ATOM 2917 C CA . ARG B 1 170 ? 1.294 31.406 -0.315 1 85.19 170 ARG B CA 1
ATOM 2918 C C . ARG B 1 170 ? -0.109 31.984 -0.467 1 85.19 170 ARG B C 1
ATOM 2920 O O . ARG B 1 170 ? -0.606 32.125 -1.586 1 85.19 170 ARG B O 1
ATOM 2927 N N . SER B 1 171 ? -0.997 31.562 0.423 1 75.5 171 SER B N 1
ATOM 2928 C CA . SER B 1 171 ? -2.334 32.125 0.321 1 75.5 171 SER B CA 1
ATOM 2929 C C . SER B 1 171 ? -2.725 32.875 1.604 1 75.5 171 SER B C 1
ATOM 2931 O O . SER B 1 171 ? -2.326 32.469 2.697 1 75.5 171 SER B O 1
ATOM 2933 N N . GLN B 1 172 ? -3.422 34 1.456 1 68.25 172 GLN B N 1
ATOM 2934 C CA . GLN B 1 172 ? -3.902 34.781 2.59 1 68.25 172 GLN B CA 1
ATOM 2935 C C . GLN B 1 172 ? -5.141 34.156 3.215 1 68.25 172 GLN B C 1
ATOM 2937 O O . GLN B 1 172 ? -5.328 34.219 4.434 1 68.25 172 GLN B O 1
ATOM 2942 N N . SER B 1 173 ? -6.043 33.531 2.521 1 69.94 173 SER B N 1
ATOM 2943 C CA . SER B 1 173 ? -7.348 33.094 3.008 1 69.94 173 SER B CA 1
ATOM 2944 C C . SER B 1 173 ? -7.219 31.938 4.008 1 69.94 173 SER B C 1
ATOM 2946 O O . SER B 1 173 ? -8.008 31.844 4.949 1 69.94 173 SER B O 1
ATOM 2948 N N . LYS B 1 174 ? -6.254 31.141 3.943 1 77.25 174 LYS B N 1
ATOM 2949 C CA . LYS B 1 174 ? -6.117 30 4.84 1 77.25 174 LYS B CA 1
ATOM 2950 C C . LYS B 1 174 ? -4.832 30.094 5.656 1 77.25 174 LYS B C 1
ATOM 2952 O O . LYS B 1 174 ? -4.273 29.078 6.066 1 77.25 174 LYS B O 1
ATOM 2957 N N . ALA B 1 175 ? -4.477 31.266 5.945 1 80.25 175 ALA B N 1
ATOM 2958 C CA . ALA B 1 175 ? -3.141 31.5 6.488 1 80.25 175 ALA B CA 1
ATOM 2959 C C . ALA B 1 175 ? -3.021 30.938 7.902 1 80.25 175 ALA B C 1
ATOM 2961 O O . ALA B 1 175 ? -2.059 30.219 8.211 1 80.25 175 ALA B O 1
ATOM 2962 N N . ASP B 1 176 ? -4.09 31.109 8.664 1 85 176 ASP B N 1
ATOM 2963 C CA . ASP B 1 176 ? -3.998 30.672 10.055 1 85 176 ASP B CA 1
ATOM 2964 C C . ASP B 1 176 ? -4 29.156 10.156 1 85 176 ASP B C 1
ATOM 2966 O O . ASP B 1 176 ? -3.162 28.562 10.844 1 85 176 ASP B O 1
ATOM 2970 N N . GLY B 1 177 ? -4.973 28.5 9.445 1 87.5 177 GLY B N 1
ATOM 2971 C CA . GLY B 1 177 ? -5.043 27.047 9.453 1 87.5 177 GLY B CA 1
ATOM 2972 C C . GLY B 1 177 ? -3.781 26.391 8.93 1 87.5 177 GLY B C 1
ATOM 2973 O O . GLY B 1 177 ? -3.299 25.422 9.508 1 87.5 177 GLY B O 1
ATOM 2974 N N . LEU B 1 178 ? -3.254 27 7.938 1 90.94 178 LEU B N 1
ATOM 2975 C CA . LEU B 1 178 ? -2.043 26.469 7.316 1 90.94 178 LEU B CA 1
ATOM 2976 C C . LEU B 1 178 ? -0.843 26.641 8.242 1 90.94 178 LEU B C 1
ATOM 2978 O O . LEU B 1 178 ? 0.012 25.75 8.32 1 90.94 178 LEU B O 1
ATOM 2982 N N . ALA B 1 179 ? -0.785 27.75 8.875 1 90.88 179 ALA B N 1
ATOM 2983 C CA . ALA B 1 179 ? 0.306 28.016 9.812 1 90.88 179 ALA B CA 1
ATOM 2984 C C . ALA B 1 179 ? 0.277 27.016 10.969 1 90.88 179 ALA B C 1
ATOM 2986 O O . ALA B 1 179 ? 1.32 26.5 11.383 1 90.88 179 ALA B O 1
ATOM 2987 N N . ARG B 1 180 ? -0.89 26.766 11.461 1 90.31 180 ARG B N 1
ATOM 2988 C CA . ARG B 1 180 ? -1.04 25.797 12.547 1 90.31 180 ARG B CA 1
ATOM 2989 C C . ARG B 1 180 ? -0.653 24.406 12.078 1 90.31 180 ARG B C 1
ATOM 2991 O O . ARG B 1 180 ? 0.042 23.672 12.797 1 90.31 180 ARG B O 1
ATOM 2998 N N . PHE B 1 181 ? -1.133 24.094 10.914 1 93.69 181 PHE B N 1
ATOM 2999 C CA . PHE B 1 181 ? -0.804 22.797 10.336 1 93.69 181 PHE B CA 1
ATOM 3000 C C . PHE B 1 181 ? 0.704 22.625 10.18 1 93.69 181 PHE B C 1
ATOM 3002 O O . PHE B 1 181 ? 1.273 21.625 10.594 1 93.69 181 PHE B O 1
ATOM 3009 N N . ARG B 1 182 ? 1.301 23.609 9.586 1 93.69 182 ARG B N 1
ATOM 3010 C CA . ARG B 1 182 ? 2.742 23.609 9.367 1 93.69 182 ARG B CA 1
ATOM 3011 C C . ARG B 1 182 ? 3.498 23.469 10.688 1 93.69 182 ARG B C 1
ATOM 3013 O O . ARG B 1 182 ? 4.41 22.641 10.789 1 93.69 182 ARG B O 1
ATOM 3020 N N . ALA B 1 183 ? 3.168 24.203 11.68 1 92.06 183 ALA B N 1
ATOM 3021 C CA . ALA B 1 183 ? 3.834 24.156 12.977 1 92.06 183 ALA B CA 1
ATOM 3022 C C . ALA B 1 183 ? 3.695 22.781 13.625 1 92.06 183 ALA B C 1
ATOM 3024 O O . ALA B 1 183 ? 4.656 22.266 14.188 1 92.06 183 ALA B O 1
ATOM 3025 N N . ALA B 1 184 ? 2.527 22.219 13.523 1 92.06 184 ALA B N 1
ATOM 3026 C CA . ALA B 1 184 ? 2.254 20.922 14.133 1 92.06 184 ALA B CA 1
ATOM 3027 C C . ALA B 1 184 ? 3.033 19.812 13.438 1 92.06 184 ALA B C 1
ATOM 3029 O O . ALA B 1 184 ? 3.44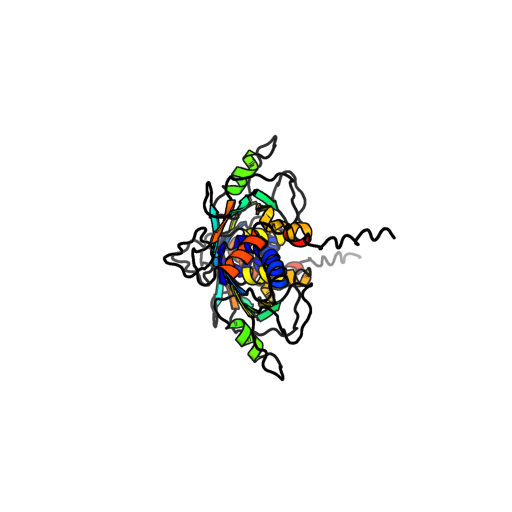7 18.844 14.07 1 92.06 184 ALA B O 1
ATOM 3030 N N . LEU B 1 185 ? 3.211 19.906 12.125 1 93.06 185 LEU B N 1
ATOM 3031 C CA . LEU B 1 185 ? 3.855 18.859 11.344 1 93.06 185 LEU B CA 1
ATOM 3032 C C . LEU B 1 185 ? 5.371 18.953 11.453 1 93.06 185 LEU B C 1
ATOM 3034 O O . LEU B 1 185 ? 6.062 17.922 11.5 1 93.06 185 LEU B O 1
ATOM 3038 N N . VAL B 1 186 ? 5.926 20.125 11.461 1 91.69 186 VAL B N 1
ATOM 3039 C CA . VAL B 1 186 ? 7.367 20.359 11.43 1 91.69 186 VAL B CA 1
ATOM 3040 C C . VAL B 1 186 ? 7.941 20.25 12.836 1 91.69 186 VAL B C 1
ATOM 3042 O O . VAL B 1 186 ? 9.016 19.672 13.039 1 91.69 186 VAL B O 1
ATOM 3045 N N . ASN B 1 187 ? 7.336 20.875 13.945 1 78 187 ASN B N 1
ATOM 3046 C CA . ASN B 1 187 ? 7.809 20.891 15.328 1 78 187 ASN B CA 1
ATOM 3047 C C . ASN B 1 187 ? 6.805 20.234 16.281 1 78 187 ASN B C 1
ATOM 3049 O O . ASN B 1 187 ? 6.09 20.938 17 1 78 187 ASN B O 1
ATOM 3053 N N . PRO B 1 188 ? 6.68 18.953 16.328 1 64.44 188 PRO B N 1
ATOM 3054 C CA . PRO B 1 188 ? 5.621 18.375 17.172 1 64.44 188 PRO B CA 1
ATOM 3055 C C . PRO B 1 188 ? 5.816 18.672 18.656 1 64.44 188 PRO B C 1
ATOM 3057 O O . PRO B 1 188 ? 4.84 18.75 19.406 1 64.44 188 PRO B O 1
ATOM 3060 N N . ALA B 1 189 ? 7.031 18.625 19.391 1 56.78 189 ALA B N 1
ATOM 3061 C CA . ALA B 1 189 ? 7.262 18.781 20.828 1 56.78 189 ALA B CA 1
ATOM 3062 C C . ALA B 1 189 ? 6.863 20.172 21.297 1 56.78 189 ALA B C 1
ATOM 3064 O O . ALA B 1 189 ? 6.652 20.391 22.484 1 56.78 189 ALA B O 1
ATOM 3065 N N . SER B 1 190 ? 6.934 21.188 20.594 1 45.78 190 SER B N 1
ATOM 3066 C CA . SER B 1 190 ? 7.051 22.516 21.172 1 45.78 190 SER B CA 1
ATOM 3067 C C . SER B 1 190 ? 5.855 22.828 22.078 1 45.78 190 SER B C 1
ATOM 3069 O O . SER B 1 190 ? 5.957 23.656 22.984 1 45.78 190 SER B O 1
ATOM 3071 N N . HIS B 1 191 ? 4.586 22.562 21.797 1 47.44 191 HIS B N 1
ATOM 3072 C CA . HIS B 1 191 ? 3.602 23.344 22.531 1 47.44 191 HIS B CA 1
ATOM 3073 C C . HIS B 1 191 ? 3.229 22.641 23.844 1 47.44 191 HIS B C 1
ATOM 3075 O O . HIS B 1 191 ? 2.26 23.031 24.5 1 47.44 191 HIS B O 1
ATOM 3081 N N . ASP B 1 192 ? 3.783 21.547 24.234 1 41.16 192 ASP B N 1
ATOM 3082 C CA . ASP B 1 192 ? 3.262 21.156 25.547 1 41.16 192 ASP B CA 1
ATOM 3083 C C . ASP B 1 192 ? 3.547 22.234 26.594 1 41.16 192 ASP B C 1
ATOM 3085 O O . ASP B 1 192 ? 3.027 22.172 27.703 1 41.16 192 ASP B O 1
ATOM 3089 N N . ALA B 1 193 ? 4.699 22.922 26.516 1 41.31 193 ALA B N 1
ATOM 3090 C CA . ALA B 1 193 ? 5.266 23.469 27.75 1 41.31 193 ALA B CA 1
ATOM 3091 C C . ALA B 1 193 ? 4.426 24.625 28.281 1 41.31 193 ALA B C 1
ATOM 3093 O O . ALA B 1 193 ? 4.812 25.297 29.234 1 41.31 193 ALA B O 1
ATOM 3094 N N . SER B 1 194 ? 3.553 25.219 27.578 1 39.41 194 SER B N 1
ATOM 3095 C CA . SER B 1 194 ? 3.174 26.438 28.297 1 39.41 194 SER B CA 1
ATOM 3096 C C . SER B 1 194 ? 2.381 26.109 29.547 1 39.41 194 SER B C 1
ATOM 3098 O O . SER B 1 194 ? 1.148 26.109 29.531 1 39.41 194 SER B O 1
ATOM 3100 N N . SER B 1 195 ? 2.639 24.922 30.219 1 39.88 195 SER B N 1
ATOM 3101 C CA . SER B 1 195 ? 1.996 24.922 31.531 1 39.88 195 SER B CA 1
ATOM 3102 C C . SER B 1 195 ? 2.363 26.172 32.312 1 39.88 195 SER B C 1
ATOM 3104 O O . SER B 1 195 ? 3.539 26.531 32.406 1 39.88 195 SER B O 1
ATOM 3106 N N . PRO B 1 196 ? 1.497 27.172 32.375 1 38.25 196 PRO B N 1
ATOM 3107 C CA . PRO B 1 196 ? 1.754 28.344 33.219 1 38.25 196 PRO B CA 1
ATOM 3108 C C . PRO B 1 196 ? 2.289 27.984 34.594 1 38.25 196 PRO B C 1
ATOM 3110 O O . PRO B 1 196 ? 1.755 27.078 35.25 1 38.25 196 PRO B O 1
ATOM 3113 N N . ASP B 1 197 ? 3.602 27.75 34.844 1 37.88 197 ASP B N 1
ATOM 3114 C CA . ASP B 1 197 ? 4.184 27.734 36.188 1 37.88 197 ASP B CA 1
ATOM 3115 C C . ASP B 1 197 ? 3.551 28.812 37.062 1 37.88 197 ASP B C 1
ATOM 3117 O O . ASP B 1 197 ? 3.744 30.016 36.812 1 37.88 197 ASP B O 1
ATOM 3121 N N . GLU B 1 198 ? 2.197 28.734 37.406 1 38.25 198 GLU B N 1
ATOM 3122 C CA . GLU B 1 198 ? 1.601 29.562 38.438 1 38.25 198 GLU B CA 1
ATOM 3123 C C . GLU B 1 198 ? 2.518 29.656 39.656 1 38.25 198 GLU B C 1
ATOM 3125 O O . GLU B 1 198 ? 2.711 28.672 40.375 1 38.25 198 GLU B O 1
ATOM 3130 N N . THR B 1 199 ? 3.68 30.125 39.531 1 38.59 199 THR B N 1
ATOM 3131 C CA . THR B 1 199 ? 4.527 30.531 40.656 1 38.59 199 THR B CA 1
ATOM 3132 C C . THR B 1 199 ? 3.73 31.328 41.688 1 38.59 199 THR B C 1
ATOM 3134 O O . THR B 1 199 ? 3.186 32.375 41.344 1 38.59 199 THR B O 1
ATOM 3137 N N . ALA B 1 200 ? 3.121 30.734 42.844 1 43.28 200 ALA B N 1
ATOM 3138 C CA . ALA B 1 200 ? 2.502 31.281 44.031 1 43.28 200 ALA B CA 1
ATOM 3139 C C . ALA B 1 200 ? 3.26 32.5 44.531 1 43.28 200 ALA B C 1
ATOM 3141 O O . ALA B 1 200 ? 4.488 32.469 44.688 1 43.28 200 ALA B O 1
ATOM 3142 N N . PRO B 1 201 ? 2.643 33.688 44.469 1 40.81 201 PRO B N 1
ATOM 3143 C CA . PRO B 1 201 ? 3.203 34.938 45 1 40.81 201 PRO B CA 1
ATOM 3144 C C . PRO B 1 201 ? 3.719 34.781 46.438 1 40.81 201 PRO B C 1
ATOM 3146 O O . PRO B 1 201 ? 3.186 34 47.219 1 40.81 201 PRO B O 1
ATOM 3149 N N . ALA B 1 202 ? 4.965 34.969 46.719 1 39.72 202 ALA B N 1
ATOM 3150 C CA . ALA B 1 202 ? 5.707 35.094 47.969 1 39.72 202 ALA B CA 1
ATOM 3151 C C . ALA B 1 202 ? 4.961 36 48.969 1 39.72 202 ALA B C 1
ATOM 3153 O O . ALA B 1 202 ? 4.973 37.219 48.844 1 39.72 202 ALA B O 1
ATOM 3154 N N . ALA B 1 203 ? 3.666 35.781 49.281 1 37.03 203 ALA B N 1
ATOM 3155 C CA . ALA B 1 203 ? 3.188 36.625 50.344 1 37.03 203 ALA B CA 1
ATOM 3156 C C . ALA B 1 203 ? 4.023 36.469 51.594 1 37.03 203 ALA B C 1
ATOM 3158 O O . ALA B 1 203 ? 3.943 35.438 52.281 1 37.03 203 ALA B O 1
ATOM 3159 N N . ARG B 1 204 ? 5.23 36.688 51.656 1 34.19 204 ARG B N 1
ATOM 3160 C CA . ARG B 1 204 ? 5.887 36.75 52.969 1 34.19 204 ARG B CA 1
ATOM 3161 C C . ARG B 1 204 ? 5.152 37.719 53.906 1 34.19 204 ARG B C 1
ATOM 3163 O O . ARG B 1 204 ? 5.129 38.938 53.656 1 34.19 204 ARG B O 1
ATOM 3170 N N . ALA B 1 205 ? 3.896 37.25 54.344 1 29.88 205 ALA B N 1
ATOM 3171 C CA . ALA B 1 205 ? 3.611 37.719 55.688 1 29.88 205 ALA B CA 1
ATOM 3172 C C . ALA B 1 205 ? 4.379 36.906 56.719 1 29.88 205 ALA B C 1
ATOM 3174 O O . ALA B 1 205 ? 4.543 35.688 56.562 1 29.88 205 ALA B O 1
#